Protein AF-A0A7W1HMH8-F1 (afdb_monomer_lite)

Sequence (381 aa):
VSLGVLFLLGALGYGISLGWRHLPRKMAAAATGAEATATPIVDLQAKVAPARRELAEGHYGSAETLFRELAQIDPALAPAAELCAALQIWERGDFTQASAIFQRYVKYQPPPRFAWMKESRSLAQDRLDDYQRYTDWEKTRDSTRDPEAAVKKIRTVAGKLKAKGALAFRLADEEARIAAQGKELAARRAAEEERRAVDDKKRAAEEAPRWQAALAAERKPLAAYRFENAVALLQSTKLEAKSLQAERDQELQRAKWLAEWKAKLISDINKTGYGGVVTDRQAVRYDGPVRRATPDKIELKTRYGNIMTDWLNLPPEMLLKMSTAFIRPGAAEIPERQWLSAIFAAQTGQREAARELADKAGEAKAEYRDLLPRYFPGAKK

Secondary structure (DSSP, 8-state):
---------------------------------------HHHHHHHHHHHHHHHHHHT-HHHHHHHHHHHHHH-GGGHHHHHHHHHHHHHHTT-HHHHHHHHHHHHH----GGGGGGGTTHHHHHHHHHHHHHHHHHHHHHTT---HHHHHHHHHHHHTT-SS-SHHHHHHHHHHHHHHHHHHHHHHHHHHHHHHHHHHHHHHHHHHHHHHHHHHHHHHHHHHTT-HHHHHHHHHH----SHHHHHHHHHHHHHHHHHHHHHHHHHHHHHHH-B-S-EE-TT--EE-S-B--B-SSEEEEEETTEEEEEEGGGS-HHHHHHHHHTT--TT-TTHHHHHHHHHHHHHHTT-HHHHHHHHHHHHHH-HHHHHHHHHHSTT---

Radius of gyration: 44.61 Å; chains: 1; bounding box: 79×51×136 Å

Foldseek 3Di:
DDDDDDDDDDDDDDDPDDDDDDDDDDDDDDDDDDDDPDDPLVVLVVLLVVLVVCVVVLVLVVNLVSLVVSCVVPVLSNLSSLLSVLSVCVLVPVLVVSLVSLVVQLVDDGDPSVCCSPVCNVVSVLSNVLVVLVVVLVVCQVVDPALVVSLVSLVVSLVPRPDDHDSNVVSVVVSVVSVVVNVVVVVVVVVVVVVVVVVLVVQCVVCVVVLVVLVVVLVVCLLQLVLVVNLVSLVVRDGDRPVSVVVSVLVNVLSVLSVVLVVVLQVCCQPPWAQDWFAWPVRDIANGTFHHDDSFWTWTADPVGIDTDGPSRGQLVRVLVSLVVPLDPPDPCNLSSLQSSLSSCVSRVVLVSNLVSLLVSCVVDVVSVVCCCVRRPPRDD

pLDDT: mean 88.02, std 18.06, range [28.45, 98.5]

Structure (mmCIF, N/CA/C/O backbone):
data_AF-A0A7W1HMH8-F1
#
_entry.id   AF-A0A7W1HMH8-F1
#
loop_
_atom_site.group_PDB
_atom_site.id
_atom_site.type_symbol
_atom_site.label_atom_id
_atom_site.label_alt_id
_atom_site.label_comp_id
_atom_site.label_asym_id
_atom_site.label_entity_id
_atom_site.label_seq_id
_atom_site.pdbx_PDB_ins_code
_atom_site.Cartn_x
_atom_site.Cartn_y
_atom_site.Cartn_z
_atom_site.occupancy
_atom_site.B_iso_or_equiv
_atom_site.auth_seq_id
_atom_site.auth_comp_id
_atom_site.auth_asym_id
_atom_site.auth_atom_id
_atom_site.pdbx_PDB_model_num
ATOM 1 N N . VAL A 1 1 ? -24.019 -17.342 -26.784 1.00 37.84 1 VAL A N 1
ATOM 2 C CA . VAL A 1 1 ? -24.696 -16.222 -27.478 1.00 37.84 1 VAL A CA 1
ATOM 3 C C . VAL A 1 1 ? -23.946 -14.953 -27.088 1.00 37.84 1 VAL A C 1
ATOM 5 O O . VAL A 1 1 ? -24.205 -14.401 -26.035 1.00 37.84 1 VAL A O 1
ATOM 8 N N . SER A 1 2 ? -22.741 -14.753 -27.621 1.00 32.91 2 SER A N 1
ATOM 9 C CA . SER A 1 2 ? -22.456 -14.071 -28.897 1.00 32.91 2 SER A CA 1
ATOM 10 C C . SER A 1 2 ? -22.858 -12.603 -28.868 1.00 32.91 2 SER A C 1
ATOM 12 O O . SER A 1 2 ? -24.032 -12.311 -29.035 1.00 32.91 2 SER A O 1
ATOM 14 N N . LEU A 1 3 ? -21.871 -11.717 -28.717 1.00 33.75 3 LEU A N 1
ATOM 15 C CA . LEU A 1 3 ? -21.646 -10.587 -29.626 1.00 33.75 3 LEU A CA 1
ATOM 16 C C . LEU A 1 3 ? -20.322 -9.904 -29.261 1.00 33.75 3 LEU A C 1
ATOM 18 O O . LEU A 1 3 ? -20.242 -9.050 -28.386 1.00 33.75 3 LEU A O 1
ATOM 22 N N . GLY A 1 4 ? -19.266 -10.358 -29.933 1.00 31.39 4 GLY A N 1
ATOM 23 C CA . GLY A 1 4 ? -18.098 -9.538 -30.216 1.00 31.39 4 GLY A CA 1
ATOM 24 C C . GLY A 1 4 ? -18.216 -8.930 -31.616 1.00 31.39 4 GLY A C 1
ATOM 25 O O . GLY A 1 4 ? -19.132 -9.268 -32.364 1.00 31.39 4 GLY A O 1
ATOM 26 N N . VAL A 1 5 ? -17.192 -8.145 -31.963 1.00 35.88 5 VAL A N 1
ATOM 27 C CA . VAL A 1 5 ? -16.844 -7.650 -33.309 1.00 35.88 5 VAL A CA 1
ATOM 28 C C . VAL A 1 5 ? -17.564 -6.368 -33.743 1.00 35.88 5 VAL A C 1
ATOM 30 O O . VAL A 1 5 ? -18.702 -6.413 -34.183 1.00 35.88 5 VAL A O 1
ATOM 33 N N . LEU A 1 6 ? -16.848 -5.236 -33.670 1.00 33.22 6 LEU A N 1
ATOM 34 C CA . LEU A 1 6 ? -16.584 -4.290 -34.777 1.00 33.22 6 LEU A CA 1
ATOM 35 C C . LEU A 1 6 ? -16.026 -2.973 -34.217 1.00 33.22 6 LEU A C 1
ATOM 37 O O . LEU A 1 6 ? -16.745 -2.248 -33.549 1.00 33.22 6 LEU A O 1
ATOM 41 N N . PHE A 1 7 ? -14.750 -2.680 -34.480 1.00 31.75 7 PHE A N 1
ATOM 42 C CA . PHE A 1 7 ? -14.296 -1.425 -35.102 1.00 31.75 7 PHE A CA 1
ATOM 43 C C . PHE A 1 7 ? -12.782 -1.521 -35.347 1.00 31.75 7 PHE A C 1
ATOM 45 O O . PHE A 1 7 ? -11.945 -1.151 -34.529 1.00 31.75 7 PHE A O 1
ATOM 52 N N . LEU A 1 8 ? -12.461 -2.090 -36.507 1.00 32.16 8 LEU A N 1
ATOM 53 C CA . LEU A 1 8 ? -11.182 -2.004 -37.200 1.00 32.16 8 LEU A CA 1
ATOM 54 C C . LEU A 1 8 ? -11.466 -1.162 -38.448 1.00 32.16 8 LEU A C 1
ATOM 56 O O . LEU A 1 8 ? -12.316 -1.579 -39.232 1.00 32.16 8 LEU A O 1
ATOM 60 N N . LEU A 1 9 ? -10.801 -0.005 -38.586 1.00 31.16 9 LEU A N 1
ATOM 61 C CA . LEU A 1 9 ? -10.366 0.678 -39.826 1.00 31.16 9 LEU A CA 1
ATOM 62 C C . LEU A 1 9 ? -10.352 2.214 -39.683 1.00 31.16 9 LEU A C 1
ATOM 64 O O . LEU A 1 9 ? -11.329 2.822 -39.259 1.00 31.16 9 LEU A O 1
ATOM 68 N N . GLY A 1 10 ? -9.245 2.816 -40.138 1.00 28.45 10 GLY A N 1
ATOM 69 C CA . GLY A 1 10 ? -9.040 4.260 -40.332 1.00 28.45 10 GLY A CA 1
ATOM 70 C C . GLY A 1 10 ? -7.951 4.814 -39.401 1.00 28.45 10 GLY A C 1
ATOM 71 O O . GLY A 1 10 ? -8.136 4.815 -38.197 1.00 28.45 10 GLY A O 1
ATOM 72 N N . ALA A 1 11 ? -6.782 5.290 -39.829 1.00 31.81 11 ALA A N 1
ATOM 73 C CA . ALA A 1 11 ? -6.333 5.668 -41.156 1.00 31.81 11 ALA A CA 1
ATOM 74 C C . ALA A 1 11 ? -4.806 5.498 -41.270 1.00 31.81 11 ALA A C 1
ATOM 76 O O . ALA A 1 11 ? -4.031 6.016 -40.467 1.00 31.81 11 ALA A O 1
ATOM 77 N N . LEU A 1 12 ? -4.406 4.769 -42.311 1.00 39.75 12 LEU A N 1
ATOM 78 C CA . LEU A 1 12 ? -3.112 4.872 -42.972 1.00 39.75 12 LEU A CA 1
ATOM 79 C C . LEU A 1 12 ? -3.085 6.196 -43.741 1.00 39.75 12 LEU A C 1
ATOM 81 O O . LEU A 1 12 ? -4.012 6.489 -44.493 1.00 39.75 12 LEU A O 1
ATOM 85 N N . GLY A 1 13 ? -1.995 6.944 -43.588 1.00 37.56 13 GLY A N 1
ATOM 86 C CA . GLY A 1 13 ? -1.645 8.050 -44.470 1.00 37.56 13 GLY A CA 1
ATOM 87 C C . GLY A 1 13 ? -1.688 9.412 -43.796 1.00 37.56 13 GLY A C 1
ATOM 88 O O . GLY A 1 13 ? -2.738 10.035 -43.740 1.00 37.56 13 GLY A O 1
ATOM 89 N N . TYR A 1 14 ? -0.520 9.908 -43.378 1.00 31.53 14 TYR A N 1
ATOM 90 C CA . TYR A 1 14 ? -0.151 11.299 -43.646 1.00 31.53 14 TYR A CA 1
ATOM 91 C C . TYR A 1 14 ? 1.352 11.545 -43.442 1.00 31.53 14 TYR A C 1
ATOM 93 O O . TYR A 1 14 ? 1.882 11.396 -42.346 1.00 31.53 14 TYR A O 1
ATOM 101 N N . GLY A 1 15 ? 2.005 11.998 -44.516 1.00 32.84 15 GLY A N 1
ATOM 102 C CA . GLY A 1 15 ? 2.972 13.090 -44.427 1.00 32.84 15 GLY A CA 1
ATOM 103 C C . GLY A 1 15 ? 4.441 12.748 -44.192 1.00 32.84 15 GLY A C 1
ATOM 104 O O . GLY A 1 15 ? 5.014 13.163 -43.190 1.00 32.84 15 GLY A O 1
ATOM 105 N N . ILE A 1 16 ? 5.105 12.158 -45.191 1.00 42.34 16 ILE A N 1
ATOM 106 C CA . ILE A 1 16 ? 6.502 12.524 -45.468 1.00 42.34 16 ILE A CA 1
ATOM 107 C C . ILE A 1 16 ? 6.461 13.969 -45.989 1.00 42.34 16 ILE A C 1
ATOM 109 O O . ILE A 1 16 ? 6.195 14.203 -47.165 1.00 42.34 16 ILE A O 1
ATOM 113 N N . SER A 1 17 ? 6.654 14.952 -45.105 1.00 37.31 17 SER A N 1
ATOM 114 C CA . SER A 1 17 ? 6.884 16.342 -45.506 1.00 37.31 17 SER A CA 1
ATOM 115 C C . SER A 1 17 ? 8.374 16.659 -45.415 1.00 37.31 17 SER A C 1
ATOM 117 O O . SER A 1 17 ? 8.940 16.787 -44.326 1.00 37.31 17 SER A O 1
ATOM 119 N N . LEU A 1 18 ? 8.982 16.778 -46.593 1.00 43.34 18 LEU A N 1
ATOM 120 C CA . LEU A 1 18 ? 10.291 17.364 -46.859 1.00 43.34 18 LEU A CA 1
ATOM 121 C C . LEU A 1 18 ? 10.456 18.714 -46.150 1.00 43.34 18 LEU A C 1
ATOM 123 O O . LEU A 1 18 ? 9.594 19.586 -46.245 1.00 43.34 18 LEU A O 1
ATOM 127 N N . GLY A 1 19 ? 11.598 18.913 -45.497 1.00 31.81 19 GLY A N 1
ATOM 128 C CA . GLY A 1 19 ? 11.895 20.176 -44.837 1.00 31.81 19 GLY A CA 1
ATOM 129 C C . GLY A 1 19 ? 13.363 20.344 -44.495 1.00 31.81 19 GLY A C 1
ATOM 130 O O . GLY A 1 19 ? 13.683 20.421 -43.320 1.00 31.81 19 GLY A O 1
ATOM 131 N N . TRP A 1 20 ? 14.238 20.455 -45.499 1.00 40.62 20 TRP A N 1
ATOM 132 C CA . TRP A 1 20 ? 15.531 21.131 -45.345 1.00 40.62 20 TRP A CA 1
ATOM 133 C C . TRP A 1 20 ? 15.592 22.316 -46.313 1.00 40.62 20 TRP A C 1
ATOM 135 O O . TRP A 1 20 ? 15.746 22.170 -47.524 1.00 40.62 20 TRP A O 1
ATOM 145 N N . ARG A 1 21 ? 15.404 23.513 -45.746 1.00 38.09 21 ARG A N 1
ATOM 146 C CA . ARG A 1 21 ? 15.676 24.813 -46.365 1.00 38.09 21 ARG A CA 1
ATOM 147 C C . ARG A 1 21 ? 17.032 25.319 -45.866 1.00 38.09 21 ARG A C 1
ATOM 149 O O . ARG A 1 21 ? 17.328 25.193 -44.684 1.00 38.09 21 ARG A O 1
ATOM 156 N N . HIS A 1 22 ? 17.740 25.982 -46.783 1.00 36.69 22 HIS A N 1
ATOM 157 C CA . HIS A 1 22 ? 18.945 26.816 -46.636 1.00 36.69 22 HIS A CA 1
ATOM 158 C C . HIS A 1 22 ? 20.309 26.184 -46.941 1.00 36.69 22 HIS A C 1
ATOM 160 O O . HIS A 1 22 ? 21.102 25.916 -46.049 1.00 36.69 22 HIS A O 1
ATOM 166 N N . LEU A 1 23 ? 20.644 26.161 -48.238 1.00 37.47 23 LEU A N 1
ATOM 167 C CA . LEU A 1 23 ? 21.974 26.553 -48.719 1.00 37.47 23 LEU A CA 1
ATOM 168 C C . LEU A 1 23 ? 21.822 27.528 -49.914 1.00 37.47 23 LEU A C 1
ATOM 170 O O . LEU A 1 23 ? 20.902 27.355 -50.719 1.00 37.47 23 LEU A O 1
ATOM 174 N N . PRO A 1 24 ? 22.657 28.580 -50.027 1.00 40.28 24 PRO A N 1
ATOM 175 C CA . PRO A 1 24 ? 22.503 29.627 -51.037 1.00 40.28 24 PRO A CA 1
ATOM 176 C C . PRO A 1 24 ? 22.964 29.181 -52.436 1.00 40.28 24 PRO A C 1
ATOM 178 O O . PRO A 1 24 ? 24.098 28.748 -52.631 1.00 40.28 24 PRO A O 1
ATOM 181 N N . ARG A 1 25 ? 22.087 29.362 -53.434 1.00 36.50 25 ARG A N 1
ATOM 182 C CA . ARG A 1 25 ? 22.402 29.284 -54.871 1.00 36.50 25 ARG A CA 1
ATOM 183 C C . ARG A 1 25 ? 23.162 30.547 -55.297 1.00 36.50 25 ARG A C 1
ATOM 185 O O . ARG A 1 25 ? 22.584 31.629 -55.299 1.00 36.50 25 ARG A O 1
ATOM 192 N N . LYS A 1 26 ? 24.410 30.403 -55.747 1.00 38.88 26 LYS A N 1
ATOM 193 C CA . LYS A 1 26 ? 25.017 31.323 -56.722 1.00 38.88 26 LYS A CA 1
ATOM 194 C C . LYS A 1 26 ? 24.944 30.652 -58.091 1.00 38.88 26 LYS A C 1
ATOM 196 O O . LYS A 1 26 ? 25.540 29.599 -58.286 1.00 38.88 26 LYS A O 1
ATOM 201 N N . MET A 1 27 ? 24.175 31.233 -59.009 1.00 38.19 27 MET A N 1
ATOM 202 C CA . MET A 1 27 ? 24.236 30.888 -60.428 1.00 38.19 27 MET A CA 1
ATOM 203 C C . MET A 1 27 ? 25.418 31.627 -61.056 1.00 38.19 27 MET A C 1
ATOM 205 O O . MET A 1 27 ? 25.536 32.839 -60.891 1.00 38.19 27 MET A O 1
ATOM 209 N N . ALA A 1 28 ? 26.271 30.895 -61.767 1.00 36.59 28 ALA A N 1
ATOM 210 C CA . ALA A 1 28 ? 27.222 31.454 -62.715 1.00 36.59 28 ALA A CA 1
ATOM 211 C C . ALA A 1 28 ? 26.759 31.087 -64.129 1.00 36.59 28 ALA A C 1
ATOM 213 O O . ALA A 1 28 ? 26.319 29.963 -64.378 1.00 36.59 28 ALA A O 1
ATOM 214 N N . ALA A 1 29 ? 26.812 32.084 -65.008 1.00 36.81 29 ALA A N 1
ATOM 215 C CA . ALA A 1 29 ? 26.430 32.022 -66.406 1.00 36.81 29 ALA A CA 1
ATOM 216 C C . ALA A 1 29 ? 27.374 31.133 -67.228 1.00 36.81 29 ALA A C 1
ATOM 218 O O . ALA A 1 29 ? 28.559 30.997 -66.920 1.00 36.81 29 ALA A O 1
ATOM 219 N N . ALA A 1 30 ? 26.820 30.561 -68.294 1.00 42.31 30 ALA A N 1
ATOM 220 C CA . ALA A 1 30 ? 27.547 29.838 -69.320 1.00 42.31 30 ALA A CA 1
ATOM 221 C C . ALA A 1 30 ? 28.419 30.791 -70.152 1.00 42.31 30 ALA A C 1
ATOM 223 O O . ALA A 1 30 ? 27.948 31.834 -70.604 1.00 42.31 30 ALA A O 1
ATOM 224 N N . ALA A 1 31 ? 29.656 30.375 -70.414 1.00 38.41 31 ALA A N 1
ATOM 225 C CA . ALA A 1 31 ? 30.442 30.833 -71.547 1.00 38.41 31 ALA A CA 1
ATOM 226 C C . ALA A 1 31 ? 31.075 29.605 -72.211 1.00 38.41 31 ALA A C 1
ATOM 228 O O . ALA A 1 31 ? 31.753 28.799 -71.575 1.00 38.41 31 ALA A O 1
ATOM 229 N N . THR A 1 32 ? 30.761 29.451 -73.489 1.00 45.41 32 THR A N 1
ATOM 230 C CA . THR A 1 32 ? 31.276 28.468 -74.438 1.00 45.41 32 THR A CA 1
ATOM 231 C C . THR A 1 32 ? 32.713 28.775 -74.854 1.00 45.41 32 THR A C 1
ATOM 233 O O . THR A 1 32 ? 33.031 29.930 -75.122 1.00 45.41 32 THR A O 1
ATOM 236 N N . GLY A 1 33 ? 33.503 27.716 -75.051 1.00 42.66 33 GLY A N 1
ATOM 237 C CA . GLY A 1 33 ? 34.646 27.700 -75.967 1.00 42.66 33 GLY A CA 1
ATOM 238 C C . GLY A 1 33 ? 36.026 27.732 -75.312 1.00 42.66 33 GLY A C 1
ATOM 239 O O . GLY A 1 33 ? 36.469 28.783 -74.867 1.00 42.66 33 GLY A O 1
ATOM 240 N N . ALA A 1 34 ? 36.707 26.582 -75.321 1.00 37.94 34 ALA A N 1
ATOM 241 C CA . ALA A 1 34 ? 38.107 26.411 -75.734 1.00 37.94 34 ALA A CA 1
ATOM 242 C C . ALA A 1 34 ? 38.550 24.969 -75.433 1.00 37.94 34 ALA A C 1
ATOM 244 O O . ALA A 1 34 ? 38.480 24.517 -74.290 1.00 37.94 34 ALA A O 1
ATOM 245 N N . GLU A 1 35 ? 39.016 24.259 -76.463 1.00 50.75 35 GLU A N 1
ATOM 246 C CA . GLU A 1 35 ? 39.855 23.072 -76.306 1.00 50.75 35 GLU A CA 1
ATOM 247 C C . GLU A 1 35 ? 41.087 23.443 -75.478 1.00 50.75 35 GLU A C 1
ATOM 249 O O . GLU A 1 35 ? 41.926 24.243 -75.888 1.00 50.75 35 GLU A O 1
ATOM 254 N N . ALA A 1 36 ? 41.183 22.850 -74.296 1.00 40.56 36 ALA A N 1
ATOM 255 C CA . ALA A 1 36 ? 42.378 22.841 -73.480 1.00 40.56 36 ALA A CA 1
ATOM 256 C C . ALA A 1 36 ? 42.562 21.408 -72.990 1.00 40.56 36 ALA A C 1
ATOM 258 O O . ALA A 1 36 ? 41.623 20.781 -72.500 1.00 40.56 36 ALA A O 1
ATOM 259 N N . THR A 1 37 ? 43.771 20.888 -73.152 1.00 52.78 37 THR A N 1
ATOM 260 C CA . THR A 1 37 ? 44.254 19.620 -72.610 1.00 52.78 37 THR A CA 1
ATOM 261 C C . THR A 1 37 ? 43.935 19.536 -71.115 1.00 52.78 37 THR A C 1
ATOM 263 O O . THR A 1 37 ? 44.651 20.067 -70.265 1.00 52.78 37 THR A O 1
ATOM 266 N N . ALA A 1 38 ? 42.804 18.902 -70.793 1.00 42.94 38 ALA A N 1
ATOM 267 C CA . ALA A 1 38 ? 42.305 18.791 -69.436 1.00 42.94 38 ALA A CA 1
ATOM 268 C C . ALA A 1 38 ? 43.238 17.886 -68.634 1.00 42.94 38 ALA A C 1
ATOM 270 O O . ALA A 1 38 ? 43.401 16.697 -68.907 1.00 42.94 38 ALA A O 1
ATOM 271 N N . THR A 1 39 ? 43.855 18.466 -67.615 1.00 51.44 39 THR A N 1
ATOM 272 C CA . THR A 1 39 ? 44.558 17.717 -66.583 1.00 51.44 39 THR A CA 1
ATOM 273 C C . THR A 1 39 ? 43.556 16.758 -65.913 1.00 51.44 39 THR A C 1
ATOM 275 O O . THR A 1 39 ? 42.441 17.180 -65.592 1.00 51.44 39 THR A O 1
ATOM 278 N N . PRO A 1 40 ? 43.924 15.491 -65.641 1.00 60.03 40 PRO A N 1
ATOM 279 C CA . PRO A 1 40 ? 43.013 14.419 -65.194 1.00 60.03 40 PRO A CA 1
ATOM 280 C C . PRO A 1 40 ? 42.268 14.679 -63.864 1.00 60.03 40 PRO A C 1
ATOM 282 O O . PRO A 1 40 ? 41.437 13.884 -63.439 1.00 60.03 40 PRO A O 1
ATOM 285 N N . ILE A 1 41 ? 42.539 15.801 -63.194 1.00 56.53 41 ILE A N 1
ATOM 286 C CA . ILE A 1 41 ? 42.005 16.170 -61.879 1.00 56.53 41 ILE A CA 1
ATOM 287 C C . ILE A 1 41 ? 40.624 16.854 -61.973 1.00 56.53 41 ILE A C 1
ATOM 289 O O . ILE A 1 41 ? 39.809 16.688 -61.065 1.00 56.53 41 ILE A O 1
ATOM 293 N N . VAL A 1 42 ? 40.331 17.597 -63.051 1.00 60.66 42 VAL A N 1
ATOM 294 C CA . VAL A 1 42 ? 39.063 18.354 -63.195 1.00 60.66 42 VAL A CA 1
ATOM 295 C C . VAL A 1 42 ? 37.879 17.432 -63.527 1.00 60.66 42 VAL A C 1
ATOM 297 O O . VAL A 1 42 ? 36.768 17.652 -63.048 1.00 60.66 42 VAL A O 1
ATOM 300 N N . ASP A 1 43 ? 38.128 16.347 -64.261 1.00 78.69 43 ASP A N 1
ATOM 301 C CA . ASP A 1 43 ? 37.110 15.369 -64.674 1.00 78.69 43 ASP A CA 1
ATOM 302 C C . ASP A 1 43 ? 36.546 14.560 -63.482 1.00 78.69 43 ASP A C 1
ATOM 304 O O . ASP A 1 43 ? 35.347 14.295 -63.387 1.00 78.69 43 ASP A O 1
ATOM 308 N N . LEU A 1 44 ? 37.382 14.245 -62.485 1.00 85.69 44 LEU A N 1
ATOM 309 C CA . LEU A 1 44 ? 36.966 13.425 -61.342 1.00 85.69 44 LEU A CA 1
ATOM 310 C C . LEU A 1 44 ? 35.952 14.135 -60.424 1.00 85.69 44 LEU A C 1
ATOM 312 O O . LEU A 1 44 ? 35.047 13.495 -59.894 1.00 85.69 44 LEU A O 1
ATOM 316 N N . GLN A 1 45 ? 36.051 15.458 -60.255 1.00 84.56 45 GLN A N 1
ATOM 317 C CA . GLN A 1 45 ? 35.096 16.225 -59.436 1.00 84.56 45 GLN A CA 1
ATOM 318 C C . GLN A 1 45 ? 33.695 16.257 -60.055 1.00 84.56 45 GLN A C 1
ATOM 320 O O . GLN A 1 45 ? 32.703 16.111 -59.338 1.00 84.56 45 GLN A O 1
ATOM 325 N N . ALA A 1 46 ? 33.610 16.406 -61.381 1.00 88.00 46 ALA A N 1
ATOM 326 C CA . ALA A 1 46 ? 32.341 16.360 -62.102 1.00 88.00 46 ALA A CA 1
ATOM 327 C C . ALA A 1 46 ? 31.677 14.980 -61.964 1.00 88.00 46 ALA A C 1
ATOM 329 O O . ALA A 1 46 ? 30.472 14.894 -61.721 1.00 88.00 46 ALA A O 1
ATOM 330 N N . LYS A 1 47 ? 32.478 13.907 -62.012 1.00 91.38 47 LYS A N 1
ATOM 331 C CA . LYS A 1 47 ? 32.016 12.521 -61.843 1.00 91.38 47 LYS A CA 1
ATOM 332 C C . LYS A 1 47 ? 31.566 12.177 -60.418 1.00 91.38 47 LYS A C 1
ATOM 334 O O . LYS A 1 47 ? 30.712 11.316 -60.247 1.00 91.38 47 LYS A O 1
ATOM 339 N N . VAL A 1 48 ? 32.075 12.868 -59.395 1.00 94.69 48 VAL A N 1
ATOM 340 C CA . VAL A 1 48 ? 31.652 12.690 -57.989 1.00 94.69 48 VAL A CA 1
ATOM 341 C C . VAL A 1 48 ? 30.288 13.343 -57.695 1.00 94.69 48 VAL A C 1
ATOM 343 O O . VAL A 1 48 ? 29.600 12.949 -56.751 1.00 94.69 48 VAL A O 1
ATOM 346 N N . ALA A 1 49 ? 29.860 14.334 -58.484 1.00 94.50 49 ALA A N 1
ATOM 347 C CA . ALA A 1 49 ? 28.642 15.099 -58.203 1.00 94.50 49 ALA A CA 1
ATOM 348 C C . ALA A 1 49 ? 27.343 14.256 -58.163 1.00 94.50 49 ALA A C 1
ATOM 350 O O . ALA A 1 49 ? 26.562 14.461 -57.228 1.00 94.50 49 ALA A O 1
ATOM 351 N N . PRO A 1 50 ? 27.099 13.294 -59.080 1.00 96.25 50 PRO A N 1
ATOM 352 C CA . PRO A 1 50 ? 25.955 12.383 -58.988 1.00 96.25 50 PRO A CA 1
ATOM 353 C C . PRO A 1 50 ? 25.970 11.542 -57.707 1.00 96.25 50 PRO A C 1
ATOM 355 O O . PRO A 1 50 ? 24.974 11.512 -56.993 1.00 96.25 50 PRO A O 1
ATOM 358 N N . ALA A 1 51 ? 27.118 10.956 -57.343 1.00 96.44 51 ALA A N 1
ATOM 359 C CA . ALA A 1 51 ? 27.249 10.141 -56.131 1.00 96.44 51 ALA A CA 1
ATOM 360 C C . ALA A 1 51 ? 26.926 10.939 -54.854 1.00 96.44 51 ALA A C 1
ATOM 362 O O . ALA A 1 51 ? 26.240 10.456 -53.953 1.00 96.44 51 ALA A O 1
ATOM 363 N N . ARG A 1 52 ? 27.366 12.204 -54.793 1.00 95.62 52 ARG A N 1
ATOM 364 C CA . ARG A 1 52 ? 27.032 13.117 -53.687 1.00 95.62 52 ARG A CA 1
ATOM 365 C C . ARG A 1 52 ? 25.547 13.469 -53.637 1.00 95.62 52 ARG A C 1
ATOM 367 O O . ARG A 1 52 ? 25.021 13.640 -52.541 1.00 95.62 52 ARG A O 1
ATOM 374 N N . ARG A 1 53 ? 24.889 13.600 -54.792 1.00 96.19 53 ARG A N 1
ATOM 375 C CA . ARG A 1 53 ? 23.445 13.849 -54.860 1.00 96.19 53 ARG A CA 1
ATOM 376 C C . ARG A 1 53 ? 22.668 12.654 -54.315 1.00 96.19 53 ARG A C 1
ATOM 378 O O . ARG A 1 53 ? 21.876 12.847 -53.404 1.00 96.19 53 ARG A O 1
ATOM 385 N N . GLU A 1 54 ? 22.974 11.445 -54.782 1.00 97.19 54 GLU A N 1
ATOM 386 C CA . GLU A 1 54 ? 22.347 10.210 -54.289 1.00 97.19 54 GLU A CA 1
ATOM 387 C C . GLU A 1 54 ? 22.540 10.045 -52.771 1.00 97.19 54 GLU A C 1
ATOM 389 O O . GLU A 1 54 ? 21.598 9.728 -52.047 1.00 97.19 54 GLU A O 1
ATOM 394 N N . LEU A 1 55 ? 23.742 10.339 -52.253 1.00 95.50 55 LEU A N 1
ATOM 395 C CA . LEU A 1 55 ? 24.008 10.326 -50.810 1.00 95.50 55 LEU A CA 1
ATOM 396 C C . LEU A 1 55 ? 23.146 11.350 -50.053 1.00 95.50 55 LEU A C 1
ATOM 398 O O . LEU A 1 55 ? 22.607 11.031 -48.994 1.00 95.50 55 LEU A O 1
ATOM 402 N N . ALA A 1 56 ? 23.015 12.570 -50.581 1.00 93.25 56 ALA A N 1
ATOM 403 C CA . ALA A 1 56 ? 22.210 13.628 -49.972 1.00 93.25 56 ALA A CA 1
ATOM 404 C C . ALA A 1 56 ? 20.702 13.326 -50.012 1.00 93.25 56 ALA A C 1
ATOM 406 O O . ALA A 1 56 ? 19.974 13.730 -49.108 1.00 93.25 56 ALA A O 1
ATOM 407 N N . GLU A 1 57 ? 20.245 12.601 -51.033 1.00 94.06 57 GLU A N 1
ATOM 408 C CA . GLU A 1 57 ? 18.858 12.148 -51.190 1.00 94.06 57 GLU A CA 1
ATOM 409 C C . GLU A 1 57 ? 18.543 10.894 -50.355 1.00 94.06 57 GLU A C 1
ATOM 411 O O . GLU A 1 57 ? 17.382 10.515 -50.218 1.00 94.06 57 GLU A O 1
ATOM 416 N N . GLY A 1 58 ? 19.553 10.274 -49.733 1.00 93.19 58 GLY A N 1
ATOM 417 C CA . GLY A 1 58 ? 19.386 9.070 -48.916 1.00 93.19 58 GLY A CA 1
ATOM 418 C C . GLY A 1 58 ? 19.396 7.764 -49.717 1.00 93.19 58 GLY A C 1
ATOM 419 O O . GLY A 1 58 ? 19.151 6.695 -49.159 1.00 93.19 58 GLY A O 1
ATOM 420 N N . HIS A 1 59 ? 19.717 7.812 -51.011 1.00 96.50 59 HIS A N 1
ATOM 421 C CA . HIS A 1 59 ? 19.851 6.641 -51.877 1.00 96.50 59 HIS A CA 1
ATOM 422 C C . HIS A 1 59 ? 21.225 5.983 -51.696 1.00 96.50 59 HIS A C 1
ATOM 424 O O . HIS A 1 59 ? 22.066 5.936 -52.597 1.00 96.50 59 HIS A O 1
ATOM 430 N N . TYR A 1 60 ? 21.466 5.454 -50.497 1.00 95.94 60 TYR A N 1
ATOM 431 C CA . TYR A 1 60 ? 22.773 4.923 -50.104 1.00 95.94 60 TYR A CA 1
ATOM 432 C C . TYR A 1 60 ? 23.253 3.755 -50.982 1.00 95.94 60 TYR A C 1
ATOM 434 O O . TYR A 1 60 ? 24.457 3.588 -51.142 1.00 95.94 60 TYR A O 1
ATOM 442 N N . GLY A 1 61 ? 22.336 2.978 -51.574 1.00 96.00 61 GLY A N 1
ATOM 443 C CA . GLY A 1 61 ? 22.638 1.929 -52.564 1.00 96.00 61 GLY A CA 1
ATOM 444 C C . GLY A 1 61 ? 23.293 2.474 -53.826 1.00 96.00 61 GLY A C 1
ATOM 445 O O . GLY A 1 61 ? 24.405 2.087 -54.180 1.00 96.00 61 GLY A O 1
ATOM 446 N N . SER A 1 62 ? 22.613 3.417 -54.474 1.00 97.00 62 SER A N 1
ATOM 447 C CA . SER A 1 62 ? 23.092 4.077 -55.690 1.00 97.00 62 SER A CA 1
ATOM 448 C C . SER A 1 62 ? 24.395 4.839 -55.436 1.00 97.00 62 SER A C 1
ATOM 450 O O . SER A 1 62 ? 25.346 4.720 -56.208 1.00 97.00 62 SER A O 1
ATOM 452 N N . ALA A 1 63 ? 24.469 5.571 -54.318 1.00 97.00 63 ALA A N 1
ATOM 453 C CA . ALA A 1 63 ? 25.664 6.308 -53.922 1.00 97.00 63 ALA A CA 1
ATOM 454 C C . ALA A 1 63 ? 26.873 5.385 -53.690 1.00 97.00 63 ALA A C 1
ATOM 456 O O . ALA A 1 63 ? 27.970 5.695 -54.153 1.00 97.00 63 ALA A O 1
ATOM 457 N N . GLU A 1 64 ? 26.683 4.244 -53.016 1.00 97.50 64 GLU A N 1
ATOM 458 C CA . GLU A 1 64 ? 27.749 3.262 -52.783 1.00 97.50 64 GLU A CA 1
ATOM 459 C C . GLU A 1 64 ? 28.337 2.749 -54.098 1.00 97.50 64 GLU A C 1
ATOM 461 O O . GLU A 1 64 ? 29.558 2.757 -54.254 1.00 97.50 64 GLU A O 1
ATOM 466 N N . THR A 1 65 ? 27.486 2.328 -55.040 1.00 97.50 65 THR A N 1
ATOM 467 C CA . THR A 1 65 ? 27.921 1.816 -56.347 1.00 97.50 65 THR A CA 1
ATOM 468 C C . THR A 1 65 ? 28.760 2.849 -57.091 1.00 97.50 65 THR A C 1
ATOM 470 O O . THR A 1 65 ? 29.887 2.550 -57.484 1.00 97.50 65 THR A O 1
ATOM 473 N N . LEU A 1 66 ? 28.270 4.089 -57.186 1.00 97.12 66 LEU A N 1
ATOM 474 C CA . LEU A 1 66 ? 28.983 5.176 -57.857 1.00 97.12 66 LEU A CA 1
ATOM 475 C C . LEU A 1 66 ? 30.323 5.492 -57.175 1.00 97.12 66 LEU A C 1
ATOM 477 O O . LEU A 1 66 ? 31.340 5.654 -57.847 1.00 97.12 66 LEU A O 1
ATOM 481 N N . PHE A 1 67 ? 30.372 5.545 -55.839 1.00 97.38 67 PHE A N 1
ATOM 482 C CA . PHE A 1 67 ? 31.636 5.770 -55.133 1.00 97.38 67 PHE A CA 1
ATOM 483 C C . PHE A 1 67 ? 32.611 4.598 -55.271 1.00 97.38 67 PHE A C 1
ATOM 485 O O . PHE A 1 67 ? 33.816 4.834 -55.337 1.00 97.38 67 PHE A O 1
ATOM 492 N N . ARG A 1 68 ? 32.127 3.352 -55.339 1.00 97.31 68 ARG A N 1
ATOM 493 C CA . ARG A 1 68 ? 32.968 2.162 -55.532 1.00 97.31 68 ARG A CA 1
ATOM 494 C C . ARG A 1 68 ? 33.594 2.135 -56.925 1.00 97.31 68 ARG A C 1
ATOM 496 O O . ARG A 1 68 ? 34.779 1.837 -57.031 1.00 97.31 68 ARG A O 1
ATOM 503 N N . GLU A 1 69 ? 32.837 2.482 -57.964 1.00 95.69 69 GLU A N 1
ATOM 504 C CA . GLU A 1 69 ? 33.362 2.634 -59.328 1.00 95.69 69 GLU A CA 1
ATOM 505 C C . GLU A 1 69 ? 34.445 3.716 -59.384 1.00 95.69 69 GLU A C 1
ATOM 507 O O . GLU A 1 69 ? 35.545 3.483 -59.882 1.00 95.69 69 GLU A O 1
ATOM 512 N N . LEU A 1 70 ? 34.189 4.882 -58.783 1.00 95.19 70 LEU A N 1
ATOM 513 C CA . LEU A 1 70 ? 35.176 5.962 -58.735 1.00 95.19 70 LEU A CA 1
ATOM 514 C C . LEU A 1 70 ? 36.400 5.613 -57.874 1.00 95.19 70 LEU A C 1
ATOM 516 O O . LEU A 1 70 ? 37.499 6.082 -58.166 1.00 95.19 70 LEU A O 1
ATOM 520 N N . ALA A 1 71 ? 36.248 4.765 -56.854 1.00 96.25 71 ALA A N 1
ATOM 521 C CA . ALA A 1 71 ? 37.356 4.291 -56.027 1.00 96.25 71 ALA A CA 1
ATOM 522 C C . ALA A 1 71 ? 38.330 3.366 -56.779 1.00 96.25 71 ALA A C 1
ATOM 524 O O . ALA A 1 71 ? 39.484 3.251 -56.370 1.00 96.25 71 ALA A O 1
ATOM 525 N N . GLN A 1 72 ? 37.905 2.747 -57.889 1.00 94.88 72 GLN A N 1
ATOM 526 C CA . GLN A 1 72 ? 38.813 2.018 -58.786 1.00 94.88 72 GLN A CA 1
ATOM 527 C C . GLN A 1 72 ? 39.759 2.970 -59.533 1.00 94.88 72 GLN A C 1
ATOM 529 O O . GLN A 1 72 ? 40.870 2.583 -59.884 1.00 94.88 72 GLN A O 1
ATOM 534 N N . ILE A 1 73 ? 39.321 4.214 -59.756 1.00 93.56 73 ILE A N 1
ATOM 535 C CA . ILE A 1 73 ? 40.103 5.272 -60.407 1.00 93.56 73 ILE A CA 1
ATOM 536 C C . ILE A 1 73 ? 40.971 6.005 -59.375 1.00 93.56 73 ILE A C 1
ATOM 538 O O . ILE A 1 73 ? 42.145 6.269 -59.623 1.00 93.56 73 ILE A O 1
ATOM 542 N N . ASP A 1 74 ? 40.405 6.330 -58.210 1.00 94.19 74 ASP A N 1
ATOM 543 C CA . ASP A 1 74 ? 41.103 6.995 -57.109 1.00 94.19 74 ASP A CA 1
ATOM 544 C C . ASP A 1 74 ? 40.755 6.336 -55.763 1.00 94.19 74 ASP A C 1
ATOM 546 O O . ASP A 1 74 ? 39.694 6.620 -55.193 1.00 94.19 74 ASP A O 1
ATOM 550 N N . PRO A 1 75 ? 41.654 5.502 -55.201 1.00 95.19 75 PRO A N 1
ATOM 551 C CA . PRO A 1 75 ? 41.406 4.778 -53.954 1.00 95.19 75 PRO A CA 1
ATOM 552 C C . PRO A 1 75 ? 41.032 5.659 -52.753 1.00 95.19 75 PRO A C 1
ATOM 554 O O . PRO A 1 75 ? 40.428 5.169 -51.799 1.00 95.19 75 PRO A O 1
ATOM 557 N N . ALA A 1 76 ? 41.330 6.964 -52.780 1.00 94.56 76 ALA A N 1
ATOM 558 C CA . ALA A 1 76 ? 40.928 7.885 -51.715 1.00 94.56 76 ALA A CA 1
ATOM 559 C C . ALA A 1 76 ? 39.402 8.111 -51.626 1.00 94.56 76 ALA A C 1
ATOM 561 O O . ALA A 1 76 ? 38.935 8.675 -50.638 1.00 94.56 76 ALA A O 1
ATOM 562 N N . LEU A 1 77 ? 38.616 7.655 -52.611 1.00 95.44 77 LEU A N 1
ATOM 563 C CA . LEU A 1 77 ? 37.148 7.649 -52.565 1.00 95.44 77 LEU A CA 1
ATOM 564 C C . LEU A 1 77 ? 36.555 6.415 -51.859 1.00 95.44 77 LEU A C 1
ATOM 566 O O . LEU A 1 77 ? 35.371 6.437 -51.517 1.00 95.44 77 LEU A O 1
ATOM 570 N N . ALA A 1 78 ? 37.348 5.371 -51.581 1.00 96.62 78 ALA A N 1
ATOM 571 C CA . ALA A 1 78 ? 36.860 4.143 -50.944 1.00 96.62 78 ALA A CA 1
ATOM 572 C C . ALA A 1 78 ? 36.123 4.381 -49.603 1.00 96.62 78 ALA A C 1
ATOM 574 O O . ALA A 1 78 ? 35.049 3.805 -49.418 1.00 96.62 78 ALA A O 1
ATOM 575 N N . PRO A 1 79 ? 36.576 5.285 -48.704 1.00 97.44 79 PRO A N 1
ATOM 576 C CA . PRO A 1 79 ? 35.847 5.579 -47.469 1.00 97.44 79 PRO A CA 1
ATOM 577 C C . PRO A 1 79 ? 34.437 6.147 -47.687 1.00 97.44 79 PRO A C 1
ATOM 579 O O . PRO A 1 79 ? 33.559 5.917 -46.859 1.00 97.44 79 PRO A O 1
ATOM 582 N N . ALA A 1 80 ? 34.184 6.867 -48.787 1.00 96.06 80 ALA A N 1
ATOM 583 C CA . ALA A 1 80 ? 32.840 7.358 -49.104 1.00 96.06 80 ALA A CA 1
ATOM 584 C C . ALA A 1 80 ? 31.901 6.219 -49.534 1.00 96.06 80 ALA A C 1
ATOM 586 O O . ALA A 1 80 ? 30.727 6.222 -49.159 1.00 96.06 80 ALA A O 1
ATOM 587 N N . ALA A 1 81 ? 32.419 5.213 -50.248 1.00 97.00 81 ALA A N 1
ATOM 588 C CA . ALA A 1 81 ? 31.670 3.989 -50.534 1.00 97.00 81 ALA A CA 1
ATOM 589 C C . ALA A 1 81 ? 31.373 3.209 -49.238 1.00 97.00 81 ALA A C 1
ATOM 591 O O . ALA A 1 81 ? 30.237 2.793 -49.018 1.00 97.00 81 ALA A O 1
ATOM 592 N N . GLU A 1 82 ? 32.357 3.079 -48.338 1.00 97.12 82 GLU A N 1
ATOM 593 C CA . GLU A 1 82 ? 32.168 2.435 -47.028 1.00 97.12 82 GLU A CA 1
ATOM 594 C C . GLU A 1 82 ? 31.130 3.153 -46.154 1.00 97.12 82 GLU A C 1
ATOM 596 O O . GLU A 1 82 ? 30.322 2.490 -45.502 1.00 97.12 82 GLU A O 1
ATOM 601 N N . LEU A 1 83 ? 31.101 4.492 -46.159 1.00 97.50 83 LEU A N 1
ATOM 602 C CA . LEU A 1 83 ? 30.066 5.270 -45.470 1.00 97.50 83 LEU A CA 1
ATOM 603 C C . LEU A 1 83 ? 28.665 4.909 -45.981 1.00 97.50 83 LEU A C 1
ATOM 605 O O . LEU A 1 83 ? 27.758 4.686 -45.179 1.00 97.50 83 LEU A O 1
ATOM 609 N N . CYS A 1 84 ? 28.483 4.847 -47.302 1.00 97.69 84 CYS A N 1
ATOM 610 C CA . CYS A 1 84 ? 27.196 4.517 -47.914 1.00 97.69 84 CYS A CA 1
ATOM 611 C C . CYS A 1 84 ? 26.760 3.083 -47.571 1.00 97.69 84 CYS A C 1
ATOM 613 O O . CYS A 1 84 ? 25.606 2.863 -47.201 1.00 97.69 84 CYS A O 1
ATOM 615 N N . ALA A 1 85 ? 27.694 2.127 -47.596 1.00 97.50 85 ALA A N 1
ATOM 616 C CA . ALA A 1 85 ? 27.440 0.755 -47.161 1.00 97.50 85 ALA A CA 1
ATOM 617 C C . ALA A 1 85 ? 27.021 0.697 -45.680 1.00 97.50 85 ALA A C 1
ATOM 619 O O . ALA A 1 85 ? 26.043 0.038 -45.330 1.00 97.50 85 ALA A O 1
ATOM 620 N N . ALA A 1 86 ? 27.703 1.438 -44.801 1.00 97.88 86 ALA A N 1
ATOM 621 C CA . ALA A 1 86 ? 27.363 1.513 -43.381 1.00 97.88 86 ALA A CA 1
ATOM 622 C C . ALA A 1 86 ? 25.977 2.122 -43.130 1.00 97.88 86 ALA A C 1
ATOM 624 O O . ALA A 1 86 ? 25.251 1.649 -42.258 1.00 97.88 86 ALA A O 1
ATOM 625 N N . LEU A 1 87 ? 25.579 3.131 -43.911 1.00 97.00 87 LEU A N 1
ATOM 626 C CA . LEU A 1 87 ? 24.232 3.703 -43.848 1.00 97.00 87 LEU A CA 1
ATOM 627 C C . LEU A 1 87 ? 23.164 2.679 -44.262 1.00 97.00 87 LEU A C 1
ATOM 629 O O . LEU A 1 87 ? 22.131 2.594 -43.607 1.00 97.00 87 LEU A O 1
ATOM 633 N N . GLN A 1 88 ? 23.420 1.829 -45.260 1.00 97.25 88 GLN A N 1
ATOM 634 C CA . GLN A 1 88 ? 22.504 0.726 -45.584 1.00 97.25 88 GLN A CA 1
ATOM 635 C C . GLN A 1 88 ? 22.429 -0.327 -44.479 1.00 97.25 88 GLN A C 1
ATOM 637 O O . GLN A 1 88 ? 21.336 -0.763 -44.127 1.00 97.25 88 GLN A O 1
ATOM 642 N N . ILE A 1 89 ? 23.577 -0.743 -43.935 1.00 97.19 89 ILE A N 1
ATOM 643 C CA . ILE A 1 89 ? 23.650 -1.696 -42.818 1.00 97.19 89 ILE A CA 1
ATOM 644 C C . ILE A 1 89 ? 22.856 -1.148 -41.621 1.00 97.19 89 ILE A C 1
ATOM 646 O O . ILE A 1 89 ? 22.071 -1.873 -41.008 1.00 97.19 89 ILE A O 1
ATOM 650 N N . TRP A 1 90 ? 22.975 0.156 -41.355 1.00 97.19 90 TRP A N 1
ATOM 651 C CA . TRP A 1 90 ? 22.188 0.839 -40.338 1.00 97.19 90 TRP A CA 1
ATOM 652 C C . TRP A 1 90 ? 20.687 0.798 -40.631 1.00 97.19 90 TRP A C 1
ATOM 654 O O . TRP A 1 90 ? 19.912 0.452 -39.743 1.00 97.19 90 TRP A O 1
ATOM 664 N N . GLU A 1 91 ? 20.251 1.148 -41.845 1.00 95.62 91 GLU A N 1
ATOM 665 C CA . GLU A 1 91 ? 18.820 1.125 -42.189 1.00 95.62 91 GLU A CA 1
ATOM 666 C C . GLU A 1 91 ? 18.236 -0.301 -42.200 1.00 95.62 91 GLU A C 1
ATOM 668 O O . GLU A 1 91 ? 17.031 -0.476 -42.037 1.00 95.62 91 GLU A O 1
ATOM 673 N N . ARG A 1 92 ? 19.083 -1.334 -42.303 1.00 95.69 92 ARG A N 1
ATOM 674 C CA . ARG A 1 92 ? 18.707 -2.746 -42.104 1.00 95.69 92 ARG A CA 1
ATOM 675 C C . ARG A 1 92 ? 18.678 -3.180 -40.633 1.00 95.69 92 ARG A C 1
ATOM 677 O O . ARG A 1 92 ? 18.292 -4.308 -40.347 1.00 95.69 92 ARG A O 1
ATOM 684 N N . GLY A 1 93 ? 19.066 -2.307 -39.703 1.00 95.56 93 GLY A N 1
ATOM 685 C CA . GLY A 1 93 ? 18.998 -2.546 -38.261 1.00 95.56 93 GLY A CA 1
ATOM 686 C C . GLY A 1 93 ? 20.258 -3.138 -37.622 1.00 95.56 93 GLY A C 1
ATOM 687 O O . GLY A 1 93 ? 20.248 -3.386 -36.414 1.00 95.56 93 GLY A O 1
ATOM 688 N N . ASP A 1 94 ? 21.348 -3.333 -38.374 1.00 96.62 94 ASP A N 1
ATOM 689 C CA . ASP A 1 94 ? 22.629 -3.776 -37.808 1.00 96.62 94 ASP A CA 1
ATOM 690 C C . ASP A 1 94 ? 23.477 -2.570 -37.370 1.00 96.62 94 ASP A C 1
ATOM 692 O O . ASP A 1 94 ? 24.434 -2.125 -38.008 1.00 96.62 94 ASP A O 1
ATOM 696 N N . PHE A 1 95 ? 23.078 -1.995 -36.238 1.00 96.81 95 PHE A N 1
ATOM 697 C CA . PHE A 1 95 ? 23.714 -0.801 -35.684 1.00 96.81 95 PHE A CA 1
ATOM 698 C C . PHE A 1 95 ? 25.147 -1.061 -35.206 1.00 96.81 95 PHE A C 1
ATOM 700 O O . PHE A 1 95 ? 26.001 -0.178 -35.308 1.00 96.81 95 PHE A O 1
ATOM 707 N N . THR A 1 96 ? 25.438 -2.274 -34.729 1.00 96.81 96 THR A N 1
ATOM 708 C CA . THR A 1 96 ? 26.768 -2.654 -34.242 1.00 96.81 96 THR A CA 1
ATOM 709 C C . THR A 1 96 ? 27.772 -2.645 -35.387 1.00 96.81 96 THR A C 1
ATOM 711 O O . THR A 1 96 ? 28.795 -1.962 -35.295 1.00 96.81 96 THR A O 1
ATOM 714 N N . GLN A 1 97 ? 27.468 -3.332 -36.492 1.00 96.88 97 GLN A N 1
ATOM 715 C CA . GLN A 1 97 ? 28.358 -3.379 -37.648 1.00 96.88 97 GLN A CA 1
ATOM 716 C C . GLN A 1 97 ? 28.501 -1.996 -38.300 1.00 96.88 97 GLN A C 1
ATOM 718 O O . GLN A 1 97 ? 29.621 -1.565 -38.590 1.00 96.88 97 GLN A O 1
ATOM 723 N N . ALA A 1 98 ? 27.393 -1.267 -38.471 1.00 97.81 98 ALA A N 1
ATOM 724 C CA . ALA A 1 98 ? 27.410 0.080 -39.036 1.00 97.81 98 ALA A CA 1
ATOM 725 C C . ALA A 1 98 ? 28.244 1.060 -38.190 1.00 97.81 98 ALA A C 1
ATOM 727 O O . ALA A 1 98 ? 29.066 1.803 -38.732 1.00 97.81 98 ALA A O 1
ATOM 728 N N . SER A 1 99 ? 28.105 1.026 -36.858 1.00 97.31 99 SER A N 1
ATOM 729 C CA . SER A 1 99 ? 28.854 1.911 -35.953 1.00 97.31 99 SER A CA 1
ATOM 730 C C . SER A 1 99 ? 30.369 1.704 -36.043 1.00 97.31 99 SER A C 1
ATOM 732 O O . SER A 1 99 ? 31.121 2.680 -36.046 1.00 97.31 99 SER A O 1
ATOM 734 N N . ALA A 1 100 ? 30.839 0.464 -36.214 1.00 97.38 100 ALA A N 1
ATOM 735 C CA . ALA A 1 100 ? 32.262 0.184 -36.395 1.00 97.38 100 ALA A CA 1
ATOM 736 C C . ALA A 1 100 ? 32.827 0.838 -37.672 1.00 97.38 100 ALA A C 1
ATOM 738 O O . ALA A 1 100 ? 33.964 1.316 -37.671 1.00 97.38 100 ALA A O 1
ATOM 739 N N . ILE A 1 101 ? 32.040 0.895 -38.753 1.00 97.56 101 ILE A N 1
ATOM 740 C CA . ILE A 1 101 ? 32.429 1.563 -40.005 1.00 97.56 101 ILE A CA 1
ATOM 741 C C . ILE A 1 101 ? 32.382 3.089 -39.833 1.00 97.56 101 ILE A C 1
ATOM 743 O O . ILE A 1 101 ? 33.345 3.773 -40.187 1.00 97.56 101 ILE A O 1
ATOM 747 N N . PHE A 1 102 ? 31.330 3.633 -39.210 1.00 98.12 102 PHE A N 1
ATOM 748 C CA . PHE A 1 102 ? 31.229 5.070 -38.924 1.00 98.12 102 PHE A CA 1
ATOM 749 C C . PHE A 1 102 ? 32.400 5.584 -38.077 1.00 98.12 102 PHE A C 1
ATOM 751 O O . PHE A 1 102 ? 32.956 6.641 -38.378 1.00 98.12 102 PHE A O 1
ATOM 758 N N . GLN A 1 103 ? 32.842 4.827 -37.066 1.00 97.62 103 GLN A N 1
ATOM 759 C CA . GLN A 1 103 ? 34.004 5.191 -36.246 1.00 97.62 103 GLN A CA 1
ATOM 760 C C . GLN A 1 103 ? 35.292 5.311 -37.067 1.00 97.62 103 GLN A C 1
ATOM 762 O O . GLN A 1 103 ? 36.106 6.201 -36.805 1.00 97.62 103 GLN A O 1
ATOM 767 N N . ARG A 1 104 ? 35.495 4.429 -38.055 1.00 97.19 104 ARG A N 1
ATOM 768 C CA . ARG A 1 104 ? 36.637 4.525 -38.977 1.00 97.19 104 ARG A CA 1
ATOM 769 C C . ARG A 1 104 ? 36.496 5.737 -39.892 1.00 97.19 104 ARG A C 1
ATOM 771 O O . ARG A 1 104 ? 37.450 6.500 -40.028 1.00 97.19 104 ARG A O 1
ATOM 778 N N . TYR A 1 105 ? 35.301 5.961 -40.440 1.00 97.25 105 TYR A N 1
ATOM 779 C CA . TYR A 1 105 ? 35.023 7.079 -41.341 1.00 97.25 105 TYR A CA 1
ATOM 780 C C . TYR A 1 105 ? 35.272 8.449 -40.693 1.00 97.25 105 TYR A C 1
ATOM 782 O O . TYR A 1 105 ? 35.917 9.314 -41.282 1.00 97.25 105 TYR A O 1
ATOM 790 N N . VAL A 1 106 ? 34.829 8.651 -39.448 1.00 97.06 106 VAL A N 1
ATOM 791 C CA . VAL A 1 106 ? 35.021 9.923 -38.726 1.00 97.06 106 VAL A CA 1
ATOM 792 C C . VAL A 1 106 ? 36.507 10.235 -38.486 1.00 97.06 106 VAL A C 1
ATOM 794 O O . VAL A 1 106 ? 36.901 11.404 -38.506 1.00 97.06 106 VAL A O 1
ATOM 797 N N . LYS A 1 107 ? 37.344 9.203 -38.304 1.00 96.12 107 LYS A N 1
ATOM 798 C CA . LYS A 1 107 ? 38.798 9.335 -38.100 1.00 96.12 107 LYS A CA 1
ATOM 799 C C . LYS A 1 107 ? 39.576 9.544 -39.405 1.00 96.12 107 LYS A C 1
ATOM 801 O O . LYS A 1 107 ? 40.698 10.046 -39.361 1.00 96.12 107 LYS A O 1
ATOM 806 N N . TYR A 1 108 ? 39.002 9.177 -40.551 1.00 95.62 108 TYR A N 1
ATOM 807 C CA . TYR A 1 108 ? 39.657 9.275 -41.854 1.00 95.62 108 TYR A CA 1
ATOM 808 C C . TYR A 1 108 ? 39.916 10.732 -42.258 1.00 95.62 108 TYR A C 1
ATOM 810 O O . TYR A 1 108 ? 39.006 11.562 -42.224 1.00 95.62 108 TYR A O 1
ATOM 818 N N . GLN A 1 109 ? 41.144 11.052 -42.676 1.00 94.75 109 GLN A N 1
ATOM 819 C CA . GLN A 1 109 ? 41.530 12.379 -43.164 1.00 94.75 109 GLN A CA 1
ATOM 820 C C . GLN A 1 109 ? 41.578 12.381 -44.701 1.00 94.75 109 GLN A C 1
ATOM 822 O O . GLN A 1 109 ? 42.533 11.851 -45.268 1.00 94.75 109 GLN A O 1
ATOM 827 N N . PRO A 1 110 ? 40.567 12.950 -45.388 1.00 93.00 110 PRO A N 1
ATOM 828 C CA . PRO A 1 110 ? 40.552 12.975 -46.844 1.00 93.00 110 PRO A CA 1
ATOM 829 C C . PRO A 1 110 ? 41.629 13.929 -47.390 1.00 93.00 110 PRO A C 1
ATOM 831 O O . PRO A 1 110 ? 41.875 14.979 -46.787 1.00 93.00 110 PRO A O 1
ATOM 834 N N . PRO A 1 111 ? 42.228 13.626 -48.558 1.00 92.81 111 PRO A N 1
ATOM 835 C CA . PRO A 1 111 ? 43.078 14.569 -49.281 1.00 92.81 111 PRO A CA 1
ATOM 836 C C . PRO A 1 111 ? 42.348 15.896 -49.567 1.00 92.81 111 PRO A C 1
ATOM 838 O O . PRO A 1 111 ? 41.122 15.886 -49.711 1.00 92.81 111 PRO A O 1
ATOM 841 N N . PRO A 1 112 ? 43.056 17.029 -49.755 1.00 91.62 112 PRO A N 1
ATOM 842 C CA . PRO A 1 112 ? 42.427 18.339 -49.980 1.00 91.62 112 PRO A CA 1
ATOM 843 C C . PRO A 1 112 ? 41.402 18.367 -51.125 1.00 91.62 112 PRO A C 1
ATOM 845 O O . PRO A 1 112 ? 40.367 19.021 -51.017 1.00 91.62 112 PRO A O 1
ATOM 848 N N . ARG A 1 113 ? 41.632 17.588 -52.192 1.00 89.69 113 ARG A N 1
ATOM 849 C CA . ARG A 1 113 ? 40.694 17.454 -53.322 1.00 89.69 113 ARG A CA 1
ATOM 850 C C . ARG A 1 113 ? 39.346 16.822 -52.943 1.00 89.69 113 ARG A C 1
ATOM 852 O O . ARG A 1 113 ? 38.369 17.003 -53.657 1.00 89.69 113 ARG A O 1
ATOM 859 N N . PHE A 1 114 ? 39.259 16.123 -51.815 1.00 92.69 114 PHE A N 1
ATOM 860 C CA . PHE A 1 114 ? 38.032 15.511 -51.296 1.00 92.69 114 PHE A CA 1
ATOM 861 C C . PHE A 1 114 ? 37.599 16.122 -49.961 1.00 92.69 114 PHE A C 1
ATOM 863 O O . PHE A 1 114 ? 36.973 15.457 -49.136 1.00 92.69 114 PHE A O 1
ATOM 870 N N . ALA A 1 115 ? 37.884 17.413 -49.752 1.00 90.94 115 ALA A N 1
ATOM 871 C CA . ALA A 1 115 ? 37.489 18.139 -48.545 1.00 90.94 115 ALA A CA 1
ATOM 872 C C . ALA A 1 115 ? 35.984 18.029 -48.226 1.00 90.94 115 ALA A C 1
ATOM 874 O O . ALA A 1 115 ? 35.617 18.031 -47.053 1.00 90.94 115 ALA A O 1
ATOM 875 N N . TRP A 1 116 ? 35.124 17.846 -49.235 1.00 90.94 116 TRP A N 1
ATOM 876 C CA . TRP A 1 116 ? 33.683 17.635 -49.060 1.00 90.94 116 TRP A CA 1
ATOM 877 C C . TRP A 1 116 ? 33.339 16.403 -48.203 1.00 90.94 116 TRP A C 1
ATOM 879 O O . TRP A 1 116 ? 32.314 16.398 -47.527 1.00 90.94 116 TRP A O 1
ATOM 889 N N . MET A 1 117 ? 34.189 15.368 -48.150 1.00 94.19 117 MET A N 1
ATOM 890 C CA . MET A 1 117 ? 33.952 14.210 -47.273 1.00 94.19 117 MET A CA 1
ATOM 891 C C . MET A 1 117 ? 33.932 14.618 -45.797 1.00 94.19 117 MET A C 1
ATOM 893 O O . MET A 1 117 ? 33.226 14.010 -44.991 1.00 94.19 117 MET A O 1
ATOM 897 N N . LYS A 1 118 ? 34.640 15.697 -45.437 1.00 91.75 118 LYS A N 1
ATOM 898 C CA . LYS A 1 118 ? 34.587 16.280 -44.093 1.00 91.75 118 LYS A CA 1
ATOM 899 C C . LYS A 1 118 ? 33.172 16.741 -43.731 1.00 91.75 118 LYS A C 1
ATOM 901 O O . LYS A 1 118 ? 32.783 16.595 -42.579 1.00 91.75 118 LYS A O 1
ATOM 906 N N . GLU A 1 119 ? 32.406 17.239 -44.701 1.00 88.75 119 GLU A N 1
ATOM 907 C CA . GLU A 1 119 ? 31.018 17.689 -44.515 1.00 88.75 119 GLU A CA 1
ATOM 908 C C . GLU A 1 119 ? 30.097 16.508 -44.182 1.00 88.75 119 GLU A C 1
ATOM 910 O O . GLU A 1 119 ? 29.240 16.619 -43.315 1.00 88.75 119 GLU A O 1
ATOM 915 N N . SER A 1 120 ? 30.327 15.344 -44.798 1.00 91.62 120 SER A N 1
ATOM 916 C CA . SER A 1 120 ? 29.552 14.120 -44.535 1.00 91.62 120 SER A CA 1
ATOM 917 C C . SER A 1 120 ? 29.899 13.412 -43.218 1.00 91.62 120 SER A C 1
ATOM 919 O O . SER A 1 120 ? 29.212 12.468 -42.831 1.00 91.62 120 SER A O 1
ATOM 921 N N . ARG A 1 121 ? 30.940 13.853 -42.490 1.00 94.00 121 ARG A N 1
ATOM 922 C CA . ARG A 1 121 ? 31.284 13.270 -41.179 1.00 94.00 121 ARG A CA 1
ATOM 923 C C . ARG A 1 121 ? 30.185 13.474 -40.144 1.00 94.00 121 ARG A C 1
ATOM 925 O O . ARG A 1 121 ? 30.045 12.626 -39.269 1.00 94.00 121 ARG A O 1
ATOM 932 N N . SER A 1 122 ? 29.417 14.562 -40.237 1.00 93.56 122 SER A N 1
ATOM 933 C CA . SER A 1 122 ? 28.289 14.809 -39.332 1.00 93.56 122 SER A CA 1
ATOM 934 C C . SER A 1 122 ? 27.243 13.698 -39.417 1.00 93.56 122 SER A C 1
ATOM 936 O O . SER A 1 122 ? 26.774 13.249 -38.381 1.00 93.56 122 SER A O 1
ATOM 938 N N . LEU A 1 123 ? 26.971 13.165 -40.616 1.00 92.94 123 LEU A N 1
ATOM 939 C CA . LEU A 1 123 ? 26.039 12.047 -40.808 1.00 92.94 123 LEU A CA 1
ATOM 940 C C . LEU A 1 123 ? 26.481 10.798 -40.033 1.00 92.94 123 LEU A C 1
ATOM 942 O O . LEU A 1 123 ? 25.681 10.187 -39.330 1.00 92.94 123 LEU A O 1
ATOM 946 N N . ALA A 1 124 ? 27.764 10.437 -40.129 1.00 95.81 124 ALA A N 1
ATOM 947 C CA . ALA A 1 124 ? 28.327 9.310 -39.387 1.00 95.81 124 ALA A CA 1
ATOM 948 C C . ALA A 1 124 ? 28.353 9.580 -37.873 1.00 95.81 124 ALA A C 1
ATOM 950 O O . ALA A 1 124 ? 28.007 8.703 -37.083 1.00 95.81 124 ALA A O 1
ATOM 951 N N . GLN A 1 125 ? 28.732 10.796 -37.465 1.00 96.62 125 GLN A N 1
ATOM 952 C CA . GLN A 1 125 ? 28.798 11.186 -36.057 1.00 96.62 125 GLN A CA 1
ATOM 953 C C . GLN A 1 125 ? 27.420 11.168 -35.393 1.00 96.62 125 GLN A C 1
ATOM 955 O O . GLN A 1 125 ? 27.291 10.661 -34.285 1.00 96.62 125 GLN A O 1
ATOM 960 N N . ASP A 1 126 ? 26.384 11.662 -36.068 1.00 96.12 126 ASP A N 1
ATOM 961 C CA . ASP A 1 126 ? 25.031 11.684 -35.520 1.00 96.12 126 ASP A CA 1
ATOM 962 C C . ASP A 1 126 ? 24.503 10.263 -35.279 1.00 96.12 126 ASP A C 1
ATOM 964 O O . ASP A 1 126 ? 23.912 10.000 -34.233 1.00 96.12 126 ASP A O 1
ATOM 968 N N . ARG A 1 127 ? 24.800 9.309 -36.174 1.00 96.75 127 ARG A N 1
ATOM 969 C CA . ARG A 1 127 ? 24.462 7.889 -35.971 1.00 96.75 127 ARG A CA 1
ATOM 970 C C . ARG A 1 127 ? 25.273 7.240 -34.850 1.00 96.75 127 ARG A C 1
ATOM 972 O O . ARG A 1 127 ? 24.733 6.419 -34.113 1.00 96.75 127 ARG A O 1
ATOM 979 N N . LEU A 1 128 ? 26.540 7.614 -34.674 1.00 97.38 128 LEU A N 1
ATOM 980 C CA . LEU A 1 128 ? 27.337 7.159 -33.530 1.00 97.38 128 LEU A CA 1
ATOM 981 C C . LEU A 1 128 ? 26.788 7.679 -32.202 1.00 97.38 128 LEU A C 1
ATOM 983 O O . LEU A 1 128 ? 26.663 6.903 -31.256 1.00 97.38 128 LEU A O 1
ATOM 987 N N . ASP A 1 129 ? 26.428 8.960 -32.140 1.00 97.12 129 ASP A N 1
ATOM 988 C CA . ASP A 1 129 ? 25.847 9.572 -30.945 1.00 97.12 129 ASP A CA 1
ATOM 989 C C . ASP A 1 129 ? 24.505 8.915 -30.592 1.00 97.12 129 ASP A C 1
ATOM 991 O O . ASP A 1 129 ? 24.246 8.592 -29.430 1.00 97.12 129 ASP A O 1
ATOM 995 N N . ASP A 1 130 ? 23.665 8.669 -31.598 1.00 97.25 130 ASP A N 1
ATOM 996 C CA . ASP A 1 130 ? 22.384 7.983 -31.446 1.00 97.25 130 ASP A CA 1
ATOM 997 C C . ASP A 1 130 ? 22.560 6.536 -30.967 1.00 97.25 130 ASP A C 1
ATOM 999 O O . ASP A 1 130 ? 21.869 6.098 -30.041 1.00 97.25 130 ASP A O 1
ATOM 1003 N N . TYR A 1 131 ? 23.524 5.804 -31.533 1.00 97.06 131 TYR A N 1
ATOM 1004 C CA . TYR A 1 131 ? 23.843 4.446 -31.096 1.00 97.06 131 TYR A CA 1
ATOM 1005 C C . TYR A 1 131 ? 24.360 4.415 -29.656 1.00 97.06 131 TYR A C 1
ATOM 1007 O O . TYR A 1 131 ? 23.933 3.577 -28.862 1.00 97.06 131 TYR A O 1
ATOM 1015 N N . GLN A 1 132 ? 25.217 5.365 -29.278 1.00 97.00 132 GLN A N 1
ATOM 1016 C CA . GLN A 1 132 ? 25.706 5.480 -27.908 1.00 97.00 132 GLN A CA 1
ATOM 1017 C C . GLN A 1 132 ? 24.538 5.665 -26.930 1.00 97.00 132 GLN A C 1
ATOM 1019 O O . GLN A 1 132 ? 24.426 4.914 -25.961 1.00 97.00 132 GLN A O 1
ATOM 1024 N N . ARG A 1 133 ? 23.602 6.577 -27.231 1.00 95.88 133 ARG A N 1
ATOM 1025 C CA . ARG A 1 133 ? 22.386 6.776 -26.421 1.00 95.88 133 ARG A CA 1
ATOM 1026 C C . ARG A 1 133 ? 21.539 5.510 -26.311 1.00 95.88 133 ARG A C 1
ATOM 1028 O O . ARG A 1 133 ? 21.039 5.221 -25.224 1.00 95.88 133 ARG A O 1
ATOM 1035 N N . TYR A 1 134 ? 21.377 4.775 -27.412 1.00 95.19 134 TYR A N 1
ATOM 1036 C CA . TYR A 1 134 ? 20.670 3.495 -27.416 1.00 95.19 134 TYR A CA 1
ATOM 1037 C C . TYR A 1 134 ? 21.349 2.479 -26.488 1.00 95.19 134 TYR A C 1
ATOM 1039 O O . TYR A 1 134 ? 20.686 1.918 -25.620 1.00 95.19 134 TYR A O 1
ATOM 1047 N N . THR A 1 135 ? 22.665 2.287 -26.606 1.00 95.25 135 THR A N 1
ATOM 1048 C CA . THR A 1 135 ? 23.393 1.309 -25.778 1.00 95.25 135 THR A CA 1
ATOM 1049 C C . THR A 1 135 ? 23.427 1.694 -24.297 1.00 95.25 135 THR A C 1
ATOM 1051 O O . THR A 1 135 ? 23.345 0.825 -23.430 1.00 95.25 135 THR A O 1
ATOM 1054 N N . ASP A 1 136 ? 23.497 2.987 -23.973 1.00 94.44 136 ASP A N 1
ATOM 1055 C CA . ASP A 1 136 ? 23.439 3.463 -22.587 1.00 94.44 136 ASP A CA 1
ATOM 1056 C C . ASP A 1 136 ? 22.052 3.247 -21.970 1.00 94.44 136 ASP A C 1
ATOM 1058 O O . ASP A 1 136 ? 21.927 2.851 -20.807 1.00 94.44 136 ASP A O 1
ATOM 1062 N N . TRP A 1 137 ? 20.993 3.438 -22.758 1.00 93.50 137 TRP A N 1
ATOM 1063 C CA . TRP A 1 137 ? 19.648 3.051 -22.351 1.00 93.50 137 TRP A CA 1
ATOM 1064 C C . TRP A 1 137 ? 19.525 1.537 -22.161 1.00 93.50 137 TRP A C 1
ATOM 1066 O O . TRP A 1 137 ? 19.034 1.103 -21.123 1.00 93.50 137 TRP A O 1
ATOM 1076 N N . GLU A 1 138 ? 20.018 0.736 -23.104 1.00 92.12 138 GLU A N 1
ATOM 1077 C CA . GLU A 1 138 ? 19.941 -0.727 -23.057 1.00 92.12 138 GLU A CA 1
ATOM 1078 C C . GLU A 1 138 ? 20.606 -1.292 -21.792 1.00 92.12 138 GLU A C 1
ATOM 1080 O O . GLU A 1 138 ? 20.010 -2.116 -21.101 1.00 92.12 138 GLU A O 1
ATOM 1085 N N . LYS A 1 139 ? 21.770 -0.755 -21.397 1.00 91.75 139 LYS A N 1
ATOM 1086 C CA . LYS A 1 139 ? 22.458 -1.115 -20.140 1.00 91.75 139 LYS A CA 1
ATOM 1087 C C . LYS A 1 139 ? 21.639 -0.817 -18.882 1.00 91.75 139 LYS A C 1
ATOM 1089 O O . LYS A 1 139 ? 21.823 -1.473 -17.862 1.00 91.75 139 LYS A O 1
ATOM 1094 N N . THR A 1 140 ? 20.762 0.184 -18.927 1.00 88.00 140 THR A N 1
ATOM 1095 C CA . THR A 1 140 ? 19.932 0.605 -17.782 1.00 88.00 140 THR A CA 1
ATOM 1096 C C . THR A 1 140 ? 18.485 0.113 -17.869 1.00 88.00 140 THR A C 1
ATOM 1098 O O . THR A 1 140 ? 17.684 0.378 -16.963 1.00 88.00 140 THR A O 1
ATOM 1101 N N . ARG A 1 141 ? 18.141 -0.617 -18.939 1.00 83.19 141 ARG A N 1
ATOM 1102 C CA . ARG A 1 141 ? 16.795 -1.137 -19.207 1.00 83.19 141 ARG A CA 1
ATOM 1103 C C . ARG A 1 141 ? 16.344 -2.079 -18.098 1.00 83.19 141 ARG A C 1
ATOM 1105 O O . ARG A 1 141 ? 15.310 -1.844 -17.475 1.00 83.19 141 ARG A O 1
ATOM 1112 N N . ASP A 1 142 ? 17.167 -3.077 -17.793 1.00 75.69 142 ASP A N 1
ATOM 1113 C CA . ASP A 1 142 ? 16.823 -4.153 -16.857 1.00 75.69 142 ASP A CA 1
ATOM 1114 C C . ASP A 1 142 ? 16.829 -3.681 -15.388 1.00 75.69 142 ASP A C 1
ATOM 1116 O O . ASP A 1 142 ? 16.286 -4.339 -14.502 1.00 75.69 142 ASP A O 1
ATOM 1120 N N . SER A 1 143 ? 17.375 -2.491 -15.116 1.00 74.62 143 SER A N 1
ATOM 1121 C CA . SER A 1 143 ? 17.325 -1.857 -13.794 1.00 74.62 143 SER A CA 1
ATOM 1122 C C . SER A 1 143 ? 15.937 -1.307 -13.441 1.00 74.62 143 SER A C 1
ATOM 1124 O O . SER A 1 143 ? 15.697 -0.942 -12.291 1.00 74.62 143 SER A O 1
ATOM 1126 N N . THR A 1 144 ? 15.016 -1.215 -14.405 1.00 75.75 144 THR A N 1
ATOM 1127 C CA . THR A 1 144 ? 13.683 -0.636 -14.194 1.00 75.75 144 THR A CA 1
ATOM 1128 C C . THR A 1 144 ? 12.636 -1.748 -14.154 1.00 75.75 144 THR A C 1
ATOM 1130 O O . THR A 1 144 ? 12.172 -2.203 -15.191 1.00 75.75 144 THR A O 1
ATOM 1133 N N . ARG A 1 145 ? 12.240 -2.182 -12.948 1.00 82.06 145 ARG A N 1
ATOM 1134 C CA . ARG A 1 145 ? 11.155 -3.174 -12.760 1.00 82.06 145 ARG A CA 1
ATOM 1135 C C . ARG A 1 145 ? 9.759 -2.631 -13.088 1.00 82.06 145 ARG A C 1
ATOM 1137 O O . ARG A 1 145 ? 8.808 -3.403 -13.133 1.00 82.06 145 ARG A O 1
ATOM 1144 N N . ASP A 1 146 ? 9.642 -1.319 -13.264 1.00 88.12 146 ASP A N 1
ATOM 1145 C CA . ASP A 1 146 ? 8.398 -0.627 -13.580 1.00 88.12 146 ASP A CA 1
ATOM 1146 C C . ASP A 1 146 ? 8.282 -0.352 -15.097 1.00 88.12 146 ASP A C 1
ATOM 1148 O O . ASP A 1 146 ? 9.070 0.438 -15.636 1.00 88.12 146 ASP A O 1
ATOM 1152 N N . PRO A 1 147 ? 7.307 -0.971 -15.791 1.00 90.62 147 PRO A N 1
ATOM 1153 C CA . PRO A 1 147 ? 7.058 -0.738 -17.211 1.00 90.62 147 PRO A CA 1
ATOM 1154 C C . PRO A 1 147 ? 6.776 0.730 -17.562 1.00 90.62 147 PRO A C 1
ATOM 1156 O O . PRO A 1 147 ? 7.201 1.185 -18.623 1.00 90.62 147 PRO A O 1
ATOM 1159 N N . GLU A 1 148 ? 6.117 1.503 -16.690 1.00 90.44 148 GLU A N 1
ATOM 1160 C CA . GLU A 1 148 ? 5.805 2.914 -16.970 1.00 90.44 148 GLU A CA 1
ATOM 1161 C C . GLU A 1 148 ? 7.067 3.780 -16.961 1.00 90.44 148 GLU A C 1
ATOM 1163 O O . GLU A 1 148 ? 7.325 4.548 -17.898 1.00 90.44 148 GLU A O 1
ATOM 1168 N N . ALA A 1 149 ? 7.910 3.614 -15.940 1.00 91.94 149 ALA A N 1
ATOM 1169 C CA . ALA A 1 149 ? 9.213 4.261 -15.890 1.00 91.94 149 ALA A CA 1
ATOM 1170 C C . ALA A 1 149 ? 10.108 3.858 -17.077 1.00 91.94 149 ALA A C 1
ATOM 1172 O O . ALA A 1 149 ? 10.824 4.708 -17.619 1.00 91.94 149 ALA A O 1
ATOM 1173 N N . ALA A 1 150 ? 10.056 2.598 -17.519 1.00 92.19 150 ALA A N 1
ATOM 1174 C CA . ALA A 1 150 ? 10.803 2.127 -18.684 1.00 92.19 150 ALA A CA 1
ATOM 1175 C C . ALA A 1 150 ? 10.320 2.789 -19.993 1.00 92.19 150 ALA A C 1
ATOM 1177 O O . ALA A 1 150 ? 11.149 3.286 -20.763 1.00 92.19 150 ALA A O 1
ATOM 1178 N N . VAL A 1 151 ? 9.000 2.913 -20.198 1.00 94.12 151 VAL A N 1
ATOM 1179 C CA . VAL A 1 151 ? 8.400 3.653 -21.329 1.00 94.12 151 VAL A CA 1
ATOM 1180 C C . VAL A 1 151 ? 8.783 5.139 -21.300 1.00 94.12 151 VAL A C 1
ATOM 1182 O O . VAL A 1 151 ? 9.107 5.745 -22.322 1.00 94.12 151 VAL A O 1
ATOM 1185 N N . LYS A 1 152 ? 8.821 5.771 -20.125 1.00 94.50 152 LYS A N 1
ATOM 1186 C CA . LYS A 1 152 ? 9.248 7.176 -20.024 1.00 94.50 152 LYS A CA 1
ATOM 1187 C C . LYS A 1 152 ? 10.720 7.361 -20.415 1.00 94.50 152 LYS A C 1
ATOM 1189 O O . LYS A 1 152 ? 11.073 8.333 -21.092 1.00 94.50 152 LYS A O 1
ATOM 1194 N N . LYS A 1 153 ? 11.584 6.427 -20.006 1.00 94.19 153 LYS A N 1
ATOM 1195 C CA . LYS A 1 153 ? 13.012 6.437 -20.354 1.00 94.19 153 LYS A CA 1
ATOM 1196 C C . LYS A 1 153 ? 13.222 6.257 -21.855 1.00 94.19 153 LYS A C 1
ATOM 1198 O O . LYS A 1 153 ? 13.959 7.048 -22.440 1.00 94.19 153 LYS A O 1
ATOM 1203 N N . ILE A 1 154 ? 12.545 5.291 -22.481 1.00 94.62 154 ILE A N 1
ATOM 1204 C CA . ILE A 1 154 ? 12.707 5.040 -23.920 1.00 94.62 154 ILE A CA 1
ATOM 1205 C C . ILE A 1 154 ? 12.228 6.231 -24.762 1.00 94.62 154 ILE A C 1
ATOM 1207 O O . ILE A 1 154 ? 12.949 6.663 -25.657 1.00 94.62 154 ILE A O 1
ATOM 1211 N N . ARG A 1 155 ? 11.114 6.880 -24.386 1.00 95.56 155 ARG A N 1
ATOM 1212 C CA . ARG A 1 155 ? 10.652 8.133 -25.018 1.00 95.56 155 ARG A CA 1
ATOM 1213 C C . ARG A 1 155 ? 11.663 9.269 -24.905 1.00 95.56 155 ARG A C 1
ATOM 1215 O O . ARG A 1 155 ? 11.852 10.034 -25.847 1.00 95.56 155 ARG A O 1
ATOM 1222 N N . THR A 1 156 ? 12.333 9.376 -23.758 1.00 95.94 156 THR A N 1
ATOM 1223 C CA . THR A 1 156 ? 13.373 10.393 -23.536 1.00 95.94 156 THR A CA 1
ATOM 1224 C C . THR A 1 156 ? 14.583 10.163 -24.441 1.00 95.94 156 THR A C 1
ATOM 1226 O O . THR A 1 156 ? 15.179 11.125 -24.921 1.00 95.94 156 THR A O 1
ATOM 1229 N N . VAL A 1 157 ? 14.959 8.903 -24.668 1.00 95.94 157 VAL A N 1
ATOM 1230 C CA . VAL A 1 157 ? 16.055 8.527 -25.573 1.00 95.94 157 VAL A CA 1
ATOM 1231 C C . VAL A 1 157 ? 15.647 8.782 -27.020 1.00 95.94 157 VAL A C 1
ATOM 1233 O O . VAL A 1 157 ? 16.378 9.461 -27.735 1.00 95.94 157 VAL A O 1
ATOM 1236 N N . ALA A 1 158 ? 14.452 8.334 -27.415 1.00 95.69 158 ALA A N 1
ATOM 1237 C CA . ALA A 1 158 ? 13.894 8.537 -28.749 1.00 95.69 158 ALA A CA 1
ATOM 1238 C C . ALA A 1 158 ? 13.804 10.027 -29.122 1.00 95.69 158 ALA A C 1
ATOM 1240 O O . ALA A 1 158 ? 14.200 10.415 -30.216 1.00 95.69 158 ALA A O 1
ATOM 1241 N N . GLY A 1 159 ? 13.372 10.887 -28.191 1.00 96.06 159 GLY A N 1
ATOM 1242 C CA . GLY A 1 159 ? 13.309 12.339 -28.399 1.00 96.06 159 GLY A CA 1
ATOM 1243 C C . GLY A 1 159 ? 14.670 13.040 -28.501 1.00 96.06 159 GLY A C 1
ATOM 1244 O O . GLY A 1 159 ? 14.724 14.201 -28.898 1.00 96.06 159 GLY A O 1
ATOM 1245 N N . LYS A 1 160 ? 15.766 12.359 -28.143 1.00 96.19 160 LYS A N 1
ATOM 1246 C CA . LYS A 1 160 ? 17.146 12.867 -28.238 1.00 96.19 160 LYS A CA 1
ATOM 1247 C C . LYS A 1 160 ? 17.911 12.309 -29.438 1.00 96.19 160 LYS A C 1
ATOM 1249 O O . LYS A 1 160 ? 19.083 12.660 -29.588 1.00 96.19 160 LYS A O 1
ATOM 1254 N N . LEU A 1 161 ? 17.288 11.444 -30.243 1.00 96.44 161 LEU A N 1
ATOM 1255 C CA . LEU A 1 161 ? 17.904 10.949 -31.466 1.00 96.44 161 LEU A CA 1
ATOM 1256 C C . LEU A 1 161 ? 18.036 12.088 -32.475 1.00 96.44 161 LEU A C 1
ATOM 1258 O O . LEU A 1 161 ? 17.087 12.837 -32.718 1.00 96.44 161 LEU A O 1
ATOM 1262 N N . LYS A 1 162 ? 19.222 12.220 -33.056 1.00 94.19 162 LYS A N 1
ATOM 1263 C CA . LYS A 1 162 ? 19.531 13.223 -34.072 1.00 94.19 162 LYS A CA 1
ATOM 1264 C C . LYS A 1 162 ? 19.061 12.785 -35.450 1.00 94.19 162 LYS A C 1
ATOM 1266 O O . LYS A 1 162 ? 18.620 13.616 -36.243 1.00 94.19 162 LYS A O 1
ATOM 1271 N N . ALA A 1 163 ? 19.118 11.487 -35.728 1.00 89.94 163 ALA A N 1
ATOM 1272 C CA . ALA A 1 163 ? 18.670 10.920 -36.976 1.00 89.94 163 ALA A CA 1
ATOM 1273 C C . ALA A 1 163 ? 17.369 10.133 -36.812 1.00 89.94 163 ALA A C 1
ATOM 1275 O O . ALA A 1 163 ? 17.228 9.238 -35.978 1.00 89.94 163 ALA A O 1
ATOM 1276 N N . LYS A 1 164 ? 16.417 10.430 -37.695 1.00 86.81 164 LYS A N 1
ATOM 1277 C CA . LYS A 1 164 ? 15.235 9.593 -37.900 1.00 86.81 164 LYS A CA 1
ATOM 1278 C C . LYS A 1 164 ? 15.622 8.432 -38.824 1.00 86.81 164 LYS A C 1
ATOM 1280 O O . LYS A 1 164 ? 16.391 8.639 -39.761 1.00 86.81 164 LYS A O 1
ATOM 1285 N N . GLY A 1 165 ? 15.128 7.227 -38.552 1.00 90.38 165 GLY A N 1
ATOM 1286 C CA . GLY A 1 165 ? 15.448 6.025 -39.333 1.00 90.38 165 GLY A CA 1
ATOM 1287 C C . GLY A 1 165 ? 15.244 4.741 -38.531 1.00 90.38 165 GLY A C 1
ATOM 1288 O O . GLY A 1 165 ? 14.542 4.751 -37.517 1.00 90.38 165 GLY A O 1
ATOM 1289 N N . ALA A 1 166 ? 15.889 3.651 -38.951 1.00 94.88 166 ALA A N 1
ATOM 1290 C CA . ALA A 1 166 ? 15.714 2.315 -38.364 1.00 94.88 166 ALA A CA 1
ATOM 1291 C C . ALA A 1 166 ? 15.838 2.244 -36.826 1.00 94.88 166 ALA A C 1
ATOM 1293 O O . ALA A 1 166 ? 15.070 1.536 -36.175 1.00 94.88 166 ALA A O 1
ATOM 1294 N N . LEU A 1 167 ? 16.753 3.005 -36.213 1.00 94.62 167 LEU A N 1
ATOM 1295 C CA . LEU A 1 167 ? 16.914 3.009 -34.753 1.00 94.62 167 LEU A CA 1
ATOM 1296 C C . LEU A 1 167 ? 15.701 3.610 -34.024 1.00 94.62 167 LEU A C 1
ATOM 1298 O O . LEU A 1 167 ? 15.301 3.107 -32.976 1.00 94.62 167 LEU A O 1
ATOM 1302 N N . ALA A 1 168 ? 15.089 4.655 -34.587 1.00 95.38 168 ALA A N 1
ATOM 1303 C CA . ALA A 1 168 ? 13.882 5.252 -34.024 1.00 95.38 168 ALA A CA 1
ATOM 1304 C C . ALA A 1 168 ? 12.695 4.276 -34.090 1.00 95.38 168 ALA A C 1
ATOM 1306 O O . ALA A 1 168 ? 11.941 4.179 -33.125 1.00 95.38 168 ALA A O 1
ATOM 1307 N N . PHE A 1 169 ? 12.570 3.510 -35.183 1.00 95.44 169 PHE A N 1
ATOM 1308 C CA . PHE A 1 169 ? 11.571 2.441 -35.295 1.00 95.44 169 PHE A CA 1
ATOM 1309 C C . PHE A 1 169 ? 11.798 1.337 -34.261 1.00 95.44 169 PHE A C 1
ATOM 1311 O O . PHE A 1 169 ? 10.866 0.979 -33.550 1.00 95.44 169 PHE A O 1
ATOM 1318 N N . ARG A 1 170 ? 13.044 0.879 -34.079 1.00 94.94 170 ARG A N 1
ATOM 1319 C CA . ARG A 1 170 ? 13.369 -0.112 -33.041 1.00 94.94 170 ARG A CA 1
ATOM 1320 C C . ARG A 1 170 ? 13.002 0.368 -31.637 1.00 94.94 170 ARG A C 1
ATOM 1322 O O . ARG A 1 170 ? 12.467 -0.408 -30.852 1.00 94.94 170 ARG A O 1
ATOM 1329 N N . LEU A 1 171 ? 13.274 1.634 -31.307 1.00 95.44 171 LEU A N 1
ATOM 1330 C CA . LEU A 1 171 ? 12.852 2.202 -30.023 1.00 95.44 171 LEU A CA 1
ATOM 1331 C C . LEU A 1 171 ? 11.322 2.258 -29.894 1.00 95.44 171 LEU A C 1
ATOM 1333 O O . LEU A 1 171 ? 10.809 1.999 -28.812 1.00 95.44 171 LEU A O 1
ATOM 1337 N N . ALA A 1 172 ? 10.592 2.562 -30.968 1.00 96.06 172 ALA A N 1
ATOM 1338 C CA . ALA A 1 172 ? 9.129 2.561 -30.952 1.00 96.06 172 ALA A CA 1
ATOM 1339 C C . ALA A 1 172 ? 8.547 1.147 -30.748 1.00 96.06 172 ALA A C 1
ATOM 1341 O O . ALA A 1 172 ? 7.620 0.978 -29.955 1.00 96.06 172 ALA A O 1
ATOM 1342 N N . ASP A 1 173 ? 9.117 0.129 -31.396 1.00 95.56 173 ASP A N 1
ATOM 1343 C CA . ASP A 1 173 ? 8.708 -1.271 -31.220 1.00 95.56 173 ASP A CA 1
ATOM 1344 C C . ASP A 1 173 ? 8.975 -1.760 -29.790 1.00 95.56 173 ASP A C 1
ATOM 1346 O O . ASP A 1 173 ? 8.122 -2.393 -29.160 1.00 95.56 173 ASP A O 1
ATOM 1350 N N . GLU A 1 174 ? 10.139 -1.418 -29.233 1.00 94.06 174 GLU A N 1
ATOM 1351 C CA . GLU A 1 174 ? 10.470 -1.715 -27.838 1.00 94.06 174 GLU A CA 1
ATOM 1352 C C . GLU A 1 174 ? 9.547 -0.981 -26.857 1.00 94.06 174 GLU A C 1
ATOM 1354 O O . GLU A 1 174 ? 9.100 -1.571 -25.872 1.00 94.06 174 GLU A O 1
ATOM 1359 N N . GLU A 1 175 ? 9.198 0.279 -27.133 1.00 95.38 175 GLU A N 1
ATOM 1360 C CA . GLU A 1 175 ? 8.214 1.019 -26.342 1.00 95.38 175 GLU A CA 1
ATOM 1361 C C . GLU A 1 175 ? 6.865 0.295 -26.338 1.00 95.38 175 GLU A C 1
ATOM 1363 O O . GLU A 1 175 ? 6.288 0.070 -25.270 1.00 95.38 175 GLU A O 1
ATOM 1368 N N . ALA A 1 176 ? 6.378 -0.109 -27.515 1.00 96.31 176 ALA A N 1
ATOM 1369 C CA . ALA A 1 176 ? 5.119 -0.827 -27.658 1.00 96.31 176 ALA A CA 1
ATOM 1370 C C . ALA A 1 176 ? 5.141 -2.166 -26.905 1.00 96.31 176 ALA A C 1
ATOM 1372 O O . ALA A 1 176 ? 4.174 -2.502 -26.213 1.00 96.31 176 ALA A O 1
ATOM 1373 N N . ARG A 1 177 ? 6.258 -2.901 -26.972 1.00 95.31 177 ARG A N 1
ATOM 1374 C CA . ARG A 1 177 ? 6.456 -4.166 -26.253 1.00 95.31 177 ARG A CA 1
ATOM 1375 C C . ARG A 1 177 ? 6.394 -3.979 -24.738 1.00 95.31 177 ARG A C 1
ATOM 1377 O O . ARG A 1 177 ? 5.652 -4.698 -24.067 1.00 95.31 177 ARG A O 1
ATOM 1384 N N . ILE A 1 178 ? 7.124 -3.004 -24.195 1.00 93.62 178 ILE A N 1
ATOM 1385 C CA . ILE A 1 178 ? 7.131 -2.711 -22.752 1.00 93.62 178 ILE A CA 1
ATOM 1386 C C . ILE A 1 178 ? 5.745 -2.231 -22.297 1.00 93.62 178 ILE A C 1
ATOM 1388 O O . ILE A 1 178 ? 5.240 -2.671 -21.263 1.00 93.62 178 ILE A O 1
ATOM 1392 N N . ALA A 1 179 ? 5.087 -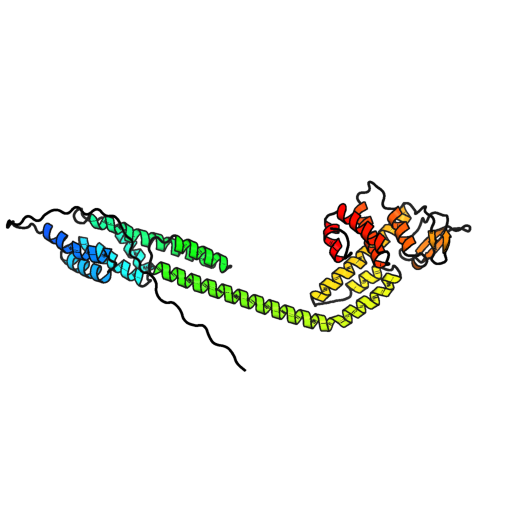1.376 -23.083 1.00 94.31 179 ALA A N 1
ATOM 1393 C CA . ALA A 1 179 ? 3.741 -0.899 -22.777 1.00 94.31 179 ALA A CA 1
ATOM 1394 C C . ALA A 1 179 ? 2.708 -2.042 -22.757 1.00 94.31 179 ALA A C 1
ATOM 1396 O O . ALA A 1 179 ? 1.841 -2.072 -21.881 1.00 94.31 179 ALA A O 1
ATOM 1397 N N . ALA A 1 180 ? 2.803 -3.003 -23.682 1.00 94.69 180 ALA A N 1
ATOM 1398 C CA . ALA A 1 180 ? 1.949 -4.189 -23.695 1.00 94.69 180 ALA A CA 1
ATOM 1399 C C . ALA A 1 180 ? 2.169 -5.070 -22.454 1.00 94.69 180 ALA A C 1
ATOM 1401 O O . ALA A 1 180 ? 1.198 -5.465 -21.807 1.00 94.69 180 ALA A O 1
ATOM 1402 N N . GLN A 1 181 ? 3.429 -5.297 -22.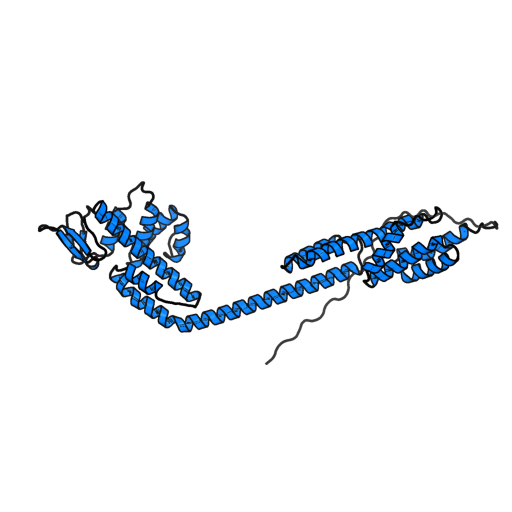061 1.00 92.25 181 GLN A N 1
ATOM 1403 C CA . GLN A 1 181 ? 3.766 -6.017 -20.827 1.00 92.25 181 GLN A CA 1
ATOM 1404 C C . GLN A 1 181 ? 3.207 -5.320 -19.579 1.00 92.25 181 GLN A C 1
ATOM 1406 O O . GLN A 1 181 ? 2.671 -5.981 -18.690 1.00 92.25 181 GLN A O 1
ATOM 1411 N N . GLY A 1 182 ? 3.281 -3.986 -19.521 1.00 92.88 182 GLY A N 1
ATOM 1412 C CA . GLY A 1 182 ? 2.693 -3.199 -18.435 1.00 92.88 182 GLY A CA 1
ATOM 1413 C C . GLY A 1 182 ? 1.179 -3.381 -18.326 1.00 92.88 182 GLY A C 1
ATOM 1414 O O . GLY A 1 182 ? 0.667 -3.635 -17.234 1.00 92.88 182 GLY A O 1
ATOM 1415 N N . LYS A 1 183 ? 0.466 -3.339 -19.459 1.00 94.19 183 LYS A N 1
ATOM 1416 C CA . LYS A 1 183 ? -0.986 -3.586 -19.506 1.00 94.19 183 LYS A CA 1
ATOM 1417 C C . LYS A 1 183 ? -1.347 -5.001 -19.055 1.00 94.19 183 LYS A C 1
ATOM 1419 O O . LYS A 1 183 ? -2.290 -5.169 -18.287 1.00 94.19 183 LYS A O 1
ATOM 1424 N N . GLU A 1 184 ? -0.599 -6.009 -19.496 1.00 94.25 184 GLU A N 1
ATOM 1425 C CA . GLU A 1 184 ? -0.833 -7.400 -19.099 1.00 94.25 184 GLU A CA 1
ATOM 1426 C C . GLU A 1 184 ? -0.600 -7.609 -17.596 1.00 94.25 184 GLU A C 1
ATOM 1428 O O . GLU A 1 184 ? -1.413 -8.244 -16.923 1.00 94.25 184 GLU A O 1
ATOM 1433 N N . LEU A 1 185 ? 0.474 -7.038 -17.042 1.00 91.38 185 LEU A N 1
ATOM 1434 C CA . LEU A 1 185 ? 0.763 -7.117 -15.612 1.00 91.38 185 LEU A CA 1
ATOM 1435 C C . LEU A 1 185 ? -0.325 -6.430 -14.776 1.00 91.38 185 LEU A C 1
ATOM 1437 O O . LEU A 1 185 ? -0.742 -6.974 -13.753 1.00 91.38 185 LEU A O 1
ATOM 1441 N N . ALA A 1 186 ? -0.805 -5.265 -15.218 1.00 91.69 186 ALA A N 1
ATOM 1442 C CA . ALA A 1 186 ? -1.909 -4.562 -14.572 1.00 91.69 186 ALA A CA 1
ATOM 1443 C C . ALA A 1 186 ? -3.205 -5.389 -14.606 1.00 91.69 186 ALA A C 1
ATOM 1445 O O . ALA A 1 186 ? -3.848 -5.555 -13.571 1.00 91.69 186 ALA A O 1
ATOM 1446 N N . ALA A 1 187 ? -3.543 -5.983 -15.755 1.00 94.69 187 ALA A N 1
ATOM 1447 C CA . ALA A 1 187 ? -4.711 -6.853 -15.889 1.00 94.69 187 ALA A CA 1
ATOM 1448 C C . ALA A 1 187 ? -4.614 -8.102 -14.996 1.00 94.69 187 ALA A C 1
ATOM 1450 O O . ALA A 1 187 ? -5.589 -8.472 -14.344 1.00 94.69 187 ALA A O 1
ATOM 1451 N N . ARG A 1 188 ? -3.431 -8.729 -14.908 1.00 94.19 188 ARG A N 1
ATOM 1452 C CA . ARG A 1 188 ? -3.192 -9.875 -14.013 1.00 94.19 188 ARG A CA 1
ATOM 1453 C C . ARG A 1 188 ? -3.378 -9.505 -12.543 1.00 94.19 188 ARG A C 1
ATOM 1455 O O . ARG A 1 188 ? -4.027 -10.255 -11.822 1.00 94.19 188 ARG A O 1
ATOM 1462 N N . ARG A 1 189 ? -2.849 -8.356 -12.110 1.00 92.81 189 ARG A N 1
ATOM 1463 C CA . ARG A 1 189 ? -3.025 -7.861 -10.733 1.00 92.81 189 ARG A CA 1
ATOM 1464 C C . ARG A 1 189 ? -4.490 -7.576 -10.418 1.00 92.81 189 ARG A C 1
ATOM 1466 O O . ARG A 1 189 ? -4.974 -8.046 -9.398 1.00 92.81 189 ARG A O 1
ATOM 1473 N N . ALA A 1 190 ? -5.199 -6.894 -11.316 1.00 95.06 190 ALA A N 1
ATOM 1474 C CA . ALA A 1 190 ? -6.624 -6.618 -11.147 1.00 95.06 190 ALA A CA 1
ATOM 1475 C C . ALA A 1 190 ? -7.452 -7.914 -11.041 1.00 95.06 190 ALA A C 1
ATOM 1477 O O . ALA A 1 190 ? -8.276 -8.051 -10.141 1.00 95.06 190 ALA A O 1
ATOM 1478 N N . ALA A 1 191 ? -7.182 -8.903 -11.899 1.00 95.88 191 ALA A N 1
ATOM 1479 C CA . ALA A 1 191 ? -7.855 -10.201 -11.843 1.00 95.88 191 ALA A CA 1
ATOM 1480 C C . ALA A 1 191 ? -7.534 -10.983 -10.555 1.00 95.88 191 ALA A C 1
ATOM 1482 O O . ALA A 1 191 ? -8.388 -11.691 -10.021 1.00 95.88 191 ALA A O 1
ATOM 1483 N N . GLU A 1 192 ? -6.305 -10.884 -10.042 1.00 95.56 192 GLU A N 1
ATOM 1484 C CA . GLU A 1 192 ? -5.926 -11.497 -8.768 1.00 95.56 192 GLU A CA 1
ATOM 1485 C C . GLU A 1 192 ? -6.607 -10.807 -7.576 1.00 95.56 192 GLU A C 1
ATOM 1487 O O . GLU A 1 192 ? -7.082 -11.486 -6.666 1.00 95.56 192 GLU A O 1
ATOM 1492 N N . GLU A 1 193 ? -6.697 -9.477 -7.582 1.00 93.94 193 GLU A N 1
ATOM 1493 C CA . GLU A 1 193 ? -7.423 -8.706 -6.569 1.00 93.94 193 GLU A CA 1
ATOM 1494 C C . GLU A 1 193 ? -8.914 -9.050 -6.553 1.00 93.94 193 GLU A C 1
ATOM 1496 O O . GLU A 1 193 ? -9.470 -9.283 -5.480 1.00 93.94 193 GLU A O 1
ATOM 1501 N N . GLU A 1 194 ? -9.542 -9.175 -7.723 1.00 94.56 194 GLU A N 1
ATOM 1502 C CA . GLU A 1 194 ? -10.938 -9.598 -7.841 1.00 94.56 194 GLU A CA 1
ATOM 1503 C C . GLU A 1 194 ? -11.147 -11.012 -7.284 1.00 94.56 194 GLU A C 1
ATOM 1505 O O . GLU A 1 194 ? -12.044 -11.232 -6.470 1.00 94.56 194 GLU A O 1
ATOM 1510 N N . ARG A 1 195 ? -10.274 -11.966 -7.635 1.00 95.25 195 ARG A N 1
ATOM 1511 C CA . ARG A 1 195 ? -10.317 -13.328 -7.072 1.00 95.25 195 ARG A CA 1
ATOM 1512 C C . ARG A 1 195 ? -10.180 -13.319 -5.553 1.00 95.25 195 ARG A C 1
ATOM 1514 O O . ARG A 1 195 ? -10.969 -13.961 -4.867 1.00 95.25 195 ARG A O 1
ATOM 1521 N N . ARG A 1 196 ? -9.226 -12.550 -5.019 1.00 92.88 196 ARG A N 1
ATOM 1522 C CA . ARG A 1 196 ? -9.038 -12.398 -3.569 1.00 92.88 196 ARG A CA 1
ATOM 1523 C C . ARG A 1 196 ? -10.267 -11.783 -2.900 1.00 92.88 196 ARG A C 1
ATOM 1525 O O . ARG A 1 196 ? -10.611 -12.211 -1.805 1.00 92.88 196 ARG A O 1
ATOM 1532 N N . ALA A 1 197 ? -10.932 -10.817 -3.534 1.00 93.06 197 ALA A N 1
ATOM 1533 C CA . ALA A 1 197 ? -12.158 -10.212 -3.014 1.00 93.06 197 ALA A CA 1
ATOM 1534 C C . ALA A 1 197 ? -13.338 -11.200 -3.009 1.00 93.06 197 ALA A C 1
ATOM 1536 O O . ALA A 1 197 ? -14.115 -11.230 -2.054 1.00 93.06 197 ALA A O 1
ATOM 1537 N N . VAL A 1 198 ? -13.459 -12.040 -4.041 1.00 95.06 198 VAL A N 1
ATOM 1538 C CA . VAL A 1 198 ? -14.466 -13.113 -4.094 1.00 95.06 198 VAL A CA 1
ATOM 1539 C C . VAL A 1 198 ? -14.211 -14.156 -3.005 1.00 95.06 198 VAL A C 1
ATOM 1541 O O . VAL A 1 198 ? -15.143 -14.518 -2.282 1.00 95.06 198 VAL A O 1
ATOM 1544 N N . ASP A 1 199 ? -12.962 -14.597 -2.843 1.00 94.38 199 ASP A N 1
ATOM 1545 C CA . ASP A 1 199 ? -12.574 -15.541 -1.792 1.00 94.38 199 ASP A CA 1
ATOM 1546 C C . ASP A 1 199 ? -12.828 -14.965 -0.392 1.00 94.38 199 ASP A C 1
ATOM 1548 O O . ASP A 1 199 ? -13.361 -15.660 0.473 1.00 94.38 199 ASP A O 1
ATOM 1552 N N . ASP A 1 200 ? -12.499 -13.688 -0.172 1.00 94.00 200 ASP A N 1
ATOM 1553 C CA . ASP A 1 200 ? -12.762 -12.989 1.090 1.00 94.00 200 ASP A CA 1
ATOM 1554 C C . ASP A 1 200 ? -14.260 -12.927 1.397 1.00 94.00 200 ASP A C 1
ATOM 1556 O O . ASP A 1 200 ? -14.683 -13.271 2.498 1.00 94.00 200 ASP A O 1
ATOM 1560 N N . LYS A 1 201 ? -15.086 -12.589 0.398 1.00 94.12 201 LYS A N 1
ATOM 1561 C CA . LYS A 1 201 ? -16.548 -12.565 0.533 1.00 94.12 201 LYS A CA 1
ATOM 1562 C C . LYS A 1 201 ? -17.118 -13.944 0.860 1.00 94.12 201 LYS A C 1
ATOM 1564 O O . LYS A 1 201 ? -18.041 -14.046 1.669 1.00 94.12 201 LYS A O 1
ATOM 1569 N N . LYS A 1 202 ? -16.586 -15.004 0.244 1.00 95.31 202 LYS A N 1
ATOM 1570 C CA . LYS A 1 202 ? -17.001 -16.381 0.534 1.00 95.31 202 LYS A CA 1
ATOM 1571 C C . LYS A 1 202 ? -16.668 -16.757 1.980 1.00 95.31 202 LYS A C 1
ATOM 1573 O O . LYS A 1 202 ? -17.560 -17.200 2.699 1.00 95.31 202 LYS A O 1
ATOM 1578 N N . ARG A 1 203 ? -15.433 -16.503 2.428 1.00 94.75 203 ARG A N 1
ATOM 1579 C CA . ARG A 1 203 ? -15.033 -16.733 3.828 1.00 94.75 203 ARG A CA 1
ATOM 1580 C C . ARG A 1 203 ? -15.874 -15.904 4.790 1.00 94.75 203 ARG A C 1
ATOM 1582 O O . ARG A 1 203 ? -16.327 -16.426 5.799 1.00 94.75 203 ARG A O 1
ATOM 1589 N N . ALA A 1 204 ? -16.158 -14.645 4.462 1.00 95.75 204 ALA A N 1
ATOM 1590 C CA . ALA A 1 204 ? -17.006 -13.795 5.288 1.00 95.75 204 ALA A CA 1
ATOM 1591 C C . ALA A 1 204 ? -18.411 -14.392 5.463 1.00 95.75 204 ALA A C 1
ATOM 1593 O O . ALA A 1 204 ? -18.943 -14.378 6.567 1.00 95.75 204 ALA A O 1
ATOM 1594 N N . ALA A 1 205 ? -19.004 -14.961 4.410 1.00 95.81 205 ALA A N 1
ATOM 1595 C CA . ALA A 1 205 ? -20.304 -15.623 4.509 1.00 95.81 205 ALA A CA 1
ATOM 1596 C C . ALA A 1 205 ? -20.259 -16.885 5.393 1.00 95.81 205 ALA A C 1
ATOM 1598 O O . ALA A 1 205 ? -21.175 -17.109 6.182 1.00 95.81 205 ALA A O 1
ATOM 1599 N N . GLU A 1 206 ? -19.190 -17.679 5.294 1.00 96.19 206 GLU A N 1
ATOM 1600 C CA . GLU A 1 206 ? -18.976 -18.880 6.115 1.00 96.19 206 GLU A CA 1
ATOM 1601 C C . GLU A 1 206 ? -18.728 -18.534 7.596 1.00 96.19 206 GLU A C 1
ATOM 1603 O O . GLU A 1 206 ? -19.210 -19.219 8.497 1.00 96.19 206 GLU A O 1
ATOM 1608 N N . GLU A 1 207 ? -18.009 -17.444 7.864 1.00 97.00 207 GLU A N 1
ATOM 1609 C CA . GLU A 1 207 ? -17.634 -17.008 9.211 1.00 97.00 207 GLU A CA 1
ATOM 1610 C C . GLU A 1 207 ? -18.678 -16.098 9.881 1.00 97.00 207 GLU A C 1
ATOM 1612 O O . GLU A 1 207 ? -18.665 -15.954 11.109 1.00 97.00 207 GLU A O 1
ATOM 1617 N N . ALA A 1 208 ? -19.604 -15.510 9.116 1.00 96.12 208 ALA A N 1
ATOM 1618 C CA . ALA A 1 208 ? -20.615 -14.581 9.620 1.00 96.12 208 ALA A CA 1
ATOM 1619 C C . ALA A 1 208 ? -21.442 -15.139 10.794 1.00 96.12 208 ALA A C 1
ATOM 1621 O O . ALA A 1 208 ? -21.594 -14.419 11.782 1.00 96.12 208 ALA A O 1
ATOM 1622 N N . PRO A 1 209 ? -21.929 -16.398 10.788 1.00 97.56 209 PRO A N 1
ATOM 1623 C CA . PRO A 1 209 ? -22.672 -16.940 11.926 1.00 97.56 209 PRO A CA 1
ATOM 1624 C C . PRO A 1 209 ? -21.844 -16.982 13.216 1.00 97.56 209 PRO A C 1
ATOM 1626 O O . PRO A 1 209 ? -22.347 -16.646 14.288 1.00 97.56 209 PRO A O 1
ATOM 1629 N N . ARG A 1 210 ? -20.556 -17.344 13.117 1.00 96.25 210 ARG A N 1
ATOM 1630 C CA . ARG A 1 210 ? -19.632 -17.361 14.261 1.00 96.25 210 ARG A CA 1
ATOM 1631 C C . ARG A 1 210 ? -19.400 -15.949 14.790 1.00 96.25 210 ARG A C 1
ATOM 1633 O O . ARG A 1 210 ? -19.413 -15.748 16.002 1.00 96.25 210 ARG A O 1
ATOM 1640 N N . TRP A 1 211 ? -19.222 -14.979 13.894 1.00 97.44 211 TRP A N 1
ATOM 1641 C CA . TRP A 1 211 ? -19.066 -13.580 14.281 1.00 97.44 211 TRP A CA 1
ATOM 1642 C C . TRP A 1 211 ? -20.321 -13.027 14.973 1.00 97.44 211 TRP A C 1
ATOM 1644 O O . TRP A 1 211 ? -20.231 -12.453 16.056 1.00 97.44 211 TRP A O 1
ATOM 1654 N N . GLN A 1 212 ? -21.508 -13.290 14.422 1.00 96.81 212 GLN A N 1
ATOM 1655 C CA . GLN A 1 212 ? -22.776 -12.877 15.031 1.00 96.81 212 GLN A CA 1
ATOM 1656 C C . GLN A 1 212 ? -23.015 -13.533 16.397 1.00 96.81 212 GLN A C 1
ATOM 1658 O O . GLN A 1 212 ? -23.504 -12.878 17.319 1.00 96.81 212 GLN A O 1
ATOM 1663 N N . ALA A 1 213 ? -22.629 -14.801 16.567 1.00 96.81 213 ALA A N 1
ATOM 1664 C CA . ALA A 1 213 ? -22.693 -15.474 17.862 1.00 96.81 213 ALA A CA 1
ATOM 1665 C C . ALA A 1 213 ? -21.764 -14.819 18.899 1.00 96.81 213 ALA A C 1
ATOM 1667 O O . ALA A 1 213 ? -22.171 -14.639 20.048 1.00 96.81 213 ALA A O 1
ATOM 1668 N N . ALA A 1 214 ? -20.554 -14.413 18.497 1.00 97.12 214 ALA A N 1
ATOM 1669 C CA . ALA A 1 214 ? -19.633 -13.687 19.367 1.00 97.12 214 ALA A CA 1
ATOM 1670 C C . ALA A 1 214 ? -20.217 -12.331 19.800 1.00 97.12 214 ALA A C 1
ATOM 1672 O O . ALA A 1 214 ? -20.293 -12.058 20.998 1.00 97.12 214 ALA A O 1
ATOM 1673 N N . LEU A 1 215 ? -20.736 -11.537 18.857 1.00 96.19 215 LEU A N 1
ATOM 1674 C CA . LEU A 1 215 ? -21.402 -10.263 19.159 1.00 96.19 215 LEU A CA 1
ATOM 1675 C C . LEU A 1 215 ? -22.612 -10.439 20.086 1.00 96.19 215 LEU A C 1
ATOM 1677 O O . LEU A 1 215 ? -22.820 -9.654 21.010 1.00 96.19 215 LEU A O 1
ATOM 1681 N N . ALA A 1 216 ? -23.425 -11.477 19.874 1.00 96.75 216 ALA A N 1
ATOM 1682 C CA . ALA A 1 216 ? -24.556 -11.773 20.748 1.00 96.75 216 ALA A CA 1
ATOM 1683 C C . ALA A 1 216 ? -24.098 -12.146 22.168 1.00 96.75 216 ALA A C 1
ATOM 1685 O O . ALA A 1 216 ? -24.677 -11.670 23.148 1.00 96.75 216 ALA A O 1
ATOM 1686 N N . ALA A 1 217 ? -23.044 -12.957 22.284 1.00 96.50 217 ALA A N 1
ATOM 1687 C CA . ALA A 1 217 ? -22.480 -13.369 23.563 1.00 96.50 217 ALA A CA 1
ATOM 1688 C C . ALA A 1 217 ? -21.810 -12.205 24.314 1.00 96.50 217 ALA A C 1
ATOM 1690 O O . ALA A 1 217 ? -21.885 -12.156 25.542 1.00 96.50 217 ALA A O 1
ATOM 1691 N N . GLU A 1 218 ? -21.228 -11.240 23.597 1.00 96.25 218 GLU A N 1
ATOM 1692 C CA . GLU A 1 218 ? -20.596 -10.039 24.154 1.00 96.25 218 GLU A CA 1
ATOM 1693 C C . GLU A 1 218 ? -21.596 -9.080 24.827 1.00 96.25 218 GLU A C 1
ATOM 1695 O O . GLU A 1 218 ? -21.280 -8.410 25.813 1.00 96.25 218 GLU A O 1
ATOM 1700 N N . ARG A 1 219 ? -22.853 -9.042 24.369 1.00 95.38 219 ARG A N 1
ATOM 1701 C CA . ARG A 1 219 ? -23.876 -8.142 24.939 1.00 95.38 219 ARG A CA 1
ATOM 1702 C C . ARG A 1 219 ? -24.066 -8.335 26.443 1.00 95.38 219 ARG A C 1
ATOM 1704 O O . ARG A 1 219 ? -24.289 -7.363 27.163 1.00 95.38 219 ARG A O 1
ATOM 1711 N N . LYS A 1 220 ? -23.961 -9.575 26.932 1.00 95.62 220 LYS A N 1
ATOM 1712 C CA . LYS A 1 220 ? -24.123 -9.903 28.356 1.00 95.62 220 LYS A CA 1
ATOM 1713 C C . LYS A 1 220 ? -23.031 -9.269 29.235 1.00 95.62 220 LYS A C 1
ATOM 1715 O O . LYS A 1 220 ? -23.397 -8.566 30.178 1.00 95.62 220 LYS A O 1
ATOM 1720 N N . PRO A 1 221 ? -21.720 -9.473 28.986 1.00 96.62 221 PRO A N 1
ATOM 1721 C CA . PRO A 1 221 ? -20.682 -8.785 29.742 1.00 96.62 221 PRO A CA 1
ATOM 1722 C C . PRO A 1 221 ? -20.746 -7.261 29.598 1.00 96.62 221 PRO A C 1
ATOM 1724 O O . PRO A 1 221 ? -20.572 -6.583 30.609 1.00 96.62 221 PRO A O 1
ATOM 1727 N N . LEU A 1 222 ? -21.074 -6.711 28.421 1.00 96.00 222 LEU A N 1
ATOM 1728 C CA . LEU A 1 222 ? -21.241 -5.259 28.257 1.00 96.00 222 LEU A CA 1
ATOM 1729 C C . LEU A 1 222 ? -22.357 -4.699 29.154 1.00 96.00 222 LEU A C 1
ATOM 1731 O O . LEU A 1 222 ? -22.131 -3.735 29.885 1.00 96.00 222 LEU A O 1
ATOM 1735 N N . ALA A 1 223 ? -23.534 -5.334 29.162 1.00 94.81 223 ALA A N 1
ATOM 1736 C CA . ALA A 1 223 ? -24.663 -4.926 30.003 1.00 94.81 223 ALA A CA 1
ATOM 1737 C C . ALA A 1 223 ? -24.370 -5.059 31.509 1.00 94.81 223 ALA A C 1
ATOM 1739 O O . ALA A 1 223 ? -24.918 -4.313 32.316 1.00 94.81 223 ALA A O 1
ATOM 1740 N N . ALA A 1 224 ? -23.486 -5.988 31.886 1.00 95.25 224 ALA A N 1
ATOM 1741 C CA . ALA A 1 224 ? -23.030 -6.195 33.258 1.00 95.25 224 ALA A CA 1
ATOM 1742 C C . ALA A 1 224 ? -21.836 -5.310 33.665 1.00 95.25 224 ALA A C 1
ATOM 1744 O O . ALA A 1 224 ? -21.280 -5.501 34.748 1.00 95.25 224 ALA A O 1
ATOM 1745 N N . TYR A 1 225 ? -21.400 -4.384 32.803 1.00 96.44 225 TYR A N 1
ATOM 1746 C CA . TYR A 1 225 ? -20.177 -3.590 32.972 1.00 96.44 225 TYR A CA 1
ATOM 1747 C C . TYR A 1 225 ? -18.911 -4.445 33.186 1.00 96.44 225 TYR A C 1
ATOM 1749 O O . TYR A 1 225 ? -17.973 -4.031 33.871 1.00 96.44 225 TYR A O 1
ATOM 1757 N N . ARG A 1 226 ? -18.870 -5.662 32.633 1.00 96.69 226 ARG A N 1
ATOM 1758 C CA . ARG A 1 226 ? -17.729 -6.596 32.673 1.00 96.69 226 ARG A CA 1
ATOM 1759 C C . ARG A 1 226 ? -16.947 -6.530 31.361 1.00 96.69 226 ARG A C 1
ATOM 1761 O O . ARG A 1 226 ? -16.862 -7.511 30.629 1.00 96.69 226 ARG A O 1
ATOM 1768 N N . PHE A 1 227 ? -16.407 -5.356 31.051 1.00 97.56 227 PHE A N 1
ATOM 1769 C CA . PHE A 1 227 ? -15.802 -5.065 29.747 1.00 97.56 227 PHE A CA 1
ATOM 1770 C C . PHE A 1 227 ? -14.568 -5.918 29.424 1.00 97.56 227 PHE A C 1
ATOM 1772 O O . PHE A 1 227 ? -14.400 -6.313 28.279 1.00 97.56 227 PHE A O 1
ATOM 1779 N N . GLU A 1 228 ? -13.771 -6.310 30.420 1.00 97.31 228 GLU A N 1
ATOM 1780 C CA . GLU A 1 228 ? -12.639 -7.233 30.218 1.00 97.31 228 GLU A CA 1
ATOM 1781 C C . GLU A 1 228 ? -13.084 -8.590 29.650 1.00 97.31 228 GLU A C 1
ATOM 1783 O O . GLU A 1 228 ? -12.434 -9.166 28.781 1.00 97.31 228 GLU A O 1
ATOM 1788 N N . ASN A 1 229 ? -14.251 -9.085 30.076 1.00 97.19 229 ASN A N 1
ATOM 1789 C CA . ASN A 1 229 ? -14.798 -10.335 29.553 1.00 97.19 229 ASN A CA 1
ATOM 1790 C C . ASN A 1 229 ? -15.274 -10.174 28.102 1.00 97.19 229 ASN A C 1
ATOM 1792 O O . ASN A 1 229 ? -15.176 -11.119 27.325 1.00 97.19 229 ASN A O 1
ATOM 1796 N N . ALA A 1 230 ? -15.787 -8.992 27.740 1.00 97.50 230 ALA A N 1
ATOM 1797 C CA . ALA A 1 230 ? -16.142 -8.664 26.361 1.00 97.50 230 ALA A CA 1
ATOM 1798 C C . ALA A 1 230 ? -14.889 -8.615 25.468 1.00 97.50 230 ALA A C 1
ATOM 1800 O O . ALA A 1 230 ? -14.854 -9.260 24.422 1.00 97.50 230 ALA A O 1
ATOM 1801 N N . VAL A 1 231 ? -13.819 -7.962 25.940 1.00 98.12 231 VAL A N 1
ATOM 1802 C CA . VAL A 1 231 ? -12.506 -7.938 25.274 1.00 98.12 231 VAL A CA 1
ATOM 1803 C C . VAL A 1 231 ? -11.981 -9.356 25.044 1.00 98.12 231 VAL A C 1
ATOM 1805 O O . VAL A 1 231 ? -11.655 -9.703 23.908 1.00 98.12 231 VAL A O 1
ATOM 1808 N N . ALA A 1 232 ? -11.948 -10.197 26.082 1.00 97.62 232 ALA A N 1
ATOM 1809 C CA . ALA A 1 232 ? -11.461 -11.573 25.974 1.00 97.62 232 ALA A CA 1
ATOM 1810 C C . ALA A 1 232 ? -12.278 -12.408 24.971 1.00 97.62 232 ALA A C 1
ATOM 1812 O O . ALA A 1 232 ? -11.714 -13.168 24.179 1.00 97.62 232 ALA A O 1
ATOM 1813 N N . LEU A 1 233 ? -13.604 -12.235 24.959 1.00 97.31 233 LEU A N 1
ATOM 1814 C CA . LEU A 1 233 ? -14.499 -12.933 24.039 1.00 97.31 233 LEU A CA 1
ATOM 1815 C C . LEU A 1 233 ? -14.212 -12.549 22.582 1.00 97.31 233 LEU A C 1
ATOM 1817 O O . LEU A 1 233 ? -13.985 -13.428 21.744 1.00 97.31 233 LEU A O 1
ATOM 1821 N N . LEU A 1 234 ? -14.142 -11.249 22.288 1.00 97.12 234 LEU A N 1
ATOM 1822 C CA . LEU A 1 234 ? -13.850 -10.753 20.943 1.00 97.12 234 LEU A CA 1
ATOM 1823 C C . LEU A 1 234 ? -12.441 -11.142 20.473 1.00 97.12 234 LEU A C 1
ATOM 1825 O O . LEU A 1 234 ? -12.274 -11.560 19.329 1.00 97.12 234 LEU A O 1
ATOM 1829 N N . GLN A 1 235 ? -11.436 -11.087 21.354 1.00 96.62 235 GLN A N 1
ATOM 1830 C CA . GLN A 1 235 ? -10.063 -11.509 21.041 1.00 96.62 235 GLN A CA 1
ATOM 1831 C C . GLN A 1 235 ? -9.957 -13.000 20.719 1.00 96.62 235 GLN A C 1
ATOM 1833 O O . GLN A 1 235 ? -9.199 -13.386 19.829 1.00 96.62 235 GLN A O 1
ATOM 1838 N N . SER A 1 236 ? -10.713 -13.845 21.424 1.00 96.12 236 SER A N 1
ATOM 1839 C CA . SER A 1 236 ? -10.708 -15.293 21.187 1.00 96.12 236 SER A CA 1
ATOM 1840 C C . SER A 1 236 ? -11.407 -15.700 19.882 1.00 96.12 236 SER A C 1
ATOM 1842 O O . SER A 1 236 ? -11.205 -16.813 19.388 1.00 96.12 236 SER A O 1
ATOM 1844 N N . THR A 1 237 ? -12.192 -14.795 19.287 1.00 95.38 237 THR A N 1
ATOM 1845 C CA . THR A 1 237 ? -12.910 -15.039 18.035 1.00 95.38 237 THR A CA 1
ATOM 1846 C C . THR A 1 237 ? -11.951 -14.914 16.848 1.00 95.38 237 THR A C 1
ATOM 1848 O O . THR A 1 237 ? -11.631 -13.824 16.363 1.00 95.38 237 THR A O 1
ATOM 1851 N N . LYS A 1 238 ? -11.465 -16.064 16.374 1.00 93.50 238 LYS A N 1
ATOM 1852 C CA . LYS A 1 238 ? -10.624 -16.161 15.174 1.00 93.50 238 LYS A CA 1
ATOM 1853 C C . LYS A 1 238 ? -11.482 -15.910 13.937 1.00 93.50 238 LYS A C 1
ATOM 1855 O O . LYS A 1 238 ? -12.533 -16.523 13.821 1.00 93.50 238 LYS A O 1
ATOM 1860 N N . LEU A 1 239 ? -11.043 -15.025 13.048 1.00 95.25 239 LEU A N 1
ATOM 1861 C CA . LEU A 1 239 ? -11.684 -14.695 11.770 1.00 95.25 239 LEU A CA 1
ATOM 1862 C C . LEU A 1 239 ? -10.575 -14.578 10.728 1.00 95.25 239 LEU A C 1
ATOM 1864 O O . LEU A 1 239 ? -9.532 -13.990 11.027 1.00 95.25 239 LEU A O 1
ATOM 1868 N N . GLU A 1 240 ? -10.778 -15.138 9.545 1.00 94.69 240 GLU A N 1
ATOM 1869 C CA . GLU A 1 240 ? -9.826 -15.084 8.432 1.00 94.69 240 GLU A CA 1
ATOM 1870 C C . GLU A 1 240 ? -10.258 -14.101 7.346 1.00 94.69 240 GLU A C 1
ATOM 1872 O O . GLU A 1 240 ? -9.404 -13.556 6.644 1.00 94.69 240 GLU A O 1
ATOM 1877 N N . ALA A 1 241 ? -11.564 -13.850 7.215 1.00 95.38 241 ALA A N 1
ATOM 1878 C CA . ALA A 1 241 ? -12.074 -12.854 6.285 1.00 95.38 241 ALA A CA 1
ATOM 1879 C C . ALA A 1 241 ? -11.643 -11.445 6.720 1.00 95.38 241 ALA A C 1
ATOM 1881 O O . ALA A 1 241 ? -11.911 -11.019 7.846 1.00 95.38 241 ALA A O 1
ATOM 1882 N N . LYS A 1 242 ? -11.001 -10.697 5.819 1.00 94.44 242 LYS A N 1
ATOM 1883 C CA . LYS A 1 242 ? -10.491 -9.344 6.076 1.00 94.44 242 LYS A CA 1
ATOM 1884 C C . LYS A 1 242 ? -11.610 -8.384 6.460 1.00 94.44 242 LYS A C 1
ATOM 1886 O O . LYS A 1 242 ? -11.414 -7.567 7.358 1.00 94.44 242 LYS A O 1
ATOM 1891 N N . SER A 1 243 ? -12.776 -8.491 5.820 1.00 91.44 243 SER A N 1
ATOM 1892 C CA . SER A 1 243 ? -13.939 -7.670 6.173 1.00 91.44 243 SER A CA 1
ATOM 1893 C C . SER A 1 243 ? -14.371 -7.888 7.628 1.00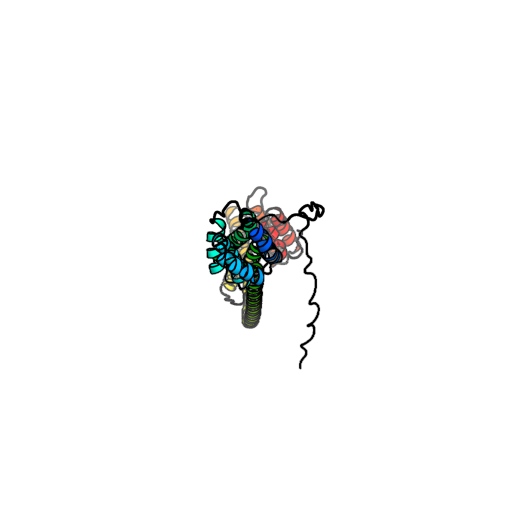 91.44 243 SER A C 1
ATOM 1895 O O . SER A 1 243 ? -14.541 -6.925 8.373 1.00 91.44 243 SER A O 1
ATOM 1897 N N . LEU A 1 244 ? -14.461 -9.146 8.069 1.00 95.69 244 LEU A N 1
ATOM 1898 C CA . LEU A 1 244 ? -14.866 -9.482 9.434 1.00 95.69 244 LEU A CA 1
ATOM 1899 C C . LEU A 1 244 ? -13.765 -9.201 10.463 1.00 95.69 244 LEU A C 1
ATOM 1901 O O . LEU A 1 244 ? -14.071 -8.837 11.594 1.00 95.69 244 LEU A O 1
ATOM 1905 N N . GLN A 1 245 ? -12.486 -9.315 10.090 1.00 96.56 245 GLN A N 1
ATOM 1906 C CA . GLN A 1 245 ? -11.378 -8.866 10.938 1.00 96.56 245 GLN A CA 1
ATOM 1907 C C . GLN A 1 245 ? -11.470 -7.363 11.219 1.00 96.56 245 GLN A C 1
ATOM 1909 O O . GLN A 1 245 ? -11.332 -6.960 12.370 1.00 96.56 245 GLN A O 1
ATOM 1914 N N . ALA A 1 246 ? -11.762 -6.544 10.203 1.00 93.56 246 ALA A N 1
ATOM 1915 C CA . ALA A 1 246 ? -11.919 -5.101 10.375 1.00 93.56 246 ALA A CA 1
ATOM 1916 C C . ALA A 1 246 ? -13.103 -4.743 11.294 1.00 93.56 246 ALA A C 1
ATOM 1918 O O . ALA A 1 246 ? -12.981 -3.840 12.129 1.00 93.56 246 ALA A O 1
ATOM 1919 N N . GLU A 1 247 ? -14.225 -5.463 11.175 1.00 94.75 247 GLU A N 1
ATOM 1920 C CA . GLU A 1 247 ? -15.366 -5.337 12.093 1.00 94.75 247 GLU A CA 1
ATOM 1921 C C . GLU A 1 247 ? -15.000 -5.760 13.520 1.00 94.75 247 GLU A C 1
ATOM 1923 O O . GLU A 1 247 ? -15.240 -5.011 14.468 1.00 94.75 247 GLU A O 1
ATOM 1928 N N . ARG A 1 248 ? -14.360 -6.924 13.686 1.00 96.25 248 ARG A N 1
ATOM 1929 C CA . ARG A 1 248 ? -13.906 -7.408 14.994 1.00 96.25 248 ARG A CA 1
ATOM 1930 C C . ARG A 1 248 ? -12.961 -6.424 15.653 1.00 96.25 248 ARG A C 1
ATOM 1932 O O . ARG A 1 248 ? -13.117 -6.145 16.834 1.00 96.25 248 ARG A O 1
ATOM 1939 N N . ASP A 1 249 ? -11.991 -5.899 14.917 1.00 95.88 249 ASP A N 1
ATOM 1940 C CA . ASP A 1 249 ? -11.002 -4.973 15.462 1.00 95.88 249 ASP A CA 1
ATOM 1941 C C . ASP A 1 249 ? -11.653 -3.659 15.908 1.00 95.88 249 ASP A C 1
ATOM 1943 O O . ASP A 1 249 ? -11.240 -3.078 16.912 1.00 95.88 249 ASP A O 1
ATOM 1947 N N . GLN A 1 250 ? -12.713 -3.222 15.221 1.00 94.62 250 GLN A N 1
ATOM 1948 C CA . GLN A 1 250 ? -13.517 -2.079 15.647 1.00 94.62 250 GLN A CA 1
ATOM 1949 C C . GLN A 1 250 ? -14.224 -2.330 16.980 1.00 94.62 250 GLN A C 1
ATOM 1951 O O . GLN A 1 250 ? -14.108 -1.525 17.906 1.00 94.62 250 GLN A O 1
ATOM 1956 N N . GLU A 1 251 ? -14.970 -3.431 17.076 1.00 95.62 251 GLU A N 1
ATOM 1957 C CA . GLU A 1 251 ? -15.732 -3.747 18.286 1.00 95.62 251 GLU A CA 1
ATOM 1958 C C . GLU A 1 251 ? -14.799 -4.082 19.453 1.00 95.62 251 GLU A C 1
ATOM 1960 O O . GLU A 1 251 ? -15.007 -3.630 20.577 1.00 95.62 251 GLU A O 1
ATOM 1965 N N . LEU A 1 252 ? -13.674 -4.740 19.172 1.00 97.25 252 LEU A N 1
ATOM 1966 C CA . LEU A 1 252 ? -12.624 -4.987 20.149 1.00 97.25 252 LEU A CA 1
ATOM 1967 C C . LEU A 1 252 ? -12.030 -3.680 20.676 1.00 97.25 252 LEU A C 1
ATOM 1969 O O . LEU A 1 252 ? -11.808 -3.551 21.880 1.00 97.25 252 LEU A O 1
ATOM 1973 N N . GLN A 1 253 ? -11.765 -2.705 19.806 1.00 97.56 253 GLN A N 1
ATOM 1974 C CA . GLN A 1 253 ? -11.241 -1.415 20.245 1.00 97.56 253 GLN A CA 1
ATOM 1975 C C . GLN A 1 253 ? -12.251 -0.668 21.124 1.00 97.56 253 GLN A C 1
ATOM 1977 O O . GLN A 1 253 ? -11.869 -0.109 22.154 1.00 97.56 253 GLN A O 1
ATOM 1982 N N . ARG A 1 254 ? -13.543 -0.719 20.778 1.00 96.88 254 ARG A N 1
ATOM 1983 C CA . ARG A 1 254 ? -14.622 -0.181 21.618 1.00 96.88 254 ARG A CA 1
ATOM 1984 C C . ARG A 1 254 ? -14.646 -0.856 22.992 1.00 96.88 254 ARG A C 1
ATOM 1986 O O . ARG A 1 254 ? -14.653 -0.160 24.005 1.00 96.88 254 ARG A O 1
ATOM 1993 N N . ALA A 1 255 ? -14.609 -2.188 23.040 1.00 97.88 255 ALA A N 1
ATOM 1994 C CA . ALA A 1 255 ? -14.592 -2.950 24.287 1.00 97.88 255 ALA A CA 1
ATOM 1995 C C . ALA A 1 255 ? -13.357 -2.627 25.149 1.00 97.88 255 ALA A C 1
ATOM 1997 O O . ALA A 1 255 ? -13.485 -2.462 26.364 1.00 97.88 255 ALA A O 1
ATOM 1998 N N . LYS A 1 256 ? -12.180 -2.454 24.529 1.00 98.38 256 LYS A N 1
ATOM 1999 C CA . LYS A 1 256 ? -10.948 -2.027 25.215 1.00 98.38 256 LYS A CA 1
ATOM 2000 C C . LYS A 1 256 ? -11.087 -0.644 25.840 1.00 98.38 256 LYS A C 1
ATOM 2002 O O . LYS A 1 256 ? -10.741 -0.482 27.003 1.00 98.38 256 LYS A O 1
ATOM 2007 N N . TRP A 1 257 ? -11.638 0.332 25.121 1.00 98.38 257 TRP A N 1
ATOM 2008 C CA . TRP A 1 257 ? -11.887 1.658 25.694 1.00 98.38 257 TRP A CA 1
ATOM 2009 C C . TRP A 1 257 ? -12.911 1.621 26.832 1.00 98.38 257 TRP A C 1
ATOM 2011 O O . TRP A 1 257 ? -12.754 2.336 27.814 1.00 98.38 257 TRP A O 1
ATOM 2021 N N . LEU A 1 258 ? -13.938 0.772 26.762 1.00 98.50 258 LEU A N 1
ATOM 2022 C CA . LEU A 1 258 ? -14.870 0.596 27.884 1.00 98.50 258 LEU A CA 1
ATOM 2023 C C . LEU A 1 258 ? -14.179 -0.011 29.116 1.00 98.50 258 LEU A C 1
ATOM 2025 O O . LEU A 1 258 ? -14.429 0.413 30.247 1.00 98.50 258 LEU A O 1
ATOM 2029 N N . ALA A 1 259 ? -13.296 -0.986 28.905 1.00 98.31 259 ALA A N 1
ATOM 2030 C CA . ALA A 1 259 ? -12.482 -1.580 29.958 1.00 98.31 259 ALA A CA 1
ATOM 2031 C C . ALA A 1 259 ? -11.534 -0.550 30.592 1.00 98.31 259 ALA A C 1
ATOM 2033 O O . ALA A 1 259 ? -11.533 -0.378 31.813 1.00 98.31 259 ALA A O 1
ATOM 2034 N N . GLU A 1 260 ? -10.831 0.217 29.761 1.00 98.38 260 GLU A N 1
ATOM 2035 C CA . GLU A 1 260 ? -9.947 1.304 30.177 1.00 98.38 260 GLU A CA 1
ATOM 2036 C C . GLU A 1 260 ? -10.701 2.399 30.943 1.00 98.38 260 GLU A C 1
ATOM 2038 O O . GLU A 1 260 ? -10.270 2.808 32.021 1.00 98.38 260 GLU A O 1
ATOM 2043 N N . TRP A 1 261 ? -11.878 2.809 30.455 1.00 98.44 261 TRP A N 1
ATOM 2044 C CA . TRP A 1 261 ? -12.772 3.738 31.150 1.00 98.44 261 TRP A CA 1
ATOM 2045 C C . TRP A 1 261 ? -13.080 3.255 32.573 1.00 98.44 261 TRP A C 1
ATOM 2047 O O . TRP A 1 261 ? -12.919 4.011 33.537 1.00 98.44 261 TRP A O 1
ATOM 2057 N N . LYS A 1 262 ? -13.480 1.984 32.726 1.00 98.12 262 LYS A N 1
ATOM 2058 C CA . LYS A 1 262 ? -13.839 1.422 34.035 1.00 98.12 262 LYS A CA 1
ATOM 2059 C C . LYS A 1 262 ? -12.624 1.322 34.955 1.00 98.12 262 LYS A C 1
ATOM 2061 O O . LYS A 1 262 ? -12.724 1.672 36.131 1.00 98.12 262 LYS A O 1
ATOM 2066 N N . ALA A 1 263 ? -11.482 0.875 34.434 1.00 98.19 263 ALA A N 1
ATOM 2067 C CA . ALA A 1 263 ? -10.233 0.794 35.186 1.00 98.19 263 ALA A CA 1
ATOM 2068 C C . ALA A 1 263 ? -9.797 2.176 35.702 1.00 98.19 263 ALA A C 1
ATOM 2070 O O . ALA A 1 263 ? -9.423 2.319 36.870 1.00 98.19 263 ALA A O 1
ATOM 2071 N N . LYS A 1 264 ? -9.920 3.211 34.863 1.00 97.00 264 LYS A N 1
ATOM 2072 C CA . LYS A 1 264 ? -9.589 4.592 35.223 1.00 97.00 264 LYS A CA 1
ATOM 2073 C C . LYS A 1 264 ? -10.533 5.136 36.298 1.00 97.00 264 LYS A C 1
ATOM 2075 O O . LYS A 1 264 ? -10.056 5.664 37.299 1.00 97.00 264 LYS A O 1
ATOM 2080 N N . LEU A 1 265 ? -11.842 4.899 36.169 1.00 97.75 265 LEU A N 1
ATOM 2081 C CA . LEU A 1 265 ? -12.829 5.270 37.190 1.00 97.75 265 LEU A CA 1
ATOM 2082 C C . LEU A 1 265 ? -12.554 4.589 38.543 1.00 97.75 265 LEU A C 1
ATOM 2084 O O . LEU A 1 265 ? -12.605 5.243 39.583 1.00 97.75 265 LEU A O 1
ATOM 2088 N N . ILE A 1 266 ? -12.229 3.292 38.542 1.00 98.19 266 ILE A N 1
ATOM 2089 C CA . ILE A 1 266 ? -11.835 2.560 39.757 1.00 98.19 266 ILE A CA 1
ATOM 2090 C C . ILE A 1 266 ? -10.605 3.208 40.402 1.00 98.19 266 ILE A C 1
ATOM 2092 O O . ILE A 1 266 ? -10.595 3.441 41.612 1.00 98.19 266 ILE A O 1
ATOM 2096 N N . SER A 1 267 ? -9.582 3.515 39.601 1.00 97.44 267 SER A N 1
ATOM 2097 C CA . SER A 1 267 ? -8.357 4.172 40.066 1.00 97.44 267 SER A CA 1
ATOM 2098 C C . SER A 1 267 ? -8.648 5.535 40.703 1.00 97.44 267 SER A C 1
ATOM 2100 O O . SER A 1 267 ? -8.191 5.811 41.814 1.00 97.44 267 SER A O 1
ATOM 2102 N N . ASP A 1 268 ? -9.474 6.361 40.058 1.00 96.12 268 ASP A N 1
ATOM 2103 C CA . ASP A 1 268 ? -9.830 7.690 40.560 1.00 96.12 268 ASP A CA 1
ATOM 2104 C C . ASP A 1 268 ? -10.601 7.623 41.889 1.00 96.12 268 ASP A C 1
ATOM 2106 O O . ASP A 1 268 ? -10.282 8.359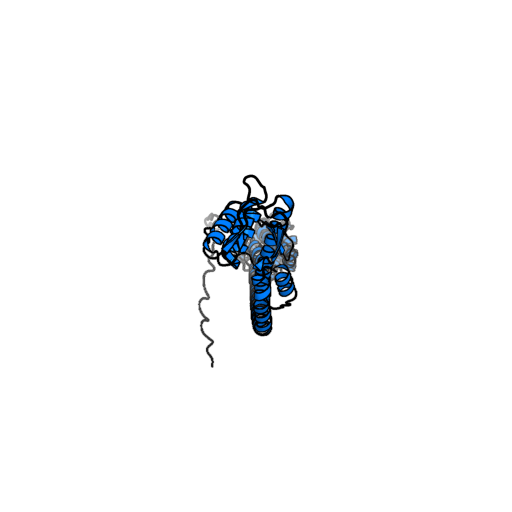 42.833 1.00 96.12 268 ASP A O 1
ATOM 2110 N N . ILE A 1 269 ? -11.574 6.706 41.988 1.00 97.06 269 ILE A N 1
ATOM 2111 C CA . ILE A 1 269 ? -12.338 6.452 43.217 1.00 97.06 269 ILE A CA 1
ATOM 2112 C C . ILE A 1 269 ? -11.403 6.018 44.346 1.00 97.06 269 ILE A C 1
ATOM 2114 O O . ILE A 1 269 ? -11.474 6.575 45.437 1.00 97.06 269 ILE A O 1
ATOM 2118 N N . ASN A 1 270 ? -10.506 5.067 44.088 1.00 97.50 270 ASN A N 1
ATOM 2119 C CA . ASN A 1 270 ? -9.599 4.548 45.112 1.00 97.50 270 ASN A CA 1
ATOM 2120 C C . ASN A 1 270 ? -8.547 5.580 45.548 1.00 97.50 270 ASN A C 1
ATOM 2122 O O . ASN A 1 270 ? -8.109 5.564 46.696 1.00 97.50 270 ASN A O 1
ATOM 2126 N N . LYS A 1 271 ? -8.134 6.480 44.648 1.00 95.38 271 LYS A N 1
ATOM 2127 C CA . LYS A 1 271 ? -7.101 7.486 44.929 1.00 95.38 271 LYS A CA 1
ATOM 2128 C C . LYS A 1 271 ? -7.647 8.722 45.636 1.00 95.38 271 LYS A C 1
ATOM 2130 O O . LYS A 1 271 ? -7.019 9.222 46.563 1.00 95.38 271 LYS A O 1
ATOM 2135 N N . THR A 1 272 ? -8.771 9.253 45.161 1.00 93.38 272 THR A N 1
ATOM 2136 C CA . THR A 1 272 ? -9.285 10.559 45.615 1.00 93.38 272 THR A CA 1
ATOM 2137 C C . THR A 1 272 ? -10.651 10.456 46.281 1.00 93.38 272 THR A C 1
ATOM 2139 O O . THR A 1 272 ? -11.007 11.297 47.105 1.00 93.38 272 THR A O 1
ATOM 2142 N N . GLY A 1 273 ? -11.414 9.423 45.938 1.00 94.94 273 GLY A N 1
ATOM 2143 C CA . GLY A 1 273 ? -12.818 9.305 46.280 1.00 94.94 273 GLY A CA 1
ATOM 2144 C C . GLY A 1 273 ? -13.713 10.202 45.426 1.00 94.94 273 GLY A C 1
ATOM 2145 O O . GLY A 1 273 ? -13.313 11.259 44.934 1.00 94.94 273 GLY A O 1
ATOM 2146 N N . TYR A 1 274 ? -14.960 9.778 45.264 1.00 96.12 274 TYR A N 1
ATOM 2147 C CA . TYR A 1 274 ? -16.024 10.588 44.686 1.00 96.12 274 TYR A CA 1
ATOM 2148 C C . TYR A 1 274 ? -16.868 11.170 45.818 1.00 96.12 274 TYR A C 1
ATOM 2150 O O . TYR A 1 274 ? -17.523 10.428 46.544 1.00 96.12 274 TYR A O 1
ATOM 2158 N N . GLY A 1 275 ? -16.835 12.493 45.988 1.00 93.19 275 GLY A N 1
ATOM 2159 C CA . GLY A 1 275 ? -17.568 13.197 47.049 1.00 93.19 275 GLY A CA 1
ATOM 2160 C C . GLY A 1 275 ? -19.002 13.596 46.691 1.00 93.19 275 GLY A C 1
ATOM 2161 O O . GLY A 1 275 ? -19.657 14.252 47.494 1.00 93.19 275 GLY A O 1
ATOM 2162 N N . GLY A 1 276 ? -19.475 13.267 45.487 1.00 91.75 276 GLY A N 1
ATOM 2163 C CA . GLY A 1 276 ? -20.830 13.596 45.058 1.00 91.75 276 GLY A CA 1
ATOM 2164 C C . GLY A 1 276 ? -21.875 12.630 45.614 1.00 91.75 276 GLY A C 1
ATOM 2165 O O . GLY A 1 276 ? -21.566 11.519 46.038 1.00 91.75 276 GLY A O 1
ATOM 2166 N N . VAL A 1 277 ? -23.133 13.058 45.561 1.00 93.69 277 VAL A N 1
ATOM 2167 C CA . VAL A 1 277 ? -24.288 12.221 45.903 1.00 93.69 277 VAL A CA 1
ATOM 2168 C C . VAL A 1 277 ? -24.431 11.110 44.870 1.00 93.69 277 VAL A C 1
ATOM 2170 O O . VAL A 1 277 ? -24.432 11.389 43.666 1.00 93.69 277 VAL A O 1
ATOM 2173 N N . VAL A 1 278 ? -24.605 9.878 45.344 1.00 96.06 278 VAL A N 1
ATOM 2174 C CA . VAL A 1 278 ? -24.884 8.714 44.498 1.00 96.06 278 VAL A CA 1
ATOM 2175 C C . VAL A 1 278 ? -26.339 8.296 44.665 1.00 96.06 278 VAL A C 1
ATOM 2177 O O . VAL A 1 278 ? -26.853 8.248 45.783 1.00 96.06 278 VAL A O 1
ATOM 2180 N N . THR A 1 279 ? -26.995 7.988 43.551 1.00 95.75 279 THR A N 1
ATOM 2181 C CA . THR A 1 279 ? -28.349 7.428 43.527 1.00 95.75 279 THR A CA 1
ATOM 2182 C C . THR A 1 279 ? -28.320 6.101 42.782 1.00 95.75 279 THR A C 1
ATOM 2184 O O . THR A 1 279 ? -27.775 6.031 41.678 1.00 95.75 279 THR A O 1
ATOM 2187 N N . ASP A 1 280 ? -28.852 5.048 43.399 1.00 94.69 280 ASP A N 1
ATOM 2188 C CA . ASP A 1 280 ? -28.953 3.732 42.763 1.00 94.69 280 ASP A CA 1
ATOM 2189 C C . ASP A 1 280 ? -30.182 3.626 41.843 1.00 94.69 280 ASP A C 1
ATOM 2191 O O . ASP A 1 280 ? -30.968 4.564 41.682 1.00 94.69 280 ASP A O 1
ATOM 2195 N N . ARG A 1 281 ? -30.348 2.467 41.202 1.00 94.62 281 ARG A N 1
ATOM 2196 C CA . ARG A 1 281 ? -31.481 2.185 40.308 1.00 94.62 281 ARG A CA 1
ATOM 2197 C C . ARG A 1 281 ? -32.836 2.170 41.022 1.00 94.62 281 ARG A C 1
ATOM 2199 O O . ARG A 1 281 ? -33.858 2.316 40.360 1.00 94.62 281 ARG A O 1
ATOM 2206 N N . GLN A 1 282 ? -32.852 2.011 42.341 1.00 93.69 282 GLN A N 1
ATOM 2207 C CA . GLN A 1 282 ? -34.035 2.032 43.197 1.00 93.69 282 GLN A CA 1
ATOM 2208 C C . GLN A 1 282 ? -34.314 3.438 43.757 1.00 93.69 282 GLN A C 1
ATOM 2210 O O . GLN A 1 282 ? -35.175 3.593 44.622 1.00 93.69 282 GLN A O 1
ATOM 2215 N N . ALA A 1 283 ? -33.610 4.460 43.257 1.00 92.44 283 ALA A N 1
ATOM 2216 C CA . ALA A 1 283 ? -33.675 5.841 43.722 1.00 92.44 283 ALA A CA 1
ATOM 2217 C C . ALA A 1 283 ? -33.242 6.040 45.189 1.00 92.44 283 ALA A C 1
ATOM 2219 O O . ALA A 1 283 ? -33.518 7.086 45.784 1.00 92.44 283 ALA A O 1
ATOM 2220 N N . VAL A 1 284 ? -32.518 5.081 45.777 1.00 93.19 284 VAL A N 1
ATOM 2221 C CA . VAL A 1 284 ? -31.917 5.232 47.103 1.00 93.19 284 VAL A CA 1
ATOM 2222 C C . VAL A 1 284 ? -30.748 6.196 47.002 1.00 93.19 284 VAL A C 1
ATOM 2224 O O . VAL A 1 284 ? -29.879 6.081 46.136 1.00 93.19 284 VAL A O 1
ATOM 2227 N N . ARG A 1 285 ? -30.732 7.170 47.909 1.00 93.88 285 ARG A N 1
ATOM 2228 C CA . ARG A 1 285 ? -29.727 8.224 47.966 1.00 93.88 285 ARG A CA 1
ATOM 2229 C C . ARG A 1 285 ? -28.633 7.891 48.978 1.00 93.88 285 ARG A C 1
ATOM 2231 O O . ARG A 1 285 ? -28.917 7.553 50.126 1.00 93.88 285 ARG A O 1
ATOM 2238 N N . TYR A 1 286 ? -27.387 8.059 48.553 1.00 93.69 286 TYR A N 1
ATOM 2239 C CA . TYR A 1 286 ? -26.187 7.869 49.358 1.00 93.69 286 TYR A CA 1
ATOM 2240 C C . TYR A 1 286 ? -25.431 9.199 49.445 1.00 93.69 286 TYR A C 1
ATOM 2242 O O . TYR A 1 286 ? -24.890 9.692 48.454 1.00 93.69 286 TYR A O 1
ATOM 2250 N N . ASP A 1 287 ? -25.415 9.788 50.642 1.00 84.75 287 ASP A N 1
ATOM 2251 C CA . ASP A 1 287 ? -24.888 11.137 50.916 1.00 84.75 287 ASP A CA 1
ATOM 2252 C C . ASP A 1 287 ? -23.418 11.156 51.368 1.00 84.75 287 ASP A C 1
ATOM 2254 O O . ASP A 1 287 ? -22.929 12.142 51.919 1.00 84.75 287 ASP A O 1
ATOM 2258 N N . GLY A 1 288 ? -22.687 10.060 51.170 1.00 84.62 288 GLY A N 1
ATOM 2259 C CA . GLY A 1 288 ? -21.299 9.946 51.598 1.00 84.62 288 GLY A CA 1
ATOM 2260 C C . GLY A 1 288 ? -20.334 9.614 50.464 1.00 84.62 288 GLY A C 1
ATOM 2261 O O . GLY A 1 288 ? -20.756 9.087 49.436 1.00 84.62 288 GLY A O 1
ATOM 2262 N N . PRO A 1 289 ? -19.030 9.899 50.646 1.00 90.06 289 PRO A N 1
ATOM 2263 C CA . PRO A 1 289 ? -18.058 9.722 49.584 1.00 90.06 289 PRO A CA 1
ATOM 2264 C C . PRO A 1 289 ? -17.883 8.243 49.240 1.00 90.06 289 PRO A C 1
ATOM 2266 O O . PRO A 1 289 ? -17.724 7.410 50.133 1.00 90.06 289 PRO A O 1
ATOM 2269 N N . VAL A 1 290 ? -17.824 7.939 47.948 1.00 94.94 290 VAL A N 1
ATOM 2270 C CA . VAL A 1 290 ? -17.384 6.635 47.445 1.00 94.94 290 VAL A CA 1
ATOM 2271 C C . VAL A 1 290 ? -15.865 6.626 47.492 1.00 94.94 290 VAL A C 1
ATOM 2273 O O . VAL A 1 290 ? -15.232 7.413 46.790 1.00 94.94 290 VAL A O 1
ATOM 2276 N N . ARG A 1 291 ? -15.268 5.774 48.325 1.00 93.81 291 ARG A N 1
ATOM 2277 C CA . ARG A 1 291 ? -13.806 5.738 48.523 1.00 93.81 291 ARG A CA 1
ATOM 2278 C C . ARG A 1 291 ? -13.146 4.459 48.041 1.00 93.81 291 ARG A C 1
ATOM 2280 O O . ARG A 1 291 ? -11.924 4.414 47.947 1.00 93.81 291 ARG A O 1
ATOM 2287 N N . ARG A 1 292 ? -13.937 3.431 47.740 1.00 96.38 292 ARG A N 1
ATOM 2288 C CA . ARG A 1 292 ? -13.418 2.137 47.322 1.00 96.38 292 ARG A CA 1
ATOM 2289 C C . ARG A 1 292 ? -14.226 1.551 46.178 1.00 96.38 292 ARG A C 1
ATOM 2291 O O . ARG A 1 292 ? -15.453 1.542 46.192 1.00 96.38 292 ARG A O 1
ATOM 2298 N N . ALA A 1 293 ? -13.516 1.016 45.201 1.00 97.50 293 ALA A N 1
ATOM 2299 C CA . ALA A 1 293 ? -14.065 0.320 44.058 1.00 97.50 293 ALA A CA 1
ATOM 2300 C C . ALA A 1 293 ? -13.146 -0.841 43.660 1.00 97.50 293 ALA A C 1
ATOM 2302 O O . ALA A 1 293 ? -11.919 -0.751 43.729 1.00 97.50 293 ALA A O 1
ATOM 2303 N N . THR A 1 294 ? -13.750 -1.944 43.240 1.00 96.81 294 THR A N 1
ATOM 2304 C CA . THR A 1 294 ? -13.094 -3.118 42.660 1.00 96.81 294 THR A CA 1
ATOM 2305 C C . THR A 1 294 ? -13.704 -3.393 41.280 1.00 96.81 294 THR A C 1
ATOM 2307 O O . THR A 1 294 ? -14.710 -2.770 40.920 1.00 96.81 294 THR A O 1
ATOM 2310 N N . PRO A 1 295 ? -13.155 -4.330 40.486 1.00 95.38 295 PRO A N 1
ATOM 2311 C CA . PRO A 1 295 ? -13.755 -4.703 39.205 1.00 95.38 295 PRO A CA 1
ATOM 2312 C C . PRO A 1 295 ? -15.232 -5.119 39.306 1.00 95.38 295 PRO A C 1
ATOM 2314 O O . PRO A 1 295 ? -16.002 -4.843 38.385 1.00 95.38 295 PRO A O 1
ATOM 2317 N N . ASP A 1 296 ? -15.646 -5.701 40.435 1.00 94.62 296 ASP A N 1
ATOM 2318 C CA . ASP A 1 296 ? -17.000 -6.237 40.629 1.00 94.62 296 ASP A CA 1
ATOM 2319 C C . ASP A 1 296 ? -17.919 -5.338 41.457 1.00 94.62 296 ASP A C 1
ATOM 2321 O O . ASP A 1 296 ? -19.129 -5.328 41.224 1.00 94.62 296 ASP A O 1
ATOM 2325 N N . LYS A 1 297 ? -17.369 -4.570 42.406 1.00 97.00 297 LYS A N 1
ATOM 2326 C CA . LYS A 1 297 ? -18.170 -3.848 43.401 1.00 97.00 297 LYS A CA 1
ATOM 2327 C C . LYS A 1 297 ? -17.688 -2.426 43.643 1.00 97.00 297 LYS A C 1
ATOM 2329 O O . LYS A 1 297 ? -16.511 -2.117 43.488 1.00 97.00 297 LYS A O 1
ATOM 2334 N N . ILE A 1 298 ? -18.594 -1.583 44.113 1.00 96.88 298 ILE A N 1
ATOM 2335 C CA . ILE A 1 298 ? -18.344 -0.202 44.515 1.00 96.88 298 ILE A CA 1
ATOM 2336 C C . ILE A 1 298 ? -18.853 0.023 45.943 1.00 96.88 298 ILE A C 1
ATOM 2338 O O . ILE A 1 298 ? -19.886 -0.516 46.335 1.00 96.88 298 ILE A O 1
ATOM 2342 N N . GLU A 1 299 ? -18.096 0.762 46.748 1.00 96.25 299 GLU A N 1
ATOM 2343 C CA . GLU A 1 299 ? -18.439 1.072 48.135 1.00 96.25 299 GLU A CA 1
ATOM 2344 C C . GLU A 1 299 ? -19.356 2.294 48.208 1.00 96.25 299 GLU A C 1
ATOM 2346 O O . GLU A 1 299 ? -18.975 3.384 47.788 1.00 96.25 299 GLU A O 1
ATOM 2351 N N . LEU A 1 300 ? -20.539 2.141 48.798 1.00 94.75 300 LEU A N 1
ATOM 2352 C CA . LEU A 1 300 ? -21.458 3.242 49.075 1.00 94.75 300 LEU A CA 1
ATOM 2353 C C . LEU A 1 300 ? -21.574 3.469 50.580 1.00 94.75 300 LEU A C 1
ATOM 2355 O O . LEU A 1 300 ? -21.682 2.522 51.363 1.00 94.75 300 LEU A O 1
ATOM 2359 N N . LYS A 1 301 ? -21.584 4.737 50.993 1.00 91.94 301 LYS A N 1
ATOM 2360 C CA . LYS A 1 301 ? -21.752 5.118 52.396 1.00 91.94 301 LYS A CA 1
ATOM 2361 C C . LYS A 1 301 ? -23.229 5.325 52.720 1.00 91.94 301 LYS A C 1
ATOM 2363 O O . LYS A 1 301 ? -23.915 6.129 52.094 1.00 91.94 301 LYS A O 1
ATOM 2368 N N . THR A 1 302 ? -23.692 4.622 53.743 1.00 89.69 302 THR A N 1
ATOM 2369 C CA . THR A 1 302 ? -25.039 4.726 54.311 1.00 89.69 302 THR A CA 1
ATOM 2370 C C . THR A 1 302 ? -24.985 5.373 55.694 1.00 89.69 302 THR A C 1
ATOM 2372 O O . THR A 1 302 ? -23.911 5.549 56.277 1.00 89.69 302 THR A O 1
ATOM 2375 N N . ARG A 1 303 ? -26.157 5.658 56.276 1.00 87.31 303 ARG A N 1
ATOM 2376 C CA . ARG A 1 303 ? -26.270 6.087 57.682 1.00 87.31 303 ARG A CA 1
ATOM 2377 C C . ARG A 1 303 ? -25.770 5.045 58.695 1.00 87.31 303 ARG A C 1
ATOM 2379 O O . ARG A 1 303 ? -25.494 5.405 59.830 1.00 87.31 303 ARG A O 1
ATOM 2386 N N . TYR A 1 304 ? -25.647 3.780 58.288 1.00 88.50 304 TYR A N 1
ATOM 2387 C CA . TYR A 1 304 ? -25.251 2.658 59.147 1.00 88.50 304 TYR A CA 1
ATOM 2388 C C . TYR A 1 304 ? -23.826 2.151 58.882 1.00 88.50 304 TYR A C 1
ATOM 2390 O O . TYR A 1 304 ? -23.421 1.142 59.450 1.00 88.50 304 TYR A O 1
ATOM 2398 N N . GLY A 1 305 ? -23.064 2.826 58.018 1.00 90.88 305 GLY A N 1
ATOM 2399 C CA . GLY A 1 305 ? -21.723 2.404 57.611 1.00 90.88 305 GLY A CA 1
ATOM 2400 C C . GLY A 1 305 ? -21.599 2.217 56.102 1.00 90.88 305 GLY A C 1
ATOM 2401 O O . GLY A 1 305 ? -22.431 2.703 55.333 1.00 90.88 305 GLY A O 1
ATOM 2402 N N . ASN A 1 306 ? -20.548 1.525 55.675 1.00 93.06 306 ASN A N 1
ATOM 2403 C CA . ASN A 1 306 ? -20.230 1.336 54.263 1.00 93.06 306 ASN A CA 1
ATOM 2404 C C . ASN A 1 306 ? -20.716 -0.029 53.768 1.00 93.06 306 ASN A C 1
ATOM 2406 O O . ASN A 1 306 ? -20.550 -1.036 54.455 1.00 93.06 306 ASN A O 1
ATOM 2410 N N . ILE A 1 307 ? -21.272 -0.069 52.559 1.00 93.31 307 ILE A N 1
ATOM 2411 C CA . ILE A 1 307 ? -21.707 -1.302 51.899 1.00 93.31 307 ILE A CA 1
ATOM 2412 C C . ILE A 1 307 ? -21.012 -1.449 50.546 1.00 93.31 307 ILE A C 1
ATOM 2414 O O . ILE A 1 307 ? -20.849 -0.472 49.821 1.00 93.31 307 ILE A O 1
ATOM 2418 N N . MET A 1 308 ? -20.620 -2.672 50.182 1.00 95.44 308 MET A N 1
ATOM 2419 C CA . MET A 1 308 ? -20.135 -2.980 48.833 1.00 95.44 308 MET A CA 1
ATOM 2420 C C . MET A 1 308 ? -21.315 -3.434 47.975 1.00 95.44 308 MET A C 1
ATOM 2422 O O . MET A 1 308 ? -21.891 -4.489 48.239 1.00 95.44 308 MET A O 1
ATOM 2426 N N . THR A 1 309 ? -21.644 -2.673 46.938 1.00 94.50 309 THR A N 1
ATOM 2427 C CA . THR A 1 309 ? -22.719 -2.992 45.994 1.00 94.50 309 THR A CA 1
ATOM 2428 C C . THR A 1 309 ? -22.161 -3.351 44.623 1.00 94.50 309 THR A C 1
ATOM 2430 O O . THR A 1 309 ? -21.076 -2.904 44.257 1.00 94.50 309 THR A O 1
ATOM 2433 N N . ASP A 1 310 ? -22.899 -4.133 43.842 1.00 96.12 310 ASP A N 1
ATOM 2434 C CA . ASP A 1 310 ? -22.524 -4.413 42.457 1.00 96.12 310 ASP A CA 1
ATOM 2435 C C . ASP A 1 310 ? -22.642 -3.143 41.605 1.00 96.12 310 ASP A C 1
ATOM 2437 O O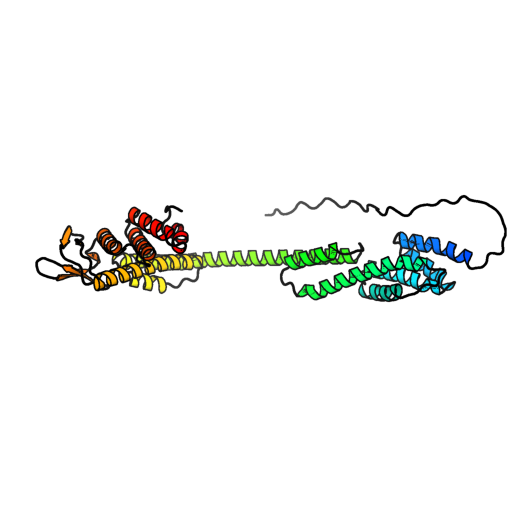 . ASP A 1 310 ? -23.563 -2.341 41.790 1.00 96.12 310 ASP A O 1
ATOM 2441 N N . TRP A 1 311 ? -21.747 -2.980 40.623 1.00 96.31 311 TRP A N 1
ATOM 2442 C CA . TRP A 1 311 ? -21.811 -1.870 39.655 1.00 96.31 311 TRP A CA 1
ATOM 2443 C C . TRP A 1 311 ? -23.167 -1.778 38.951 1.00 96.31 311 TRP A C 1
ATOM 2445 O O . TRP A 1 311 ? -23.632 -0.691 38.622 1.00 96.31 311 TRP A O 1
ATOM 2455 N N . LEU A 1 312 ? -23.812 -2.929 38.749 1.00 95.94 312 LEU A N 1
ATOM 2456 C CA . LEU A 1 312 ? -25.146 -3.053 38.172 1.00 95.94 312 LEU A CA 1
ATOM 2457 C C . LEU A 1 312 ? -26.247 -2.393 39.010 1.00 95.94 312 LEU A C 1
ATOM 2459 O O . LEU A 1 312 ? -27.331 -2.175 38.485 1.00 95.94 312 LEU A O 1
ATOM 2463 N N . ASN A 1 313 ? -26.017 -2.051 40.272 1.00 96.38 313 ASN A N 1
ATOM 2464 C CA . ASN A 1 313 ? -27.022 -1.325 41.047 1.00 96.38 313 ASN A CA 1
ATOM 2465 C C . ASN A 1 313 ? -27.004 0.178 40.740 1.00 96.38 313 ASN A C 1
ATOM 2467 O O . ASN A 1 313 ? -27.965 0.870 41.058 1.00 96.38 313 ASN A O 1
ATOM 2471 N N . LEU A 1 314 ? -25.970 0.685 40.059 1.00 96.62 314 LEU A N 1
ATOM 2472 C CA . LEU A 1 314 ? -25.898 2.081 39.639 1.00 96.62 314 LEU A CA 1
ATOM 2473 C C . LEU A 1 314 ? -26.414 2.266 38.199 1.00 96.62 314 LEU A C 1
ATOM 2475 O O . LEU A 1 314 ? -26.053 1.492 37.299 1.00 96.62 314 LEU A O 1
ATOM 2479 N N . PRO A 1 315 ? -27.252 3.289 37.948 1.00 96.62 315 PRO A N 1
ATOM 2480 C CA . PRO A 1 315 ? -27.701 3.603 36.600 1.00 96.62 315 PRO A CA 1
ATOM 2481 C C . PRO A 1 315 ? -26.543 4.198 35.764 1.00 96.62 315 PRO A C 1
ATOM 2483 O O . PRO A 1 315 ? -25.638 4.826 36.329 1.00 96.62 315 PRO A O 1
ATOM 2486 N N . PRO A 1 316 ? -26.530 4.002 34.430 1.00 97.50 316 PRO A N 1
ATOM 2487 C CA . PRO A 1 316 ? -25.463 4.496 33.556 1.00 97.50 316 PRO A CA 1
ATOM 2488 C C . PRO A 1 316 ? -25.177 5.995 33.686 1.00 97.50 316 PRO A C 1
ATOM 2490 O O . PRO A 1 316 ? -24.024 6.417 33.620 1.00 97.50 316 PRO A O 1
ATOM 2493 N N . GLU A 1 317 ? -26.212 6.801 33.900 1.00 97.38 317 GLU A N 1
ATOM 2494 C CA . GLU A 1 317 ? -26.129 8.255 34.045 1.00 97.38 317 GLU A CA 1
ATOM 2495 C C . GLU A 1 317 ? -25.332 8.627 35.297 1.00 97.38 317 GLU A C 1
ATOM 2497 O O . GLU A 1 317 ? -24.515 9.549 35.280 1.00 97.38 317 GLU A O 1
ATOM 2502 N N . MET A 1 318 ? -25.509 7.862 36.380 1.00 97.19 318 MET A N 1
ATOM 2503 C CA . MET A 1 318 ? -24.748 8.058 37.609 1.00 97.19 318 MET A CA 1
ATOM 2504 C C . MET A 1 318 ? -23.280 7.688 37.399 1.00 97.19 318 MET A C 1
ATOM 2506 O O . MET A 1 318 ? -22.396 8.435 37.809 1.00 97.19 318 MET A O 1
ATOM 2510 N N . LEU A 1 319 ? -23.000 6.586 36.701 1.00 97.75 319 LEU A N 1
ATOM 2511 C CA . LEU A 1 319 ? -21.626 6.183 36.393 1.00 97.75 319 LEU A CA 1
ATOM 2512 C C . LEU A 1 319 ? -20.907 7.194 35.490 1.00 97.75 319 LEU A C 1
ATOM 2514 O O . LEU A 1 319 ? -19.748 7.524 35.746 1.00 97.75 319 LEU A O 1
ATOM 2518 N N . LEU A 1 320 ? -21.598 7.738 34.484 1.00 98.12 320 LEU A N 1
ATOM 2519 C CA . LEU A 1 320 ? -21.049 8.788 33.626 1.00 98.12 320 LEU A CA 1
ATOM 2520 C C . LEU A 1 320 ? -20.807 10.081 34.417 1.00 98.12 320 LEU A C 1
ATOM 2522 O O . LEU A 1 320 ? -19.738 10.684 34.315 1.00 98.12 320 LEU A O 1
ATOM 2526 N N . LYS A 1 321 ? -21.762 10.491 35.261 1.00 97.25 321 LYS A N 1
ATOM 2527 C CA . LYS A 1 321 ? -21.607 11.650 36.154 1.00 97.25 321 LYS A CA 1
ATOM 2528 C C . LYS A 1 321 ? -20.426 11.478 37.114 1.00 97.25 321 LYS A C 1
ATOM 2530 O O . LYS A 1 321 ? -19.710 12.440 37.385 1.00 97.25 321 LYS A O 1
ATOM 2535 N N . MET A 1 322 ? -20.196 10.267 37.620 1.00 97.00 322 MET A N 1
ATOM 2536 C CA . MET A 1 322 ? -19.019 9.965 38.435 1.00 97.00 322 MET A CA 1
ATOM 2537 C C . MET A 1 322 ? -17.723 10.089 37.627 1.00 97.00 322 MET A C 1
ATOM 2539 O O . MET A 1 322 ? -16.814 10.775 38.084 1.00 97.00 322 MET A O 1
ATOM 2543 N N . SER A 1 323 ? -17.628 9.490 36.430 1.00 96.94 323 SER A N 1
ATOM 2544 C CA . SER A 1 323 ? -16.386 9.539 35.634 1.00 96.94 323 SER A CA 1
ATOM 2545 C C . SER A 1 323 ? -16.041 10.954 35.175 1.00 96.94 323 SER A C 1
ATOM 2547 O O . SER A 1 323 ? -14.886 11.372 35.243 1.00 96.94 323 SER A O 1
ATOM 2549 N N . THR A 1 324 ? -17.048 11.722 34.765 1.00 96.75 324 THR A N 1
ATOM 2550 C CA . THR A 1 324 ? -16.881 13.105 34.297 1.00 96.75 324 THR A CA 1
ATOM 2551 C C . THR A 1 324 ? -16.485 14.074 35.409 1.00 96.75 324 THR A C 1
ATOM 2553 O O . THR A 1 324 ? -15.739 15.014 35.144 1.00 96.75 324 THR A O 1
ATOM 2556 N N . ALA A 1 325 ? -16.860 13.814 36.666 1.00 95.69 325 ALA A N 1
ATOM 2557 C CA . ALA A 1 325 ? -16.419 14.617 37.812 1.00 95.69 325 ALA A CA 1
ATOM 2558 C C . ALA A 1 325 ? -14.897 14.561 38.061 1.00 95.69 325 ALA A C 1
ATOM 2560 O O . ALA A 1 325 ? -14.344 15.435 38.733 1.00 95.69 325 ALA A O 1
ATOM 2561 N N . PHE A 1 326 ? -14.206 13.552 37.519 1.00 94.69 326 PHE A N 1
ATOM 2562 C CA . PHE A 1 326 ? -12.748 13.439 37.592 1.00 94.69 326 PHE A CA 1
ATOM 2563 C C . PHE A 1 326 ? -12.018 14.138 36.434 1.00 94.69 326 PHE A C 1
ATOM 2565 O O . PHE A 1 326 ? -10.788 14.208 36.440 1.00 94.69 326 PHE A O 1
ATOM 2572 N N . ILE A 1 327 ? -12.740 14.709 35.464 1.00 93.38 327 ILE A N 1
ATOM 2573 C CA . ILE A 1 327 ? -12.153 15.511 34.384 1.00 93.38 327 ILE A CA 1
ATOM 2574 C C . ILE A 1 327 ? -11.863 16.914 34.930 1.00 93.38 327 ILE A C 1
ATOM 2576 O O . ILE A 1 327 ? -12.692 17.820 34.865 1.00 93.38 327 ILE A O 1
ATOM 2580 N N . ARG A 1 328 ? -10.678 17.085 35.521 1.00 87.06 328 ARG A N 1
ATOM 2581 C CA . ARG A 1 328 ? -10.248 18.357 36.115 1.00 87.06 328 ARG A CA 1
ATOM 2582 C C . ARG A 1 328 ? -9.547 19.241 35.082 1.00 87.06 328 ARG A C 1
ATOM 2584 O O . ARG A 1 328 ? -8.678 18.729 34.374 1.00 87.06 328 ARG A O 1
ATOM 2591 N N . PRO A 1 329 ? -9.847 20.552 35.029 1.00 83.19 329 PRO A N 1
ATOM 2592 C CA . PRO A 1 329 ? -9.094 21.497 34.208 1.00 83.19 329 PRO A CA 1
ATOM 2593 C C . PRO A 1 329 ? -7.589 21.441 34.512 1.00 83.19 329 PRO A C 1
ATOM 2595 O O . PRO A 1 329 ? -7.192 21.288 35.666 1.00 83.19 329 PRO A O 1
ATOM 2598 N N . GLY A 1 330 ? -6.754 21.557 33.477 1.00 78.06 330 GLY A N 1
ATOM 2599 C CA .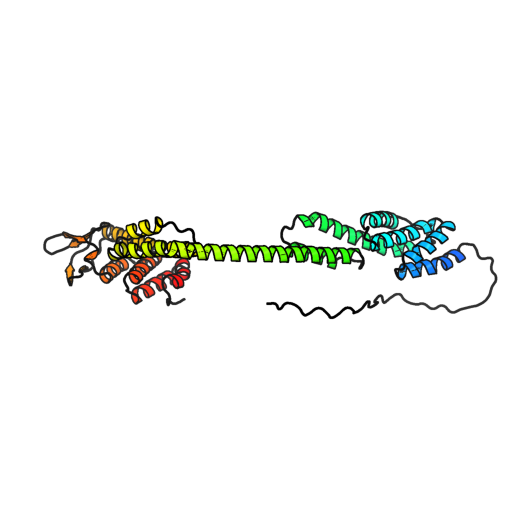 GLY A 1 330 ? -5.291 21.565 33.599 1.00 78.06 330 GLY A CA 1
ATOM 2600 C C . GLY A 1 330 ? -4.608 20.192 33.674 1.00 78.06 330 GLY A C 1
ATOM 2601 O O . GLY A 1 330 ? -3.381 20.138 33.685 1.00 78.06 330 GLY A O 1
ATOM 2602 N N . ALA A 1 331 ? -5.349 19.078 33.692 1.00 83.94 331 ALA A N 1
ATOM 2603 C CA . ALA A 1 331 ? -4.753 17.744 33.593 1.00 83.94 331 ALA A CA 1
ATOM 2604 C C . ALA A 1 331 ? -4.419 17.376 32.132 1.00 83.94 331 ALA A C 1
ATOM 2606 O O . ALA A 1 331 ? -5.236 17.564 31.234 1.00 83.94 331 ALA A O 1
ATOM 2607 N N . ALA A 1 332 ? -3.250 16.774 31.890 1.00 83.75 332 ALA A N 1
ATOM 2608 C CA . ALA A 1 332 ? -2.841 16.348 30.544 1.00 83.75 332 ALA A CA 1
ATOM 2609 C C . ALA A 1 332 ? -3.763 15.265 29.935 1.00 83.75 332 ALA A C 1
ATOM 2611 O O . ALA A 1 332 ? -3.889 15.149 28.718 1.00 83.75 332 ALA A O 1
ATOM 2612 N N . GLU A 1 333 ? -4.444 14.488 30.780 1.00 90.38 333 GLU A N 1
ATOM 2613 C CA . GLU A 1 333 ? -5.305 13.369 30.374 1.00 90.38 333 GLU A CA 1
ATOM 2614 C C . GLU A 1 333 ? -6.751 13.776 30.031 1.00 90.38 333 GLU A C 1
ATOM 2616 O O . GLU A 1 333 ? -7.586 12.900 29.802 1.00 90.38 333 GLU A O 1
ATOM 2621 N N . ILE A 1 334 ? -7.092 15.075 30.016 1.00 92.88 334 ILE A N 1
ATOM 2622 C CA . ILE A 1 334 ? -8.469 15.538 29.746 1.00 92.88 334 ILE A CA 1
ATOM 2623 C C . ILE A 1 334 ? -9.046 14.932 28.454 1.00 92.88 334 ILE A C 1
ATOM 2625 O O . ILE A 1 334 ? -10.128 14.347 28.539 1.00 92.88 334 ILE A O 1
ATOM 2629 N N . PRO A 1 335 ? -8.360 14.994 27.291 1.00 94.56 335 PRO A N 1
ATOM 2630 C CA . PRO A 1 335 ? -8.950 14.529 26.035 1.00 94.56 335 PRO A CA 1
ATOM 2631 C C . PRO A 1 335 ? -9.219 13.024 26.043 1.00 94.56 335 PRO A C 1
ATOM 2633 O O . PRO A 1 335 ? -10.240 12.565 25.546 1.00 94.56 335 PRO A O 1
ATOM 2636 N N . GLU A 1 336 ? -8.324 12.248 26.654 1.00 95.94 336 GLU A N 1
ATOM 2637 C CA . GLU A 1 336 ? -8.480 10.798 26.780 1.00 95.94 336 GLU A CA 1
ATOM 2638 C C . GLU A 1 336 ? -9.669 10.456 27.684 1.00 95.94 336 GLU A C 1
ATOM 2640 O O . GLU A 1 336 ? -10.514 9.639 27.332 1.00 95.94 336 GLU A O 1
ATOM 2645 N N . ARG A 1 337 ? -9.810 11.141 28.823 1.00 96.12 337 ARG A N 1
ATOM 2646 C CA . ARG A 1 337 ? -10.935 10.926 29.746 1.00 96.12 337 ARG A CA 1
ATOM 2647 C C . ARG A 1 337 ? -12.276 11.318 29.132 1.00 96.12 337 ARG A C 1
ATOM 2649 O O . ARG A 1 337 ? -13.278 10.643 29.383 1.00 96.12 337 ARG A O 1
ATOM 2656 N N . GLN A 1 338 ? -12.294 12.386 28.337 1.00 96.81 338 GLN A N 1
ATOM 2657 C CA . GLN A 1 338 ? -13.457 12.791 27.551 1.00 96.81 338 GLN A CA 1
ATOM 2658 C C . GLN A 1 338 ? -13.812 11.716 26.520 1.00 96.81 338 GLN A C 1
ATOM 2660 O O . GLN A 1 338 ? -14.954 11.266 26.504 1.00 96.81 338 GLN A O 1
ATOM 2665 N N . TRP A 1 339 ? -12.833 11.222 25.756 1.00 97.62 339 TRP A N 1
ATOM 2666 C CA . TRP A 1 339 ? -13.035 10.148 24.782 1.00 97.62 339 TRP A CA 1
ATOM 2667 C C . TRP A 1 339 ? -13.587 8.867 25.423 1.00 97.62 339 TRP A C 1
ATOM 2669 O O . TRP A 1 339 ? -14.623 8.352 25.008 1.00 97.62 339 TRP A O 1
ATOM 2679 N N . LEU A 1 340 ? -12.952 8.377 26.489 1.00 98.12 340 LEU A N 1
ATOM 2680 C CA . LEU A 1 340 ? -13.384 7.175 27.206 1.00 98.12 340 LEU A CA 1
ATOM 2681 C C . LEU A 1 340 ? -14.807 7.323 27.775 1.00 98.12 340 LEU A C 1
ATOM 2683 O O . LEU A 1 340 ? -15.629 6.413 27.662 1.00 98.12 340 LEU A O 1
ATOM 2687 N N . SER A 1 341 ? -15.126 8.493 28.339 1.00 98.06 341 SER A N 1
ATOM 2688 C CA . SER A 1 341 ? -16.474 8.790 28.844 1.00 98.06 341 SER A CA 1
ATOM 2689 C C . SER A 1 341 ? -17.500 8.889 27.709 1.00 98.06 341 SER A C 1
ATOM 2691 O O . SER A 1 341 ? -18.630 8.432 27.872 1.00 98.06 341 SER A O 1
ATOM 2693 N N . ALA A 1 342 ? -17.109 9.410 26.542 1.00 97.88 342 ALA A N 1
ATOM 2694 C CA . ALA A 1 342 ? -17.949 9.442 25.350 1.00 97.88 342 ALA A CA 1
ATOM 2695 C C . ALA A 1 342 ? -18.291 8.033 24.849 1.00 97.88 342 ALA A C 1
ATOM 2697 O O . ALA A 1 342 ? -19.451 7.750 24.548 1.00 97.88 342 ALA A O 1
ATOM 2698 N N . ILE A 1 343 ? -17.305 7.128 24.808 1.00 98.00 343 ILE A N 1
ATOM 2699 C CA . ILE A 1 343 ? -17.508 5.728 24.407 1.00 98.00 343 ILE A CA 1
ATOM 2700 C C . ILE A 1 343 ? -18.494 5.032 25.356 1.00 98.00 343 ILE A C 1
ATOM 2702 O O . ILE A 1 343 ? -19.433 4.378 24.896 1.00 98.00 343 ILE A O 1
ATOM 2706 N N . PHE A 1 344 ? -18.347 5.220 26.672 1.00 98.31 344 PHE A N 1
ATOM 2707 C CA . PHE A 1 344 ? -19.296 4.688 27.654 1.00 98.31 344 PHE A CA 1
ATOM 2708 C C . PHE A 1 344 ? -20.706 5.281 27.500 1.00 98.31 344 PHE A C 1
ATOM 2710 O O . PHE A 1 344 ? -21.700 4.547 27.507 1.00 98.31 344 PHE A O 1
ATOM 2717 N N . ALA A 1 345 ? -20.809 6.598 27.312 1.00 97.81 345 ALA A N 1
ATOM 2718 C CA . ALA A 1 345 ? -22.082 7.277 27.088 1.00 97.81 345 ALA A CA 1
ATOM 2719 C C . ALA A 1 345 ? -22.786 6.749 25.824 1.00 97.81 345 ALA A C 1
ATOM 2721 O O . ALA A 1 345 ? -23.976 6.436 25.864 1.00 97.81 345 ALA A O 1
ATOM 2722 N N . ALA A 1 346 ? -22.053 6.549 24.722 1.00 96.31 346 ALA A N 1
ATOM 2723 C CA . ALA A 1 346 ? -22.600 5.961 23.500 1.00 96.31 346 ALA A CA 1
ATOM 2724 C C . ALA A 1 346 ? -23.062 4.514 23.711 1.00 96.31 346 ALA A C 1
ATOM 2726 O O . ALA A 1 346 ? -24.164 4.163 23.287 1.00 96.31 346 ALA A O 1
ATOM 2727 N N . GLN A 1 347 ? -22.264 3.694 24.404 1.00 96.25 347 GLN A N 1
ATOM 2728 C CA . GLN A 1 347 ? -22.603 2.298 24.697 1.00 96.25 347 GLN A CA 1
ATOM 2729 C C . GLN A 1 347 ? -23.882 2.163 25.536 1.00 96.25 347 GLN A C 1
ATOM 2731 O O . GLN A 1 347 ? -24.613 1.183 25.403 1.00 96.25 347 GLN A O 1
ATOM 2736 N N . THR A 1 348 ? -24.154 3.140 26.399 1.00 95.75 348 THR A N 1
ATOM 2737 C CA . THR A 1 348 ? -25.292 3.127 27.329 1.00 95.75 348 THR A CA 1
ATOM 2738 C C . THR A 1 348 ? -26.494 3.938 26.846 1.00 95.75 348 THR A C 1
ATOM 2740 O O . THR A 1 348 ? -27.483 4.047 27.562 1.00 95.75 348 THR A O 1
ATOM 2743 N N . GLY A 1 349 ? -26.449 4.476 25.622 1.00 94.44 349 GLY A N 1
ATOM 2744 C CA . GLY A 1 349 ? -27.569 5.196 25.008 1.00 94.44 349 GLY A CA 1
ATOM 2745 C C . GLY A 1 349 ? -27.659 6.688 25.351 1.00 94.44 349 GLY A C 1
ATOM 2746 O O . GLY A 1 349 ? -28.571 7.362 24.874 1.00 94.44 349 GLY A O 1
ATOM 2747 N N . GLN A 1 350 ? -26.695 7.241 26.090 1.00 96.06 350 GLN A N 1
ATOM 2748 C CA . GLN A 1 350 ? -26.607 8.662 26.451 1.00 96.06 350 GLN A CA 1
ATOM 2749 C C . GLN A 1 350 ? -26.034 9.491 25.283 1.00 96.06 350 GLN A C 1
ATOM 2751 O O . GLN A 1 350 ? -24.941 10.050 25.360 1.00 96.06 350 GLN A O 1
ATOM 2756 N N . ARG A 1 351 ? -26.760 9.527 24.155 1.00 93.69 351 ARG A N 1
ATOM 2757 C CA . ARG A 1 351 ? -26.266 10.017 22.849 1.00 93.69 351 ARG A CA 1
ATOM 2758 C C . ARG A 1 351 ? -25.774 11.465 22.856 1.00 93.69 351 ARG A C 1
ATOM 2760 O O . ARG A 1 351 ? -24.793 11.763 22.182 1.00 93.69 351 ARG A O 1
ATOM 2767 N N . GLU A 1 352 ? -26.453 12.357 23.571 1.00 93.56 352 GLU A N 1
ATOM 2768 C CA . GLU A 1 352 ? -26.079 13.777 23.628 1.00 93.56 352 GLU A CA 1
ATOM 2769 C C . GLU A 1 352 ? -24.770 13.972 24.393 1.00 93.56 352 GLU A C 1
ATOM 2771 O O . GLU A 1 352 ? -23.823 14.535 23.849 1.00 93.56 352 GLU A O 1
ATOM 2776 N N . ALA A 1 353 ? -24.677 13.396 25.596 1.00 95.44 353 ALA A N 1
ATOM 2777 C CA . ALA A 1 353 ? -23.457 13.424 26.397 1.00 95.44 353 ALA A CA 1
ATOM 2778 C C . ALA A 1 353 ? -22.277 12.767 25.664 1.00 95.44 353 ALA A C 1
ATOM 2780 O O . ALA A 1 353 ? -21.157 13.271 25.706 1.00 95.44 353 ALA A O 1
ATOM 2781 N N . ALA A 1 354 ? -22.534 11.669 24.947 1.00 96.50 354 ALA A N 1
ATOM 2782 C CA . ALA A 1 354 ? -21.533 11.003 24.126 1.00 96.50 354 ALA A CA 1
ATOM 2783 C C . ALA A 1 354 ? -20.944 11.936 23.061 1.00 96.50 354 ALA A C 1
ATOM 2785 O O . ALA A 1 354 ? -19.727 12.025 22.937 1.00 96.50 354 ALA A O 1
ATOM 2786 N N . ARG A 1 355 ? -21.797 12.663 22.327 1.00 93.31 355 ARG A N 1
ATOM 2787 C CA . ARG A 1 355 ? -21.358 13.617 21.299 1.00 93.31 355 ARG A CA 1
ATOM 2788 C C . ARG A 1 355 ? -20.571 14.772 21.896 1.00 93.31 355 ARG A C 1
ATOM 2790 O O . ARG A 1 355 ? -19.472 15.039 21.437 1.00 93.31 355 ARG A O 1
ATOM 2797 N N . GLU A 1 356 ? -21.091 15.404 22.945 1.00 95.12 356 GLU A N 1
ATOM 2798 C CA . GLU A 1 356 ? -20.431 16.558 23.565 1.00 95.12 356 GLU A CA 1
ATOM 2799 C C . GLU A 1 356 ? -19.028 16.206 24.084 1.00 95.12 356 GLU A C 1
ATOM 2801 O O . GLU A 1 356 ? -18.077 16.969 23.911 1.00 95.12 356 GLU A O 1
ATOM 2806 N N . LEU A 1 357 ? -18.880 15.038 24.711 1.00 96.12 357 LEU A N 1
ATOM 2807 C CA . LEU A 1 357 ? -17.590 14.564 25.204 1.00 96.12 357 LEU A CA 1
ATOM 2808 C C . LEU A 1 357 ? -16.644 14.176 24.057 1.00 96.12 357 LEU A C 1
ATOM 2810 O O . LEU A 1 357 ? -15.450 14.465 24.139 1.00 96.12 357 LEU A O 1
ATOM 2814 N N . ALA A 1 358 ? -17.159 13.553 22.994 1.00 95.81 358 ALA A N 1
ATOM 2815 C CA . ALA A 1 358 ? -16.359 13.170 21.834 1.00 95.81 358 ALA A CA 1
ATOM 2816 C C . ALA A 1 358 ? -15.851 14.397 21.059 1.00 95.81 358 ALA A C 1
ATOM 2818 O O . ALA A 1 358 ? -14.666 14.451 20.733 1.00 95.81 358 ALA A O 1
ATOM 2819 N N . ASP A 1 359 ? -16.710 15.394 20.828 1.00 94.44 359 ASP A N 1
ATOM 2820 C CA . ASP A 1 359 ? -16.358 16.641 20.139 1.00 94.44 359 ASP A CA 1
ATOM 2821 C C . ASP A 1 359 ? -15.237 17.368 20.901 1.00 94.44 359 ASP A C 1
ATOM 2823 O O . ASP A 1 359 ? -14.194 17.670 20.323 1.00 94.44 359 ASP A O 1
ATOM 2827 N N . LYS A 1 360 ? -15.368 17.528 22.228 1.00 94.19 360 LYS A N 1
ATOM 2828 C CA . LYS A 1 360 ? -14.315 18.130 23.074 1.00 94.19 360 LYS A CA 1
ATOM 2829 C C . LYS A 1 360 ? -12.990 17.363 23.006 1.00 94.19 360 LYS A C 1
ATOM 2831 O O . LYS A 1 360 ? -11.920 17.972 22.956 1.00 94.19 360 LYS A O 1
ATOM 2836 N N . ALA A 1 361 ? -13.044 16.030 22.977 1.00 94.94 361 ALA A N 1
ATOM 2837 C CA . ALA A 1 361 ? -11.848 15.206 22.831 1.00 94.94 361 ALA A CA 1
ATOM 2838 C C . ALA A 1 361 ? -11.181 15.400 21.454 1.00 94.94 361 ALA A C 1
ATOM 2840 O O . ALA A 1 361 ? -9.955 15.508 21.381 1.00 94.94 361 ALA A O 1
ATOM 2841 N N . GLY A 1 362 ? -11.971 15.477 20.377 1.00 93.50 362 GLY A N 1
ATOM 2842 C CA . GLY A 1 362 ? -11.500 15.701 19.004 1.00 93.50 362 GLY A CA 1
ATOM 2843 C C . GLY A 1 362 ? -11.003 17.126 18.734 1.00 93.50 362 GLY A C 1
ATOM 2844 O O . GLY A 1 362 ? -10.085 17.332 17.934 1.00 93.50 362 GLY A O 1
ATOM 2845 N N . GLU A 1 363 ? -11.544 18.129 19.423 1.00 93.06 363 GLU A N 1
ATOM 2846 C CA . GLU A 1 363 ? -11.002 19.492 19.424 1.00 93.06 363 GLU A CA 1
ATOM 2847 C C . GLU A 1 363 ? -9.589 19.509 20.022 1.00 93.06 363 GLU A C 1
ATOM 2849 O O . GLU A 1 363 ? -8.683 20.118 19.451 1.00 93.06 363 GLU A O 1
ATOM 2854 N N . ALA A 1 364 ? -9.380 18.772 21.117 1.00 92.38 364 ALA A N 1
ATOM 2855 C CA . ALA A 1 364 ? -8.118 18.760 21.845 1.00 92.38 364 ALA A CA 1
ATOM 2856 C C . ALA A 1 364 ? -7.040 17.821 21.264 1.00 92.38 364 ALA A C 1
ATOM 2858 O O . ALA A 1 364 ? -5.851 18.101 21.424 1.00 92.38 364 ALA A O 1
ATOM 2859 N N . LYS A 1 365 ? -7.412 16.713 20.603 1.00 93.94 365 LYS A N 1
ATOM 2860 C CA . LYS A 1 365 ? -6.468 15.779 19.957 1.00 93.94 365 LYS A CA 1
ATOM 2861 C C . LYS A 1 365 ? -6.942 15.361 18.563 1.00 93.94 365 LYS A C 1
ATOM 2863 O O . LYS A 1 365 ? -8.023 14.797 18.407 1.00 93.94 365 LYS A O 1
ATOM 2868 N N . ALA A 1 366 ? -6.073 15.550 17.567 1.00 93.06 366 ALA A N 1
ATOM 2869 C CA . ALA A 1 366 ? -6.342 15.184 16.173 1.00 93.06 366 ALA A CA 1
ATOM 2870 C C . ALA A 1 366 ? -6.660 13.687 15.999 1.00 93.06 366 ALA A C 1
ATOM 2872 O O . ALA A 1 366 ? -7.579 13.344 15.266 1.00 93.06 366 ALA A O 1
ATOM 2873 N N . GLU A 1 367 ? -5.981 12.813 16.750 1.00 93.50 367 GLU A N 1
ATOM 2874 C CA . GLU A 1 367 ? -6.226 11.364 16.716 1.00 93.50 367 GLU A CA 1
ATOM 2875 C C . GLU A 1 367 ? -7.695 11.005 16.998 1.00 93.50 367 GLU A C 1
ATOM 2877 O O . GLU A 1 367 ? -8.252 10.132 16.341 1.00 93.50 367 GLU A O 1
ATOM 2882 N N . TYR A 1 368 ? -8.357 11.691 17.937 1.00 94.25 368 TYR A N 1
ATOM 2883 C CA . TYR A 1 368 ? -9.774 11.447 18.230 1.00 94.25 368 TYR A CA 1
ATOM 2884 C C . TYR A 1 368 ? -10.699 12.063 17.188 1.00 94.25 368 TYR A C 1
ATOM 2886 O O . TYR A 1 368 ? -11.739 11.479 16.886 1.00 94.25 368 TYR A O 1
ATOM 2894 N N . ARG A 1 369 ? -10.305 13.192 16.590 1.00 93.25 369 ARG A N 1
ATOM 2895 C CA . ARG A 1 369 ? -11.050 13.829 15.498 1.00 93.25 369 ARG A CA 1
ATOM 2896 C C . ARG A 1 369 ? -11.213 12.888 14.308 1.00 93.25 369 ARG A C 1
ATOM 2898 O O . ARG A 1 369 ? -12.318 12.751 13.788 1.00 93.25 369 ARG A O 1
ATOM 2905 N N . ASP A 1 370 ? -10.149 12.179 13.943 1.00 92.81 370 ASP A N 1
ATOM 2906 C CA . ASP A 1 370 ? -10.168 11.213 12.838 1.00 92.81 370 ASP A CA 1
ATOM 2907 C C . ASP A 1 370 ? -11.049 9.987 13.142 1.00 92.81 370 ASP A C 1
ATOM 2909 O O . ASP A 1 370 ? -11.579 9.341 12.235 1.00 92.81 370 ASP A O 1
ATOM 2913 N N . LEU A 1 371 ? -11.259 9.681 14.426 1.00 93.50 371 LEU A N 1
ATOM 2914 C CA . LEU A 1 371 ? -12.082 8.563 14.887 1.00 93.50 371 LEU A CA 1
ATOM 2915 C C . LEU A 1 371 ? -13.567 8.927 15.056 1.00 93.50 371 LEU A C 1
ATOM 2917 O O . LEU A 1 371 ? -14.401 8.015 15.110 1.00 93.50 371 LEU A O 1
ATOM 2921 N N . LEU A 1 372 ? -13.929 10.217 15.098 1.00 91.88 372 LEU A N 1
ATOM 2922 C CA . LEU A 1 372 ? -15.316 10.672 15.281 1.00 91.88 372 LEU A CA 1
ATOM 2923 C C . LEU A 1 372 ? -16.298 10.053 14.275 1.00 91.88 372 LEU A C 1
ATOM 2925 O O . LEU A 1 372 ? -17.294 9.479 14.723 1.00 91.88 372 LEU A O 1
ATOM 2929 N N . PRO A 1 373 ? -16.045 10.061 12.946 1.00 91.06 373 PRO A N 1
ATOM 2930 C CA . PRO A 1 373 ? -17.002 9.516 11.982 1.00 91.06 373 PRO A CA 1
ATOM 2931 C C . PRO A 1 373 ? -17.259 8.018 12.173 1.00 91.06 373 PRO A C 1
ATOM 2933 O O . PRO A 1 373 ? -18.329 7.525 11.824 1.00 91.06 373 PRO A O 1
ATOM 2936 N N . ARG A 1 374 ? -16.274 7.298 12.725 1.00 89.19 374 ARG A N 1
ATOM 2937 C CA . ARG A 1 374 ? -16.320 5.847 12.903 1.00 89.19 374 ARG A CA 1
ATOM 2938 C C . ARG A 1 374 ? -17.123 5.433 14.134 1.00 89.19 374 ARG A C 1
ATOM 2940 O O . ARG A 1 374 ? -17.881 4.471 14.059 1.00 89.19 374 ARG A O 1
ATOM 2947 N N . TYR A 1 375 ? -16.966 6.136 15.256 1.00 90.31 375 TYR A N 1
ATOM 2948 C CA . TYR A 1 375 ? -17.593 5.753 16.531 1.00 90.31 375 TYR A CA 1
ATOM 2949 C C . TYR A 1 375 ? -18.811 6.608 16.905 1.00 90.31 375 TYR A C 1
ATOM 2951 O O . TYR A 1 375 ? -19.665 6.149 17.664 1.00 90.31 375 TYR A O 1
ATOM 2959 N N . PHE A 1 376 ? -18.934 7.810 16.336 1.00 90.19 376 PHE A N 1
ATOM 2960 C CA . PHE A 1 376 ? -19.997 8.774 16.624 1.00 90.19 376 PHE A CA 1
ATOM 2961 C C . PHE A 1 376 ? -20.551 9.387 15.323 1.00 90.19 376 PHE A C 1
ATOM 2963 O O . PHE A 1 376 ? -20.358 10.578 15.060 1.00 90.19 376 PHE A O 1
ATOM 2970 N N . PRO A 1 377 ? -21.262 8.608 14.483 1.00 73.81 377 PRO A N 1
ATOM 2971 C CA . PRO A 1 377 ? -21.837 9.135 13.248 1.00 73.81 377 PRO A CA 1
ATOM 2972 C C . PRO A 1 377 ? -22.800 10.299 13.557 1.00 73.81 377 PRO A C 1
ATOM 2974 O O . PRO A 1 377 ? -23.797 10.135 14.267 1.00 73.81 377 PRO A O 1
ATOM 2977 N N . GLY A 1 378 ? -22.471 11.494 13.049 1.00 63.06 378 GLY A N 1
ATOM 2978 C CA . GLY A 1 378 ? -23.209 12.746 13.279 1.00 63.06 378 GLY A CA 1
ATOM 2979 C C . GLY A 1 378 ? -22.572 13.743 14.263 1.00 63.06 378 GLY A C 1
ATOM 2980 O O . GLY A 1 378 ? -23.199 14.761 14.549 1.00 63.06 378 GLY A O 1
ATOM 2981 N N . ALA A 1 379 ? -21.370 13.471 14.782 1.00 61.53 379 ALA A N 1
ATOM 2982 C CA . ALA A 1 379 ? -20.526 14.455 15.473 1.00 61.53 379 ALA A CA 1
ATOM 2983 C C . ALA A 1 379 ? -20.034 15.562 14.509 1.00 61.53 379 ALA A C 1
ATOM 2985 O O . ALA A 1 379 ? -19.924 15.319 13.300 1.00 61.53 379 ALA A O 1
ATOM 2986 N N . LYS A 1 380 ? -19.780 16.784 15.006 1.00 53.81 380 LYS A N 1
ATOM 2987 C CA . LYS A 1 380 ? -19.316 17.904 14.159 1.00 53.81 380 LYS A CA 1
ATOM 2988 C C . LYS A 1 380 ? -17.843 17.692 13.771 1.00 53.81 380 LYS A C 1
ATOM 2990 O O . LYS A 1 380 ? -17.074 17.146 14.554 1.00 53.81 380 LYS A O 1
ATOM 2995 N N . LYS A 1 381 ? -17.476 18.076 12.542 1.00 48.78 381 LYS A N 1
ATOM 2996 C CA . LYS A 1 381 ? -16.085 18.026 12.056 1.00 48.78 381 LYS A CA 1
ATOM 2997 C C . LYS A 1 381 ? -15.252 19.174 12.598 1.00 48.78 381 LYS A C 1
ATOM 2999 O O . LYS A 1 381 ? -15.800 20.299 12.619 1.00 48.78 381 LYS A O 1
#